Protein AF-A0A359LRJ3-F1 (afdb_monomer_lite)

Foldseek 3Di:
DDDFPFFLLVVLLCQQPNPPDPDARDAAFDAQFQQQLFKDKDWFDWDALVRVCVDPALAHLVLPDPVRSVLFRTWGFLAPDPDGYQKKKFWFAFWKKKKKFFLFDARAQVRDFWFKKKWKADNHRNHTDDIQGPPCNVNVGRIGIDIDGHTGMIIIIITIRGGHDDDTGMMMMTMDGGPFDMQRRDQQHAPRDGNLQRPSYQHAFEWEQADPVRDPPGDIDGDSSRGFHFDWHQADSNRHGDPDIDTHQPNQFYEYAFDFDDPDDDDDNVPPPTGGGGHSRRGRVRLVVLLQVLQVLLPHPPSDRSVLSSVLQLVQFDWDWPFLKKWKWWDFDQKIWIWMAGGFHQNDFQRIKIAIADPFKAFFKKKKAFDPPKKWQQADCPPPNWNHKHWDDWDPFKDWPDDTPNDIGRMDMTGMTPRYHGIMTGIGTGMPDTRTRQNRAFMKMKIAMDGPGDRIIIITIHIDTDAAQDGRGNRYYGDSVSSNVPND

Structure (mmCIF, N/CA/C/O backbone):
data_AF-A0A359LRJ3-F1
#
_entry.id   AF-A0A359LRJ3-F1
#
loop_
_atom_site.group_PDB
_atom_site.id
_atom_site.type_symbol
_atom_site.label_atom_id
_atom_site.label_alt_id
_atom_site.label_comp_id
_atom_site.label_asym_id
_atom_site.label_entity_id
_atom_site.label_seq_id
_atom_site.pdbx_PDB_ins_code
_atom_site.Cartn_x
_atom_site.Cartn_y
_atom_site.Cartn_z
_atom_site.occupancy
_atom_site.B_iso_or_equiv
_atom_site.auth_seq_id
_atom_site.auth_comp_id
_atom_site.auth_asym_id
_atom_site.auth_atom_id
_atom_site.pdbx_PDB_model_num
ATOM 1 N N . THR A 1 1 ? 11.923 -20.240 -33.707 1.00 26.94 1 THR A N 1
ATOM 2 C CA . THR A 1 1 ? 10.894 -20.197 -32.646 1.00 26.94 1 THR A CA 1
ATOM 3 C C . THR A 1 1 ? 11.065 -18.912 -31.855 1.00 26.94 1 THR A C 1
ATOM 5 O O . THR A 1 1 ? 11.673 -18.908 -30.796 1.00 26.94 1 THR A O 1
ATOM 8 N N . SER A 1 2 ? 10.615 -17.793 -32.419 1.00 24.12 2 SER A N 1
ATOM 9 C CA . SER A 1 2 ? 10.684 -16.471 -31.792 1.00 24.12 2 SER A CA 1
ATOM 10 C C . SER A 1 2 ? 9.424 -16.254 -30.956 1.00 24.12 2 SER A C 1
ATOM 12 O O . SER A 1 2 ? 8.407 -15.794 -31.470 1.00 24.12 2 SER A O 1
ATOM 14 N N . GLN A 1 3 ? 9.461 -16.663 -29.690 1.00 23.97 3 GLN A N 1
ATOM 15 C CA . GLN A 1 3 ? 8.516 -16.135 -28.708 1.00 23.97 3 GLN A CA 1
ATOM 16 C C . GLN A 1 3 ? 8.991 -14.716 -28.348 1.00 23.97 3 GLN A C 1
ATOM 18 O O . GLN A 1 3 ? 10.197 -14.546 -28.138 1.00 23.97 3 GLN A O 1
ATOM 23 N N . PRO A 1 4 ? 8.108 -13.701 -28.336 1.00 26.45 4 PRO A N 1
ATOM 24 C CA . PRO A 1 4 ? 8.461 -12.378 -27.827 1.00 26.45 4 PRO A CA 1
ATOM 25 C C . PRO A 1 4 ? 8.949 -12.502 -26.372 1.00 26.45 4 PRO A C 1
ATOM 27 O O . PRO A 1 4 ? 8.554 -13.455 -25.691 1.00 26.45 4 PRO A O 1
ATOM 30 N N . PRO A 1 5 ? 9.829 -11.603 -25.892 1.00 30.34 5 PRO A N 1
ATOM 31 C CA . PRO A 1 5 ? 10.229 -11.597 -24.493 1.00 30.34 5 PRO A CA 1
ATOM 32 C C . PRO A 1 5 ? 8.970 -11.454 -23.637 1.00 30.34 5 PRO A C 1
ATOM 34 O O . PRO A 1 5 ? 8.300 -10.429 -23.635 1.00 30.34 5 PRO A O 1
ATOM 37 N N . ALA A 1 6 ? 8.615 -12.539 -22.959 1.00 40.94 6 ALA A N 1
ATOM 38 C CA . ALA A 1 6 ? 7.559 -12.535 -21.973 1.00 40.94 6 ALA A CA 1
ATOM 39 C C . ALA A 1 6 ? 7.992 -11.593 -20.830 1.00 40.94 6 ALA A C 1
ATOM 41 O O . ALA A 1 6 ? 9.158 -11.672 -20.422 1.00 40.94 6 ALA A O 1
ATOM 42 N N . PRO A 1 7 ? 7.106 -10.733 -20.291 1.00 62.94 7 PRO A N 1
ATOM 43 C CA . PRO A 1 7 ? 7.385 -9.941 -19.099 1.00 62.94 7 PRO A CA 1
ATOM 44 C C . PRO A 1 7 ? 8.115 -10.776 -18.031 1.00 62.94 7 PRO A C 1
ATOM 46 O O . PRO A 1 7 ? 7.772 -11.951 -17.862 1.00 62.94 7 PRO A O 1
ATOM 49 N N . PRO A 1 8 ? 9.082 -10.225 -17.271 1.00 66.69 8 PRO A N 1
ATOM 50 C CA . PRO A 1 8 ? 9.895 -10.994 -16.318 1.00 66.69 8 PRO A CA 1
ATOM 51 C C . PRO A 1 8 ? 9.099 -11.907 -15.368 1.00 66.69 8 PRO A C 1
ATOM 53 O O . PRO A 1 8 ? 9.561 -12.987 -15.002 1.00 66.69 8 PRO A O 1
ATOM 56 N N . SER A 1 9 ? 7.874 -11.516 -15.005 1.00 72.00 9 SER A N 1
ATOM 57 C CA . SER A 1 9 ? 6.959 -12.328 -14.196 1.00 72.00 9 SER A CA 1
ATOM 58 C C . SER A 1 9 ? 6.471 -13.601 -14.902 1.00 72.00 9 SER A C 1
ATOM 60 O O . SER A 1 9 ? 6.395 -14.654 -14.274 1.00 72.00 9 SER A O 1
ATOM 62 N N . GLN A 1 10 ? 6.199 -13.544 -16.205 1.00 73.81 10 GLN A N 1
ATOM 63 C CA . GLN A 1 10 ? 5.784 -14.700 -17.002 1.00 73.81 10 GLN A CA 1
ATOM 64 C C . GLN A 1 10 ? 6.926 -15.706 -17.176 1.00 73.81 10 GLN A C 1
ATOM 66 O O . GLN A 1 10 ? 6.705 -16.912 -17.079 1.00 73.81 10 GLN A O 1
ATOM 71 N N . ALA A 1 11 ? 8.158 -15.226 -17.379 1.00 78.44 11 ALA A N 1
ATOM 72 C CA . ALA A 1 11 ? 9.335 -16.092 -17.440 1.00 78.44 11 ALA A CA 1
ATOM 73 C C . ALA A 1 11 ? 9.520 -16.888 -16.133 1.00 78.44 11 ALA A C 1
ATOM 75 O O . ALA A 1 11 ? 9.839 -18.078 -16.163 1.00 78.44 11 ALA A O 1
ATOM 76 N N . ILE A 1 12 ? 9.253 -16.260 -14.984 1.00 85.25 12 ILE A N 1
ATOM 77 C CA . ILE A 1 12 ? 9.291 -16.935 -13.681 1.00 85.25 12 ILE A CA 1
ATOM 78 C C . ILE A 1 12 ? 8.139 -17.915 -13.523 1.00 85.25 12 ILE A C 1
ATOM 80 O O . ILE A 1 12 ? 8.367 -19.039 -13.076 1.00 85.25 12 ILE A O 1
ATOM 84 N N . ASP A 1 13 ? 6.922 -17.534 -13.910 1.00 82.88 13 ASP A N 1
ATOM 85 C CA . ASP A 1 13 ? 5.775 -18.441 -13.862 1.00 82.88 13 ASP A CA 1
ATOM 86 C C . ASP A 1 13 ? 6.050 -19.701 -14.695 1.00 82.88 13 ASP A C 1
ATOM 88 O O . ASP A 1 13 ? 5.804 -20.818 -14.231 1.00 82.88 13 ASP A O 1
ATOM 92 N N . LEU A 1 14 ? 6.663 -19.551 -15.872 1.00 79.38 14 LEU A N 1
ATOM 93 C CA . LEU A 1 14 ? 7.119 -20.663 -16.702 1.00 79.38 14 LEU A CA 1
ATOM 94 C C . LEU A 1 14 ? 8.185 -21.517 -15.996 1.00 79.38 14 LEU A C 1
ATOM 96 O O . LEU A 1 14 ? 8.032 -22.737 -15.934 1.00 79.38 14 LEU A O 1
ATOM 100 N N . ALA A 1 15 ? 9.229 -20.913 -15.425 1.00 82.62 15 ALA A N 1
ATOM 101 C CA . ALA A 1 15 ? 10.292 -21.646 -14.727 1.00 82.62 15 ALA A CA 1
ATOM 102 C C . ALA A 1 15 ? 9.794 -22.389 -13.468 1.00 82.62 15 ALA A C 1
ATOM 104 O O . ALA A 1 15 ? 10.282 -23.474 -13.134 1.00 82.62 15 ALA A O 1
ATOM 105 N N . ALA A 1 16 ? 8.811 -21.824 -12.769 1.00 82.00 16 ALA A N 1
ATOM 106 C CA . ALA A 1 16 ? 8.261 -22.385 -11.541 1.00 82.00 16 ALA A CA 1
ATOM 107 C C . ALA A 1 16 ? 7.190 -23.460 -11.796 1.00 82.00 16 ALA A C 1
ATOM 109 O O . ALA A 1 16 ? 7.070 -24.407 -11.014 1.00 82.00 16 ALA A O 1
ATOM 110 N N . THR A 1 17 ? 6.400 -23.330 -12.870 1.00 78.62 17 THR A N 1
ATOM 111 C CA . THR A 1 17 ? 5.174 -24.131 -13.053 1.00 78.62 17 THR A CA 1
ATOM 112 C C . THR A 1 17 ? 5.129 -24.979 -14.322 1.00 78.62 17 THR A C 1
ATOM 114 O O . THR A 1 17 ? 4.358 -25.942 -14.353 1.00 78.62 17 THR A O 1
ATOM 117 N N . SER A 1 18 ? 5.947 -24.694 -15.343 1.00 77.88 18 SER A N 1
ATOM 118 C CA . SER A 1 18 ? 5.829 -25.368 -16.641 1.00 77.88 18 SER A CA 1
ATOM 119 C C . SER A 1 18 ? 6.007 -26.889 -16.541 1.00 77.88 18 SER A C 1
ATOM 121 O O . SER A 1 18 ? 6.841 -27.424 -15.800 1.00 77.88 18 SER A O 1
ATOM 123 N N . THR A 1 19 ? 5.177 -27.607 -17.295 1.00 75.50 19 THR A N 1
ATOM 124 C CA . THR A 1 19 ? 5.275 -29.053 -17.544 1.00 75.50 19 THR A CA 1
ATOM 125 C C . THR A 1 19 ? 5.962 -29.367 -18.872 1.00 75.50 19 THR A C 1
ATOM 127 O O . THR A 1 19 ? 6.275 -30.528 -19.115 1.00 75.50 19 THR A O 1
ATOM 130 N N . THR A 1 20 ? 6.169 -28.366 -19.732 1.00 77.12 20 THR A N 1
ATOM 131 C CA . THR A 1 20 ? 6.631 -28.544 -21.117 1.00 77.12 20 THR A CA 1
ATOM 132 C C . THR A 1 20 ? 8.062 -28.064 -21.344 1.00 77.12 20 THR A C 1
ATOM 134 O O . THR A 1 20 ? 8.700 -28.501 -22.299 1.00 77.12 20 THR A O 1
ATOM 137 N N . LEU A 1 21 ? 8.586 -27.186 -20.482 1.00 77.56 21 LEU A N 1
ATOM 138 C CA . LEU A 1 21 ? 9.978 -26.748 -20.548 1.00 77.56 21 LEU A CA 1
ATOM 139 C C . LEU A 1 21 ? 10.918 -27.836 -20.020 1.00 77.56 21 LEU A C 1
ATOM 141 O O . LEU A 1 21 ? 10.664 -28.448 -18.983 1.00 77.56 21 LEU A O 1
ATOM 145 N N . ALA A 1 22 ? 12.027 -28.050 -20.730 1.00 75.00 22 ALA A N 1
ATOM 146 C CA . ALA A 1 22 ? 13.098 -28.924 -20.272 1.00 75.00 22 ALA A CA 1
ATOM 147 C C . ALA A 1 22 ? 13.768 -28.339 -19.016 1.00 75.00 22 ALA A C 1
ATOM 149 O O . ALA A 1 22 ? 14.017 -27.137 -18.943 1.00 75.00 22 ALA A O 1
ATOM 150 N N . GLY A 1 23 ? 14.093 -29.195 -18.045 1.00 73.94 23 GLY A N 1
ATOM 151 C CA . GLY A 1 23 ? 14.745 -28.802 -16.793 1.00 73.94 23 GLY A CA 1
ATOM 152 C C . GLY A 1 23 ? 13.934 -29.162 -15.549 1.00 73.94 23 GLY A C 1
ATOM 153 O O . GLY A 1 23 ? 12.876 -29.787 -15.621 1.00 73.94 23 GLY A O 1
ATOM 154 N N . ARG A 1 24 ? 14.466 -28.800 -14.378 1.00 74.88 24 ARG A N 1
ATOM 155 C CA . ARG A 1 24 ? 13.770 -28.960 -13.095 1.00 74.88 24 ARG A CA 1
ATOM 156 C C . ARG A 1 24 ? 13.037 -27.668 -12.762 1.00 74.88 24 ARG A C 1
ATOM 158 O O . ARG A 1 24 ? 13.593 -26.588 -12.933 1.00 74.88 24 ARG A O 1
ATOM 165 N N . ARG A 1 25 ? 11.818 -27.791 -12.238 1.00 81.25 25 ARG A N 1
ATOM 166 C CA . ARG A 1 25 ? 11.091 -26.647 -11.677 1.00 81.25 25 ARG A CA 1
ATOM 167 C C . ARG A 1 25 ? 11.854 -26.082 -10.490 1.00 81.25 25 ARG A C 1
ATOM 169 O O . ARG A 1 25 ? 12.421 -26.842 -9.703 1.00 81.25 25 ARG A O 1
ATOM 176 N N . VAL A 1 26 ? 11.823 -24.764 -10.352 1.00 86.44 26 VAL A N 1
ATOM 177 C CA . VAL A 1 26 ? 12.542 -24.049 -9.295 1.00 86.44 26 VAL A CA 1
ATOM 178 C C . VAL A 1 26 ? 11.578 -23.419 -8.296 1.00 86.44 26 VAL A C 1
ATOM 180 O O . VAL A 1 26 ? 10.463 -23.030 -8.642 1.00 86.44 26 VAL A O 1
ATOM 183 N N . ALA A 1 27 ? 12.022 -23.306 -7.047 1.00 91.62 27 ALA A N 1
ATOM 184 C CA . ALA A 1 27 ? 11.452 -22.357 -6.102 1.00 91.62 27 ALA A CA 1
ATOM 185 C C . ALA A 1 27 ? 12.201 -21.030 -6.285 1.00 91.62 27 ALA A C 1
ATOM 187 O O . ALA A 1 27 ? 13.405 -20.966 -6.043 1.00 91.62 27 ALA A O 1
ATOM 188 N N . TYR A 1 28 ? 11.511 -20.005 -6.784 1.00 94.12 28 TYR A N 1
ATOM 189 C CA . TYR A 1 28 ? 12.112 -18.710 -7.098 1.00 94.12 28 TYR A CA 1
ATOM 190 C C . TYR A 1 28 ? 11.827 -17.719 -5.970 1.00 94.12 28 TYR A C 1
ATOM 192 O O . TYR A 1 28 ? 10.668 -17.400 -5.729 1.00 94.12 28 TYR A O 1
ATOM 200 N N . PHE A 1 29 ? 12.863 -17.228 -5.293 1.00 96.81 29 PHE A N 1
ATOM 201 C CA . PHE A 1 29 ? 12.749 -16.253 -4.205 1.00 96.81 29 PHE A CA 1
ATOM 202 C C . PHE A 1 29 ? 13.251 -14.895 -4.677 1.00 96.81 29 PHE A C 1
ATOM 204 O O . PHE A 1 29 ? 14.270 -14.807 -5.362 1.00 96.81 29 PHE A O 1
ATOM 211 N N . THR A 1 30 ? 12.539 -13.834 -4.320 1.00 95.75 30 THR A N 1
ATOM 212 C CA . THR A 1 30 ? 12.852 -12.479 -4.775 1.00 95.75 30 THR A CA 1
ATOM 213 C C . THR A 1 30 ? 12.411 -11.443 -3.754 1.00 95.75 30 THR A C 1
ATOM 215 O O . THR A 1 30 ? 11.477 -11.665 -2.984 1.00 95.75 30 THR A O 1
ATOM 218 N N . ALA A 1 31 ? 13.123 -10.322 -3.733 1.00 95.81 31 ALA A N 1
ATOM 219 C CA . ALA A 1 31 ? 12.848 -9.196 -2.863 1.00 95.81 31 ALA A CA 1
ATOM 220 C C . ALA A 1 31 ? 11.448 -8.631 -3.153 1.00 95.81 31 ALA A C 1
ATOM 222 O O . ALA A 1 31 ? 11.082 -8.441 -4.314 1.00 95.81 31 ALA A O 1
ATOM 223 N N . ALA A 1 32 ? 10.656 -8.353 -2.116 1.00 94.25 32 ALA A N 1
ATOM 224 C CA . ALA A 1 32 ? 9.360 -7.698 -2.299 1.00 94.25 32 ALA A CA 1
ATOM 225 C C . ALA A 1 32 ? 9.493 -6.258 -2.840 1.00 94.25 32 ALA A C 1
ATOM 227 O O . ALA A 1 32 ? 8.591 -5.792 -3.537 1.00 94.25 32 ALA A O 1
ATOM 228 N N . GLY A 1 33 ? 10.621 -5.599 -2.554 1.00 91.12 33 GLY A N 1
ATOM 229 C CA . GLY A 1 33 ? 10.885 -4.178 -2.799 1.00 91.12 33 GLY A CA 1
ATOM 230 C C . GLY A 1 33 ? 11.202 -3.446 -1.487 1.00 91.12 33 GLY A C 1
ATOM 231 O O . GLY A 1 33 ? 10.923 -3.972 -0.407 1.00 91.12 33 GLY A O 1
ATOM 232 N N . ASN A 1 34 ? 11.816 -2.263 -1.576 1.00 89.94 34 ASN A N 1
ATOM 233 C CA . ASN A 1 34 ? 12.222 -1.455 -0.412 1.00 89.94 34 ASN A CA 1
ATOM 234 C C . ASN A 1 34 ? 11.492 -0.097 -0.382 1.00 89.94 34 ASN A C 1
ATOM 236 O O . ASN A 1 34 ? 12.065 0.921 0.001 1.00 89.94 34 ASN A O 1
ATOM 240 N N . ASP A 1 35 ? 10.243 -0.085 -0.839 1.00 86.19 35 ASP A N 1
ATOM 241 C CA . ASP A 1 35 ? 9.450 1.121 -1.080 1.00 86.19 35 ASP A CA 1
ATOM 242 C C . ASP A 1 35 ? 8.350 1.329 -0.018 1.00 86.19 35 ASP A C 1
ATOM 244 O O . ASP A 1 35 ? 7.576 2.277 -0.111 1.00 86.19 35 ASP A O 1
ATOM 248 N N . GLY A 1 36 ? 8.258 0.462 0.998 1.00 86.19 36 GLY A N 1
ATOM 249 C CA . GLY A 1 36 ? 7.285 0.553 2.094 1.00 86.19 36 GLY A CA 1
ATOM 250 C C . GLY A 1 36 ? 5.844 0.541 1.587 1.00 86.19 36 GLY A C 1
ATOM 251 O O . GLY A 1 36 ? 5.395 -0.441 1.000 1.00 86.19 36 GLY A O 1
ATOM 252 N N . ALA A 1 37 ? 5.126 1.645 1.784 1.00 80.75 37 ALA A N 1
ATOM 253 C CA . ALA A 1 37 ? 3.834 1.916 1.148 1.00 80.75 37 ALA A CA 1
ATOM 254 C C . ALA A 1 37 ? 3.858 3.212 0.312 1.00 80.75 37 ALA A C 1
ATOM 256 O O . ALA A 1 37 ? 2.816 3.812 0.059 1.00 80.75 37 ALA A O 1
ATOM 257 N N . ASN A 1 38 ? 5.046 3.646 -0.126 1.00 82.44 38 ASN A N 1
ATOM 258 C CA . ASN A 1 38 ? 5.284 4.924 -0.804 1.00 82.44 38 ASN A CA 1
ATOM 259 C C . ASN A 1 38 ? 4.847 4.880 -2.273 1.00 82.44 38 ASN A C 1
ATOM 261 O O . ASN A 1 38 ? 5.664 4.913 -3.199 1.00 82.44 38 ASN A O 1
ATOM 265 N N . GLY A 1 39 ? 3.546 4.783 -2.508 1.00 85.94 39 GLY A N 1
ATOM 266 C CA . GLY A 1 39 ? 3.012 4.780 -3.857 1.00 85.94 39 GLY A CA 1
ATOM 267 C C . GLY A 1 39 ? 1.510 4.945 -3.925 1.00 85.94 39 GLY A C 1
ATOM 268 O O . GLY A 1 39 ? 0.834 5.235 -2.952 1.00 85.94 39 GLY A O 1
ATOM 269 N N . TYR A 1 40 ? 0.984 4.752 -5.118 1.00 88.44 40 TYR A N 1
ATOM 270 C CA . TYR A 1 40 ? -0.415 4.943 -5.446 1.00 88.44 40 TYR A CA 1
ATOM 271 C C . TYR A 1 40 ? -0.862 3.829 -6.365 1.00 88.44 40 TYR A C 1
ATOM 273 O O . TYR A 1 40 ? -0.102 3.362 -7.216 1.00 88.44 40 TYR A O 1
ATOM 281 N N . TYR A 1 41 ? -2.120 3.447 -6.234 1.00 87.88 41 TYR A N 1
ATOM 282 C CA . TYR A 1 41 ? -2.783 2.552 -7.160 1.00 87.88 41 TYR A CA 1
ATOM 283 C C . TYR A 1 41 ? -4.253 2.944 -7.241 1.00 87.88 41 TYR A C 1
ATOM 285 O O . TYR A 1 41 ? -4.914 3.083 -6.212 1.00 87.88 41 TYR A O 1
ATOM 293 N N . SER A 1 42 ? -4.775 3.098 -8.453 1.00 87.94 42 SER A N 1
ATOM 294 C CA . SER A 1 42 ? -6.185 3.419 -8.646 1.00 87.94 42 SER A CA 1
ATOM 295 C C . SER A 1 42 ? -6.717 2.944 -9.988 1.00 87.94 42 SER A C 1
ATOM 297 O O . SER A 1 42 ? -5.971 2.723 -10.947 1.00 87.94 42 SER A O 1
ATOM 299 N N . GLU A 1 43 ? -8.039 2.816 -10.058 1.00 90.94 43 GLU A N 1
ATOM 300 C CA . GLU A 1 43 ? -8.728 2.817 -11.343 1.00 90.94 43 GLU A CA 1
ATOM 301 C C . GLU A 1 43 ? -8.609 4.201 -11.984 1.00 90.94 43 GLU A C 1
ATOM 303 O O . GLU A 1 43 ? -8.672 5.227 -11.307 1.00 90.94 43 GLU A O 1
ATOM 308 N N . ILE A 1 44 ? -8.434 4.235 -13.301 1.00 92.88 44 ILE A N 1
ATOM 309 C CA . ILE A 1 44 ? -8.310 5.483 -14.043 1.00 92.88 44 ILE A CA 1
ATOM 310 C C . ILE A 1 44 ? -9.684 6.152 -14.119 1.00 92.88 44 ILE A C 1
ATOM 312 O O . ILE A 1 44 ? -10.611 5.656 -14.759 1.00 92.88 44 ILE A O 1
ATOM 316 N N . ARG A 1 45 ? -9.781 7.330 -13.506 1.00 94.00 45 ARG A N 1
ATOM 317 C CA . ARG A 1 45 ? -10.869 8.299 -13.673 1.00 94.00 45 ARG A CA 1
ATOM 318 C C . ARG A 1 45 ? -10.324 9.463 -14.485 1.00 94.00 45 ARG A C 1
ATOM 320 O O . ARG A 1 45 ? -9.327 10.043 -14.071 1.00 94.00 45 ARG A O 1
ATOM 327 N N . MET A 1 46 ? -10.918 9.761 -15.638 1.00 94.19 46 MET A N 1
ATOM 328 C CA . MET A 1 46 ? -10.451 10.838 -16.518 1.00 94.19 46 MET A CA 1
ATOM 329 C C . MET A 1 46 ? -11.395 12.030 -16.471 1.00 94.19 46 MET A C 1
ATOM 331 O O . MET A 1 46 ? -12.588 11.892 -16.742 1.00 94.19 46 MET A O 1
ATOM 335 N N . VAL A 1 47 ? -10.834 13.209 -16.228 1.00 95.06 47 VAL A N 1
ATOM 336 C CA . VAL A 1 47 ? -11.509 14.497 -16.384 1.00 95.06 47 VAL A CA 1
ATOM 337 C C . VAL A 1 47 ? -11.086 15.097 -17.725 1.00 95.06 47 VAL A C 1
ATOM 339 O O . VAL A 1 47 ? -9.889 15.315 -17.936 1.00 95.06 47 VAL A O 1
ATOM 342 N N . PRO A 1 48 ? -12.026 15.373 -18.651 1.00 94.94 48 PRO A N 1
ATOM 343 C CA . PRO A 1 48 ? -11.697 15.969 -19.941 1.00 94.94 48 PRO A CA 1
ATOM 344 C C . PRO A 1 48 ? -10.957 17.297 -19.777 1.00 94.94 48 PRO A C 1
ATOM 346 O O . PRO A 1 48 ? -11.317 18.101 -18.914 1.00 94.94 48 PRO A O 1
ATOM 349 N N . ARG A 1 49 ? -9.981 17.581 -20.646 1.00 93.50 49 ARG A N 1
ATOM 350 C CA . ARG A 1 49 ? -9.161 18.805 -20.562 1.00 93.50 49 ARG A CA 1
ATOM 351 C C . ARG A 1 49 ? -9.991 20.094 -20.477 1.00 93.50 49 ARG A C 1
ATOM 353 O O . ARG A 1 49 ? -9.642 20.998 -19.726 1.00 93.50 49 ARG A O 1
ATOM 360 N N . ALA A 1 50 ? -11.093 20.176 -21.225 1.00 91.25 50 ALA A N 1
ATOM 361 C CA . ALA A 1 50 ? -11.981 21.341 -21.206 1.00 91.25 50 ALA A CA 1
ATOM 362 C C . ALA A 1 50 ? -12.632 21.560 -19.829 1.00 91.25 50 ALA A C 1
ATOM 364 O O . ALA A 1 50 ? -12.727 22.692 -19.365 1.00 91.25 50 ALA A O 1
ATOM 365 N N . THR A 1 51 ? -13.033 20.476 -19.161 1.00 92.19 51 THR A N 1
ATOM 366 C CA . THR A 1 51 ? -13.548 20.522 -17.790 1.00 92.19 51 THR A CA 1
ATOM 367 C C . THR A 1 51 ? -12.425 20.869 -16.821 1.00 92.19 51 THR A C 1
ATOM 369 O O . THR A 1 51 ? -12.588 21.787 -16.023 1.00 92.19 51 THR A O 1
ATOM 372 N N . ALA A 1 52 ? -11.270 20.209 -16.943 1.00 91.62 52 ALA A N 1
ATOM 373 C CA . ALA A 1 52 ? -10.103 20.434 -16.094 1.00 91.62 52 ALA A CA 1
ATOM 374 C C . ALA A 1 52 ? -9.673 21.909 -16.052 1.00 91.62 52 ALA A C 1
ATOM 376 O O . ALA A 1 52 ? -9.449 22.448 -14.974 1.00 91.62 52 ALA A O 1
ATOM 377 N N . ALA A 1 53 ? -9.654 22.584 -17.205 1.00 87.31 53 ALA A N 1
ATOM 378 C CA . ALA A 1 53 ? -9.297 24.000 -17.318 1.00 87.31 53 ALA A CA 1
ATOM 379 C C . ALA A 1 53 ? -10.272 24.965 -16.612 1.00 87.31 53 ALA A C 1
ATOM 381 O O . ALA A 1 53 ? -9.927 26.120 -16.383 1.00 87.31 53 ALA A O 1
ATOM 382 N N . SER A 1 54 ? -11.489 24.515 -16.292 1.00 85.75 54 SER A N 1
ATOM 383 C CA . SER A 1 54 ? -12.521 25.329 -15.630 1.00 85.75 54 SER A CA 1
ATOM 384 C C . SER A 1 54 ? -12.632 25.087 -14.124 1.00 85.75 54 SER A C 1
ATOM 386 O O . SER A 1 54 ? -13.345 25.820 -13.437 1.00 85.75 54 SER A O 1
ATOM 388 N N . LEU A 1 55 ? -11.965 24.053 -13.605 1.00 84.06 55 LEU A N 1
ATOM 389 C CA . LEU A 1 55 ? -12.051 23.693 -12.197 1.00 84.06 55 LEU A CA 1
ATOM 390 C C . LEU A 1 55 ? -11.104 24.566 -11.360 1.00 84.06 55 LEU A C 1
ATOM 392 O O . LEU A 1 55 ? -9.968 24.800 -11.773 1.00 84.06 55 LEU A O 1
ATOM 396 N N . PRO A 1 56 ? -11.513 24.994 -10.152 1.00 78.62 56 PRO A N 1
ATOM 397 C CA . PRO A 1 56 ? -10.566 25.503 -9.171 1.00 78.62 56 PRO A CA 1
ATOM 398 C C . PRO A 1 56 ? -9.639 24.351 -8.773 1.00 78.62 56 PRO A C 1
ATOM 400 O O . PRO A 1 56 ? -10.092 23.335 -8.245 1.00 78.62 56 PRO A O 1
ATOM 403 N N . GLN A 1 57 ? -8.355 24.477 -9.095 1.00 81.19 57 GLN A N 1
ATOM 404 C CA . GLN A 1 57 ? -7.346 23.441 -8.888 1.00 81.19 57 GLN A CA 1
ATOM 405 C C . GLN A 1 57 ? -6.063 24.076 -8.349 1.00 81.19 57 GLN A C 1
ATOM 407 O O . GLN A 1 57 ? -5.780 25.236 -8.649 1.00 81.19 57 GLN A O 1
ATOM 412 N N . PRO A 1 58 ? -5.254 23.327 -7.586 1.00 84.88 58 PRO A N 1
ATOM 413 C CA . PRO A 1 58 ? -3.981 23.823 -7.076 1.00 84.88 58 PRO A CA 1
ATOM 414 C C . PRO A 1 58 ? -2.851 23.779 -8.128 1.00 84.88 58 PRO A C 1
ATOM 416 O O . PRO A 1 58 ? -1.691 23.998 -7.790 1.00 84.88 58 PRO A O 1
ATOM 419 N N . ILE A 1 59 ? -3.179 23.479 -9.390 1.00 92.69 59 ILE A N 1
ATOM 420 C CA . ILE A 1 59 ? -2.282 23.547 -10.549 1.00 92.69 59 ILE A CA 1
ATOM 421 C C . ILE A 1 59 ? -2.846 24.535 -11.575 1.00 92.69 59 ILE A C 1
ATOM 423 O O . ILE A 1 59 ? -4.045 24.532 -11.853 1.00 92.69 59 ILE A O 1
ATOM 427 N N . ASP A 1 60 ? -1.985 25.367 -12.157 1.00 93.56 60 ASP A N 1
ATOM 428 C CA . ASP A 1 60 ? -2.348 26.313 -13.211 1.00 93.56 60 ASP A CA 1
ATOM 429 C C . ASP A 1 60 ? -2.074 25.697 -14.584 1.00 93.56 60 ASP A C 1
ATOM 431 O O . ASP A 1 60 ? -0.954 25.731 -15.098 1.00 93.56 60 ASP A O 1
ATOM 435 N N . LEU A 1 61 ? -3.114 25.156 -15.217 1.00 94.12 61 LEU A N 1
ATOM 436 C CA . LEU A 1 61 ? -2.992 24.582 -16.556 1.00 94.12 61 LEU A CA 1
ATOM 437 C C . LEU A 1 61 ? -2.635 25.624 -17.629 1.00 94.12 61 LEU A C 1
ATOM 439 O O . LEU A 1 61 ? -2.091 25.239 -18.659 1.00 94.12 61 LEU A O 1
ATOM 443 N N . ASN A 1 62 ? -2.872 26.923 -17.406 1.00 93.38 62 ASN A N 1
ATOM 444 C CA . ASN A 1 62 ? -2.499 27.964 -18.374 1.00 93.38 62 ASN A CA 1
ATOM 445 C C . ASN A 1 62 ? -0.992 28.233 -18.401 1.00 93.38 62 ASN A C 1
ATOM 447 O O . ASN A 1 62 ? -0.486 28.797 -19.369 1.00 93.38 62 ASN A O 1
ATOM 451 N N . SER A 1 63 ? -0.275 27.827 -17.352 1.00 95.88 63 SER A N 1
ATOM 452 C CA . SER A 1 63 ? 1.185 27.896 -17.306 1.00 95.88 63 SER A CA 1
ATOM 453 C C . SER A 1 63 ? 1.868 26.760 -18.083 1.00 95.88 63 SER A C 1
ATOM 455 O O . SER A 1 63 ? 3.064 26.839 -18.361 1.00 95.88 63 SER A O 1
ATOM 457 N N . VAL A 1 64 ? 1.122 25.716 -18.470 1.00 96.56 64 VAL A N 1
ATOM 458 C CA . VAL A 1 64 ? 1.617 24.664 -19.366 1.00 96.56 64 VAL A CA 1
ATOM 459 C C . VAL A 1 64 ? 1.700 25.237 -20.787 1.00 96.56 64 VAL A C 1
ATOM 461 O O . VAL A 1 64 ? 0.708 25.802 -21.254 1.00 96.56 64 VAL A O 1
ATOM 464 N N . PRO A 1 65 ? 2.827 25.075 -21.512 1.00 96.56 65 PRO A N 1
ATOM 465 C CA . PRO A 1 65 ? 2.934 25.546 -22.890 1.00 96.56 65 PRO A CA 1
ATOM 466 C C . PRO A 1 65 ? 1.755 25.047 -23.746 1.00 96.56 65 PRO A C 1
ATOM 468 O O . PRO A 1 65 ? 1.458 23.846 -23.700 1.00 96.56 65 PRO A O 1
ATOM 471 N N . PRO A 1 66 ? 1.054 25.918 -24.501 1.00 94.69 66 PRO A N 1
ATOM 472 C CA . PRO A 1 66 ? -0.170 25.547 -25.213 1.00 94.69 66 PRO A CA 1
ATOM 473 C C . PRO A 1 66 ? -0.004 24.351 -26.155 1.00 94.69 66 PRO A C 1
ATOM 475 O O . PRO A 1 66 ? -0.903 23.519 -26.259 1.00 94.69 66 PRO A O 1
ATOM 478 N N . GLU A 1 67 ? 1.148 24.239 -26.811 1.00 92.94 67 GLU A N 1
ATOM 479 C CA . GLU A 1 67 ? 1.513 23.124 -27.680 1.00 92.94 67 GLU A CA 1
ATOM 480 C C . GLU A 1 67 ? 1.648 21.801 -26.923 1.00 92.94 67 GLU A C 1
ATOM 482 O O . GLU A 1 67 ? 1.267 20.765 -27.457 1.00 92.94 67 GLU A O 1
ATOM 487 N N . THR A 1 68 ? 2.122 21.838 -25.676 1.00 91.69 68 THR A N 1
ATOM 488 C CA . THR A 1 68 ? 2.215 20.670 -24.794 1.00 91.69 68 THR A CA 1
ATOM 489 C C . THR A 1 68 ? 0.836 20.308 -24.261 1.00 91.69 68 THR A C 1
ATOM 491 O O . THR A 1 68 ? 0.421 19.157 -24.342 1.00 91.69 68 THR A O 1
ATOM 494 N N . LEU A 1 69 ? 0.081 21.293 -23.767 1.00 93.50 69 LEU A N 1
ATOM 495 C CA . LEU A 1 69 ? -1.258 21.075 -23.221 1.00 93.50 69 LEU A CA 1
ATOM 496 C C . LEU A 1 69 ? -2.241 20.542 -24.277 1.00 93.50 69 LEU A C 1
ATOM 498 O O . LEU A 1 69 ? -3.137 19.761 -23.952 1.00 93.50 69 LEU A O 1
ATOM 502 N N . ALA A 1 70 ? -2.077 20.944 -25.540 1.00 92.56 70 ALA A N 1
ATOM 503 C CA . ALA A 1 70 ? -2.885 20.471 -26.661 1.00 92.56 70 ALA A CA 1
ATOM 504 C C . ALA A 1 70 ? -2.708 18.973 -26.960 1.00 92.56 70 ALA A C 1
ATOM 506 O O . ALA A 1 70 ? -3.569 18.396 -27.624 1.00 92.56 70 ALA A O 1
ATOM 507 N N . LEU A 1 71 ? -1.635 18.346 -26.464 1.00 92.62 71 LEU A N 1
ATOM 508 C CA . LEU A 1 71 ? -1.397 16.911 -26.617 1.00 92.62 71 LEU A CA 1
ATOM 509 C C . LEU A 1 71 ? -2.292 16.063 -25.711 1.00 92.62 71 LEU A C 1
ATOM 511 O O . LEU A 1 71 ? -2.409 14.870 -25.958 1.00 92.62 71 LEU A O 1
ATOM 515 N N . TYR A 1 72 ? -2.910 16.647 -24.680 1.00 94.81 72 TYR A N 1
ATOM 516 C CA . TYR A 1 72 ? -3.653 15.887 -23.677 1.00 94.81 72 TYR A CA 1
ATOM 517 C C . TYR A 1 72 ? -5.167 15.966 -23.878 1.00 94.81 72 TYR A C 1
ATOM 519 O O . TYR A 1 72 ? -5.744 17.050 -24.049 1.00 94.81 72 TYR A O 1
ATOM 527 N N . ASP A 1 73 ? -5.836 14.814 -23.801 1.00 93.31 73 ASP A N 1
ATOM 528 C CA . ASP A 1 73 ? -7.300 14.729 -23.879 1.00 93.31 73 ASP A CA 1
ATOM 529 C C . ASP A 1 73 ? -7.984 14.861 -22.503 1.00 93.31 73 ASP A C 1
ATOM 531 O O . ASP A 1 73 ? -9.151 15.260 -22.410 1.00 93.31 73 ASP A O 1
ATOM 535 N N . GLY A 1 74 ? -7.237 14.638 -21.423 1.00 94.69 74 GLY A N 1
ATOM 536 C CA . GLY A 1 74 ? -7.715 14.781 -20.058 1.00 94.69 74 GLY A CA 1
ATOM 537 C C . GLY A 1 74 ? -6.666 14.438 -19.007 1.00 94.69 74 GLY A C 1
ATOM 538 O O . GLY A 1 74 ? -5.540 14.049 -19.321 1.00 94.69 74 GLY A O 1
ATOM 539 N N . PHE A 1 75 ? -7.081 14.565 -17.751 1.00 96.62 75 PHE A N 1
ATOM 540 C CA . PHE A 1 75 ? -6.254 14.352 -16.567 1.00 96.62 75 PHE A CA 1
ATOM 541 C C . PHE A 1 75 ? -6.867 13.298 -15.656 1.00 96.62 75 PHE A C 1
ATOM 543 O O . PHE A 1 75 ? -8.092 13.178 -15.583 1.00 96.62 75 PHE A O 1
ATOM 550 N N . HIS A 1 76 ? -6.018 12.542 -14.967 1.00 96.00 76 HIS A N 1
ATOM 551 C CA . HIS A 1 76 ? -6.475 11.618 -13.945 1.00 96.00 76 HIS A CA 1
ATOM 552 C C . HIS A 1 76 ? -7.016 12.378 -12.730 1.00 96.00 76 HIS A C 1
ATOM 554 O O . HIS A 1 76 ? -6.364 13.290 -12.226 1.00 96.00 76 HIS A O 1
ATOM 560 N N . ASP A 1 77 ? -8.188 11.974 -12.256 1.00 93.31 77 ASP A N 1
ATOM 561 C CA . ASP A 1 77 ? -8.736 12.395 -10.973 1.00 93.31 77 ASP A CA 1
ATOM 562 C C . ASP A 1 77 ? -8.266 11.458 -9.856 1.00 93.31 77 ASP A C 1
ATOM 564 O O . ASP A 1 77 ? -8.628 10.279 -9.826 1.00 93.31 77 ASP A O 1
ATOM 568 N N . PHE A 1 78 ? -7.457 11.981 -8.939 1.00 89.81 78 PHE A N 1
ATOM 569 C CA . PHE A 1 78 ? -6.905 11.243 -7.809 1.00 89.81 78 PHE A CA 1
ATOM 570 C C . PHE A 1 78 ? -7.936 10.954 -6.714 1.00 89.81 78 PHE A C 1
ATOM 572 O O . PHE A 1 78 ? -7.753 9.969 -5.998 1.00 89.81 78 PHE A O 1
ATOM 579 N N . GLU A 1 79 ? -9.015 11.738 -6.624 1.00 84.25 79 GLU A N 1
ATOM 580 C CA . GLU A 1 79 ? -10.062 11.589 -5.610 1.00 84.25 79 GLU A CA 1
ATOM 581 C C . GLU A 1 79 ? -11.018 10.443 -6.006 1.00 84.25 79 GLU A C 1
ATOM 583 O O . GLU A 1 79 ? -11.614 10.475 -7.083 1.00 84.25 79 GLU A O 1
ATOM 588 N N . PRO A 1 80 ? -11.146 9.369 -5.205 1.00 77.31 80 PRO A N 1
ATOM 589 C CA . PRO A 1 80 ? -12.102 8.297 -5.489 1.00 77.31 80 PRO A CA 1
ATOM 590 C C . PRO A 1 80 ? -13.552 8.655 -5.114 1.00 77.31 80 PRO A C 1
ATOM 592 O O . PRO A 1 80 ? -14.476 7.985 -5.584 1.00 77.31 80 PRO A O 1
ATOM 595 N N . GLY A 1 81 ? -13.755 9.662 -4.258 1.00 71.81 81 GLY A N 1
ATOM 596 C CA . GLY A 1 81 ? -15.058 10.129 -3.796 1.00 71.81 81 GLY A CA 1
ATOM 597 C C . GLY A 1 81 ? -15.771 11.094 -4.762 1.00 71.81 81 GLY A C 1
ATOM 598 O O . GLY A 1 81 ? -15.451 11.169 -5.944 1.00 71.81 81 GLY A O 1
ATOM 599 N N . PRO A 1 82 ? -16.776 11.854 -4.281 1.00 68.31 82 PRO A N 1
ATOM 600 C CA . PRO A 1 82 ? -17.538 12.801 -5.106 1.00 68.31 82 PRO A CA 1
ATOM 601 C C . PRO A 1 82 ? -16.784 14.106 -5.423 1.00 68.31 82 PRO A C 1
ATOM 603 O O . PRO A 1 82 ? -17.321 14.958 -6.133 1.00 68.31 82 PRO A O 1
ATOM 606 N N . GLY A 1 83 ? -15.596 14.301 -4.841 1.00 75.00 83 GLY A N 1
ATOM 607 C CA . GLY A 1 83 ? -14.723 15.437 -5.127 1.00 75.00 83 GLY A CA 1
ATOM 608 C C . GLY A 1 83 ? -13.977 15.280 -6.454 1.00 75.00 83 GLY A C 1
ATOM 609 O O . GLY A 1 83 ? -14.211 14.340 -7.200 1.00 75.00 83 GLY A O 1
ATOM 610 N N . LEU A 1 84 ? -13.089 16.232 -6.749 1.00 84.69 84 LEU A N 1
ATOM 611 C CA . LEU A 1 84 ? -12.183 16.174 -7.897 1.00 84.69 84 LEU A CA 1
ATOM 612 C C . LEU A 1 84 ? -10.806 16.686 -7.482 1.00 84.69 84 LEU A C 1
ATOM 614 O O . LEU A 1 84 ? -10.694 17.810 -6.983 1.00 84.69 84 LEU A O 1
ATOM 618 N N . ALA A 1 85 ? -9.766 15.908 -7.760 1.00 88.00 85 ALA A N 1
ATOM 619 C CA . ALA A 1 85 ? -8.378 16.286 -7.528 1.00 88.00 85 ALA A CA 1
ATOM 620 C C . ALA A 1 85 ? -7.514 15.904 -8.734 1.00 88.00 85 ALA A C 1
ATOM 622 O O . ALA A 1 85 ? -7.115 14.756 -8.890 1.00 88.00 85 ALA A O 1
ATOM 623 N N . LEU A 1 86 ? -7.183 16.869 -9.598 1.00 92.19 86 LEU A N 1
ATOM 624 C CA . LEU A 1 86 ? -6.395 16.595 -10.814 1.00 92.19 86 LEU A CA 1
ATOM 625 C C . LEU A 1 86 ? -4.892 16.447 -10.562 1.00 92.19 86 LEU A C 1
ATOM 627 O O . LEU A 1 86 ? -4.127 16.110 -11.465 1.00 92.19 86 LEU A O 1
ATOM 631 N N . SER A 1 87 ? -4.455 16.751 -9.344 1.00 92.25 87 SER A N 1
ATOM 632 C CA . SER A 1 87 ? -3.066 16.638 -8.930 1.00 92.25 87 SER A CA 1
ATOM 633 C C . SER A 1 87 ? -2.983 16.197 -7.484 1.00 92.25 87 SER A C 1
ATOM 635 O O . SER A 1 87 ? -3.936 16.376 -6.725 1.00 92.25 87 SER A O 1
ATOM 637 N N . GLN A 1 88 ? -1.810 15.715 -7.102 1.00 88.25 88 GLN A N 1
ATOM 638 C CA . GLN A 1 88 ? -1.469 15.462 -5.714 1.00 88.25 88 GLN A CA 1
ATOM 639 C C . GLN A 1 88 ? -0.153 16.121 -5.338 1.00 88.25 88 GLN A C 1
ATOM 641 O O . GLN A 1 88 ? 0.769 16.180 -6.153 1.00 88.25 88 GLN A O 1
ATOM 646 N N . PHE A 1 89 ? -0.049 16.578 -4.100 1.00 85.56 89 PHE A N 1
ATOM 647 C CA . PHE A 1 89 ? 1.215 16.976 -3.503 1.00 85.56 89 PHE A CA 1
ATOM 648 C C . PHE A 1 89 ? 2.056 15.750 -3.131 1.00 85.56 89 PHE A C 1
ATOM 650 O O . PHE A 1 89 ? 1.531 14.778 -2.589 1.00 85.56 89 PHE A O 1
ATOM 657 N N . LEU A 1 90 ? 3.359 15.832 -3.391 1.00 84.94 90 LEU A N 1
ATOM 658 C CA . LEU A 1 90 ? 4.384 14.879 -2.986 1.00 84.94 90 LEU A CA 1
ATOM 659 C C . LEU A 1 90 ? 5.512 15.629 -2.274 1.00 84.94 90 LEU A C 1
ATOM 661 O O . LEU A 1 90 ? 6.045 16.595 -2.822 1.00 84.94 90 LEU A O 1
ATOM 665 N N . SER A 1 91 ? 5.922 15.148 -1.102 1.00 83.81 91 SER A N 1
ATOM 666 C CA . SER A 1 91 ? 7.150 15.584 -0.434 1.00 83.81 91 SER A CA 1
ATOM 667 C C . SER A 1 91 ? 8.261 14.571 -0.675 1.00 83.81 91 SER A C 1
ATOM 669 O O . SER A 1 91 ? 8.173 13.408 -0.272 1.00 83.81 91 SER A O 1
ATOM 671 N N . LEU A 1 92 ? 9.302 15.013 -1.370 1.00 85.88 92 LEU A N 1
ATOM 672 C CA . LEU A 1 92 ? 10.371 14.163 -1.867 1.00 85.88 92 LEU A CA 1
ATOM 673 C C . LEU A 1 92 ? 11.641 14.379 -1.048 1.00 85.88 92 LEU A C 1
ATOM 675 O O . LEU A 1 92 ? 12.062 15.512 -0.805 1.00 85.88 92 LEU A O 1
ATOM 679 N N . GLY A 1 93 ? 12.266 13.278 -0.645 1.00 84.81 93 GLY A N 1
ATOM 680 C CA . GLY A 1 93 ? 13.646 13.253 -0.181 1.00 84.81 93 GLY A CA 1
ATOM 681 C C . GLY A 1 93 ? 14.630 13.424 -1.345 1.00 84.81 93 GLY A C 1
ATOM 682 O O . GLY A 1 93 ? 14.218 13.614 -2.488 1.00 84.81 93 GLY A O 1
ATOM 683 N N . PRO A 1 94 ? 15.943 13.386 -1.076 1.00 85.00 94 PRO A N 1
ATOM 684 C CA . PRO A 1 94 ? 16.949 13.592 -2.107 1.00 85.00 94 PRO A CA 1
ATOM 685 C C . PRO A 1 94 ? 16.959 12.451 -3.132 1.00 85.00 94 PRO A C 1
ATOM 687 O O . PRO A 1 94 ? 16.985 11.276 -2.767 1.00 85.00 94 PRO A O 1
ATOM 690 N N . ASN A 1 95 ? 17.040 12.822 -4.410 1.00 86.62 95 ASN A N 1
ATOM 691 C CA . ASN A 1 95 ? 17.168 11.914 -5.554 1.00 86.62 95 ASN A CA 1
ATOM 692 C C . ASN A 1 95 ? 16.041 10.870 -5.650 1.00 86.62 95 ASN A C 1
ATOM 694 O O . ASN A 1 95 ? 16.323 9.667 -5.688 1.00 86.62 95 ASN A O 1
ATOM 698 N N . PRO A 1 96 ? 14.765 11.295 -5.662 1.00 87.69 96 PRO A N 1
ATOM 699 C CA . PRO A 1 96 ? 13.656 10.363 -5.704 1.00 87.69 96 PRO A CA 1
ATOM 700 C C . PRO A 1 96 ? 13.616 9.652 -7.058 1.00 87.69 96 PRO A C 1
ATOM 702 O O . PRO A 1 96 ? 13.768 10.280 -8.112 1.00 87.69 96 PRO A O 1
ATOM 705 N N . MET A 1 97 ? 13.389 8.339 -7.028 1.00 88.38 97 MET A N 1
ATOM 706 C CA . MET A 1 97 ? 13.156 7.545 -8.233 1.00 88.38 97 MET A CA 1
ATOM 707 C C . MET A 1 97 ? 11.688 7.178 -8.326 1.00 88.38 97 MET A C 1
ATOM 709 O O . MET A 1 97 ? 11.133 6.580 -7.408 1.00 88.38 97 MET A O 1
ATOM 713 N N . PHE A 1 98 ? 11.084 7.499 -9.455 1.00 88.31 98 PHE A N 1
ATOM 714 C CA . PHE A 1 98 ? 9.689 7.236 -9.738 1.00 88.31 98 PHE A CA 1
ATOM 715 C C . PHE A 1 98 ? 9.560 6.133 -10.769 1.00 88.31 98 PHE A C 1
ATOM 717 O O . PHE A 1 98 ? 10.289 6.108 -11.761 1.00 88.31 98 PHE A O 1
ATOM 724 N N . SER A 1 99 ? 8.556 5.289 -10.575 1.00 89.88 99 SER A N 1
ATOM 725 C CA . SER A 1 99 ? 8.020 4.437 -11.626 1.00 89.88 99 SER A CA 1
ATOM 726 C C . SER A 1 99 ? 6.513 4.606 -11.661 1.00 89.88 99 SER A C 1
ATOM 728 O O . SER A 1 99 ? 5.836 4.229 -10.707 1.00 89.88 99 SER A O 1
ATOM 730 N N . VAL A 1 100 ? 5.995 5.169 -12.748 1.00 92.56 100 VAL A N 1
ATOM 731 C CA . VAL A 1 100 ? 4.559 5.269 -13.033 1.00 92.56 100 VAL A CA 1
ATOM 732 C C . VAL A 1 100 ? 4.222 4.221 -14.079 1.00 92.56 100 VAL A C 1
ATOM 734 O O . VAL A 1 100 ? 4.941 4.102 -15.061 1.00 92.56 100 VAL A O 1
ATOM 737 N N . GLN A 1 101 ? 3.175 3.431 -13.867 1.00 92.50 101 GLN A N 1
ATOM 738 C CA . GLN A 1 101 ? 2.808 2.301 -14.722 1.00 92.50 101 GLN A CA 1
ATOM 739 C C . GLN A 1 101 ? 1.294 2.248 -14.917 1.00 92.50 101 GLN A C 1
ATOM 741 O O . GLN A 1 101 ? 0.540 2.555 -13.991 1.00 92.50 101 GLN A O 1
ATOM 746 N N . TRP A 1 102 ? 0.838 1.783 -16.075 1.00 93.31 102 TRP A N 1
ATOM 747 C CA . TRP A 1 102 ? -0.581 1.519 -16.341 1.00 93.31 102 TRP A CA 1
ATOM 748 C C . TRP A 1 102 ? -0.792 0.158 -17.000 1.00 93.31 102 TRP A C 1
ATOM 750 O O . TRP A 1 102 ? 0.147 -0.500 -17.441 1.00 93.31 102 TRP A O 1
ATOM 760 N N . ASP A 1 103 ? -2.038 -0.309 -17.011 1.00 91.38 103 ASP A N 1
ATOM 761 C CA . ASP A 1 103 ? -2.385 -1.693 -17.354 1.00 91.38 103 ASP A CA 1
ATOM 762 C C . ASP A 1 103 ? -2.506 -1.991 -18.863 1.00 91.38 103 ASP A C 1
ATOM 764 O O . ASP A 1 103 ? -3.392 -2.737 -19.292 1.00 91.38 103 ASP A O 1
ATOM 768 N N . ASP A 1 104 ? -1.580 -1.445 -19.650 1.00 91.31 104 ASP A N 1
ATOM 769 C CA . ASP A 1 104 ? -1.302 -1.887 -21.019 1.00 91.31 104 ASP A CA 1
ATOM 770 C C . ASP A 1 104 ? -0.237 -3.016 -21.032 1.00 91.31 104 ASP A C 1
ATOM 772 O O . ASP A 1 104 ? 0.413 -3.281 -20.015 1.00 91.31 104 ASP A O 1
ATOM 776 N N . PRO A 1 105 ? -0.064 -3.766 -22.136 1.00 88.44 105 PRO A N 1
ATOM 777 C CA . PRO A 1 105 ? 0.845 -4.914 -22.167 1.00 88.44 105 PRO A CA 1
ATOM 778 C C . PRO A 1 105 ? 2.306 -4.516 -22.427 1.00 88.44 105 PRO A C 1
ATOM 780 O O . PRO A 1 105 ? 2.617 -3.989 -23.486 1.00 88.44 105 PRO A O 1
ATOM 783 N N . PHE A 1 106 ? 3.227 -4.851 -21.520 1.00 86.69 106 PHE A N 1
ATOM 784 C CA . PHE A 1 106 ? 4.668 -4.664 -21.746 1.00 86.69 106 PHE A CA 1
ATOM 785 C C . PHE A 1 106 ? 5.191 -5.485 -22.930 1.00 86.69 106 PHE A C 1
ATOM 787 O O . PHE A 1 106 ? 4.886 -6.673 -23.042 1.00 86.69 106 PHE A O 1
ATOM 794 N N . ASP A 1 107 ? 6.026 -4.856 -23.759 1.00 86.62 107 ASP A N 1
ATOM 795 C CA . ASP A 1 107 ? 6.826 -5.476 -24.820 1.00 86.62 107 ASP A CA 1
ATOM 796 C C . ASP A 1 107 ? 6.016 -6.314 -25.837 1.00 86.62 107 ASP A C 1
ATOM 798 O O . ASP A 1 107 ? 6.571 -7.141 -26.563 1.00 86.62 107 ASP A O 1
ATOM 802 N N . LEU A 1 108 ? 4.705 -6.059 -25.962 1.00 86.56 108 LEU A N 1
ATOM 803 C CA . LEU A 1 108 ? 3.822 -6.700 -26.940 1.00 86.56 108 LEU A CA 1
ATOM 804 C C . LEU A 1 108 ? 3.608 -5.784 -28.155 1.00 86.56 108 LEU A C 1
ATOM 806 O O . LEU A 1 108 ? 2.911 -4.781 -28.024 1.00 86.56 108 LEU A O 1
ATOM 810 N N . PRO A 1 109 ? 4.165 -6.091 -29.341 1.00 85.88 109 PRO A N 1
ATOM 811 C CA . PRO A 1 109 ? 4.021 -5.228 -30.511 1.00 85.88 109 PRO A CA 1
ATOM 812 C C . PRO A 1 109 ? 2.554 -4.926 -30.843 1.00 85.88 109 PRO A C 1
ATOM 814 O O . PRO A 1 109 ? 1.752 -5.841 -31.028 1.00 85.88 109 PRO A O 1
ATOM 817 N N . GLY A 1 110 ? 2.207 -3.638 -30.920 1.00 85.25 110 GLY A N 1
ATOM 818 C CA . GLY A 1 110 ? 0.830 -3.183 -31.153 1.00 85.25 110 GLY A CA 1
ATOM 819 C C . GLY A 1 110 ? -0.106 -3.324 -29.944 1.00 85.25 110 GLY A C 1
ATOM 820 O O . GLY A 1 110 ? -1.309 -3.131 -30.093 1.00 85.25 110 GLY A O 1
ATOM 821 N N . GLY A 1 111 ? 0.425 -3.667 -28.765 1.00 86.75 111 GLY A N 1
ATOM 822 C CA . GLY A 1 111 ? -0.332 -3.801 -27.520 1.00 86.75 111 GLY A CA 1
ATOM 823 C C . GLY A 1 111 ? -0.626 -2.471 -26.824 1.00 86.75 111 GLY A C 1
ATOM 824 O O . GLY A 1 111 ? -1.574 -2.402 -26.047 1.00 86.75 111 GLY A O 1
ATOM 825 N N . MET A 1 112 ? 0.148 -1.420 -27.111 1.00 90.31 112 MET A N 1
ATOM 826 C CA . MET A 1 112 ? -0.056 -0.085 -26.542 1.00 90.31 112 MET A CA 1
ATOM 827 C C . MET A 1 112 ? -1.367 0.535 -27.019 1.00 90.31 112 MET A C 1
ATOM 829 O O . MET A 1 112 ? -1.666 0.587 -28.214 1.00 90.31 112 MET A O 1
ATOM 833 N N . THR A 1 113 ? -2.145 1.034 -26.069 1.00 90.62 113 THR A N 1
ATOM 834 C CA . THR A 1 113 ? -3.421 1.713 -26.297 1.00 90.62 113 THR A CA 1
ATOM 835 C C . THR A 1 113 ? -3.503 3.053 -25.588 1.00 90.62 113 THR A C 1
ATOM 837 O O . THR A 1 113 ? -4.400 3.838 -25.881 1.00 90.62 113 THR A O 1
ATOM 840 N N . THR A 1 114 ? -2.614 3.316 -24.640 1.00 92.94 114 THR A N 1
ATOM 841 C CA . THR A 1 114 ? -2.633 4.521 -23.826 1.00 92.94 114 THR A CA 1
ATOM 842 C C . THR A 1 114 ? -1.216 5.006 -23.598 1.00 92.94 114 THR A C 1
ATOM 844 O O . THR A 1 114 ? -0.315 4.209 -23.355 1.00 92.94 114 THR A O 1
ATOM 847 N N . ASP A 1 115 ? -1.050 6.320 -23.656 1.00 93.88 115 ASP A N 1
ATOM 848 C CA . ASP A 1 115 ? 0.188 7.017 -23.319 1.00 93.88 115 ASP A CA 1
ATOM 849 C C . ASP A 1 115 ? -0.143 8.044 -22.241 1.00 93.88 115 ASP A C 1
ATOM 851 O O . ASP A 1 115 ? -1.001 8.910 -22.462 1.00 93.88 115 ASP A O 1
ATOM 855 N N . PHE A 1 116 ? 0.462 7.891 -21.066 1.00 95.62 116 PHE A N 1
ATOM 856 C CA . PHE A 1 116 ? 0.320 8.830 -19.961 1.00 95.62 116 PHE A CA 1
ATOM 857 C C . PHE A 1 116 ? 1.626 9.574 -19.752 1.00 95.62 116 PHE A C 1
ATOM 859 O O . PHE A 1 116 ? 2.647 8.958 -19.472 1.00 95.62 116 PHE A O 1
ATOM 866 N N . ASP A 1 117 ? 1.525 10.896 -19.769 1.00 95.62 117 ASP A N 1
ATOM 867 C CA . ASP A 1 117 ? 2.595 11.792 -19.374 1.00 95.62 117 ASP A CA 1
ATOM 868 C C . ASP A 1 117 ? 2.384 12.199 -17.905 1.00 95.62 117 ASP A C 1
ATOM 870 O O . ASP A 1 117 ? 1.258 12.254 -17.386 1.00 95.62 117 ASP A O 1
ATOM 874 N N . VAL A 1 118 ? 3.479 12.521 -17.224 1.00 96.00 118 VAL A N 1
ATOM 875 C CA . VAL A 1 118 ? 3.480 12.968 -15.827 1.00 96.00 118 VAL A CA 1
ATOM 876 C C . VAL A 1 118 ? 3.903 14.426 -15.782 1.00 96.00 118 VAL A C 1
ATOM 878 O O . VAL A 1 118 ? 5.037 14.758 -16.123 1.00 96.00 118 VAL A O 1
ATOM 881 N N . LEU A 1 119 ? 3.003 15.310 -15.363 1.00 96.62 119 LEU A N 1
ATOM 882 C CA . LEU A 1 119 ? 3.268 16.744 -15.276 1.00 96.62 119 LEU A CA 1
ATOM 883 C C . LEU A 1 119 ? 3.557 17.139 -13.832 1.00 96.62 119 LEU A C 1
ATOM 885 O O . LEU A 1 119 ? 2.851 16.721 -12.912 1.00 96.62 119 LEU A O 1
ATOM 889 N N . PHE A 1 120 ? 4.561 17.995 -13.660 1.00 95.44 120 PHE A N 1
ATOM 890 C CA . PHE A 1 120 ? 4.988 18.518 -12.372 1.00 95.44 120 PHE A CA 1
ATOM 891 C C . PHE A 1 120 ? 4.808 20.026 -12.294 1.00 95.44 120 PHE A C 1
ATOM 893 O O . PHE A 1 120 ? 5.135 20.767 -13.225 1.00 95.44 120 PHE A O 1
ATOM 900 N N . PHE A 1 121 ? 4.317 20.470 -11.144 1.00 95.88 121 PHE A N 1
ATOM 901 C CA . PHE A 1 121 ? 3.972 21.853 -10.861 1.00 95.88 121 PHE A CA 1
ATOM 902 C C . PHE A 1 121 ? 4.573 22.293 -9.527 1.00 95.88 121 PHE A C 1
ATOM 904 O O . PHE A 1 121 ? 4.800 21.486 -8.618 1.00 95.88 121 PHE A O 1
ATOM 911 N N . ASN A 1 122 ? 4.809 23.596 -9.411 1.00 93.75 122 ASN A N 1
ATOM 912 C CA . ASN A 1 122 ? 5.223 24.233 -8.177 1.00 93.75 122 ASN A CA 1
ATOM 913 C C . ASN A 1 122 ? 4.096 24.092 -7.136 1.00 93.75 122 ASN A C 1
ATOM 915 O O . ASN A 1 122 ? 2.955 24.445 -7.437 1.00 93.75 122 ASN A O 1
ATOM 919 N N . PRO A 1 123 ? 4.383 23.588 -5.925 1.00 87.94 123 PRO A N 1
ATOM 920 C CA . PRO A 1 123 ? 3.347 23.326 -4.930 1.00 87.94 123 PRO A CA 1
ATOM 921 C C . PRO A 1 123 ? 2.711 24.591 -4.334 1.00 87.94 123 PRO A C 1
ATOM 923 O O . PRO A 1 123 ? 1.591 24.503 -3.836 1.00 87.94 123 PRO A O 1
ATOM 926 N N . GLU A 1 124 ? 3.394 25.739 -4.382 1.00 86.81 124 GLU A N 1
ATOM 927 C CA . GLU A 1 124 ? 2.925 27.015 -3.825 1.00 86.81 124 GLU A CA 1
ATOM 928 C C . GLU A 1 124 ? 2.166 27.848 -4.860 1.00 86.81 124 GLU A C 1
ATOM 930 O O . GLU A 1 124 ? 1.103 28.392 -4.571 1.00 86.81 124 GLU A O 1
ATOM 935 N N . THR A 1 125 ? 2.710 27.961 -6.073 1.00 90.94 125 THR A N 1
ATOM 936 C CA . THR A 1 125 ? 2.147 28.829 -7.119 1.00 90.94 125 THR A CA 1
ATOM 937 C C . THR A 1 125 ? 1.244 28.090 -8.100 1.00 90.94 125 THR A C 1
ATOM 939 O O . THR A 1 125 ? 0.526 28.733 -8.860 1.00 90.94 125 THR A O 1
ATOM 942 N N . GLY A 1 126 ? 1.309 26.757 -8.137 1.00 93.19 126 GLY A N 1
ATOM 943 C CA . GLY A 1 126 ? 0.629 25.933 -9.135 1.00 93.19 126 GLY A CA 1
ATOM 944 C C . GLY A 1 126 ? 1.244 26.008 -10.536 1.00 93.19 126 GLY A C 1
ATOM 945 O O . GLY A 1 126 ? 0.738 25.353 -11.442 1.00 93.19 126 GLY A O 1
ATOM 946 N N . ALA A 1 127 ? 2.322 26.773 -10.742 1.00 96.56 127 ALA A N 1
ATOM 947 C CA . ALA A 1 127 ? 2.940 26.945 -12.055 1.00 96.56 127 ALA A CA 1
ATOM 948 C C . ALA A 1 127 ? 3.604 25.653 -12.557 1.00 96.56 127 ALA A C 1
ATOM 950 O O . ALA A 1 127 ? 4.260 24.942 -11.796 1.00 96.56 127 ALA A O 1
ATOM 951 N N . PHE A 1 128 ? 3.472 25.371 -13.849 1.00 97.44 128 PHE A N 1
ATOM 952 C CA . PHE A 1 128 ? 4.101 24.250 -14.534 1.00 97.44 128 PHE A CA 1
ATOM 953 C C . PHE A 1 128 ? 5.622 24.352 -14.442 1.00 97.44 128 PHE A C 1
ATOM 955 O O . PHE A 1 128 ? 6.205 25.412 -14.668 1.00 97.44 128 PHE A O 1
ATOM 962 N N . LEU A 1 129 ? 6.259 23.231 -14.111 1.00 95.50 129 LEU A N 1
ATOM 963 C CA . LEU A 1 129 ? 7.710 23.124 -14.013 1.00 95.50 129 LEU A CA 1
ATOM 964 C C . LEU A 1 129 ? 8.267 22.312 -15.179 1.00 95.50 129 LEU A C 1
ATOM 966 O O . LEU A 1 129 ? 9.115 22.796 -15.924 1.00 95.50 129 LEU A O 1
ATOM 970 N N . PHE A 1 130 ? 7.802 21.073 -15.325 1.00 94.44 130 PHE A N 1
ATOM 971 C CA . PHE A 1 130 ? 8.255 20.148 -16.361 1.00 94.44 130 PHE A CA 1
ATOM 972 C C . PHE A 1 130 ? 7.274 18.981 -16.521 1.00 94.44 130 PHE A C 1
ATOM 974 O O . PHE A 1 130 ? 6.379 18.780 -15.700 1.00 94.44 130 PHE A O 1
ATOM 981 N N . ALA A 1 131 ? 7.456 18.199 -17.584 1.00 93.75 131 ALA A N 1
ATOM 982 C CA . ALA A 1 131 ? 6.711 16.973 -17.832 1.00 93.75 131 ALA A CA 1
ATOM 983 C C . ALA A 1 131 ? 7.656 15.827 -18.185 1.00 93.75 131 ALA A C 1
ATOM 985 O O . ALA A 1 131 ? 8.740 16.038 -18.733 1.00 93.75 131 ALA A O 1
ATOM 986 N N . LEU A 1 132 ? 7.201 14.616 -17.910 1.00 90.88 132 LEU A N 1
ATOM 987 C CA . LEU A 1 132 ? 7.798 13.367 -18.352 1.00 90.88 132 LEU A CA 1
ATOM 988 C C . LEU A 1 132 ? 6.834 12.743 -19.339 1.00 90.88 132 LEU A C 1
ATOM 990 O O . LEU A 1 132 ? 5.635 12.721 -19.079 1.00 90.88 132 LEU A O 1
ATOM 994 N N . SER A 1 133 ? 7.356 12.396 -20.504 1.00 91.62 133 SER A N 1
ATOM 995 C CA . SER A 1 133 ? 6.550 12.241 -21.715 1.00 91.62 133 SER A CA 1
ATOM 996 C C . SER A 1 133 ? 7.189 11.259 -22.693 1.00 91.62 133 SER A C 1
ATOM 998 O O . SER A 1 133 ? 7.282 11.515 -23.904 1.00 91.62 133 SER A O 1
ATOM 1000 N N . ALA A 1 134 ? 7.732 10.166 -22.155 1.00 89.88 134 ALA A N 1
ATOM 1001 C CA . ALA A 1 134 ? 8.246 9.076 -22.959 1.00 89.88 134 ALA A CA 1
ATOM 1002 C C . ALA A 1 134 ? 7.109 8.508 -23.812 1.00 89.88 134 ALA A C 1
ATOM 1004 O O . ALA A 1 134 ? 6.048 8.144 -23.328 1.00 89.88 134 ALA A O 1
ATOM 1005 N N . ASN A 1 135 ? 7.341 8.408 -25.120 1.00 89.81 135 ASN A N 1
ATOM 1006 C CA . ASN A 1 135 ? 6.321 7.893 -26.023 1.00 89.81 135 ASN A CA 1
ATOM 1007 C C . ASN A 1 135 ? 6.181 6.375 -25.851 1.00 89.81 135 ASN A C 1
ATOM 1009 O O . ASN A 1 135 ? 6.972 5.604 -26.411 1.00 89.81 135 ASN A O 1
ATOM 1013 N N . SER A 1 136 ? 5.136 5.956 -25.146 1.00 90.31 136 SER A N 1
ATOM 1014 C CA . SER A 1 136 ? 4.895 4.549 -24.817 1.00 90.31 136 SER A CA 1
ATOM 1015 C C . SER A 1 136 ? 4.628 3.688 -26.050 1.00 90.31 136 SER A C 1
ATOM 1017 O O . SER A 1 136 ? 4.999 2.517 -26.088 1.00 90.31 136 SER A O 1
ATOM 1019 N N . PHE A 1 137 ? 4.079 4.270 -27.122 1.00 89.50 137 PHE A N 1
ATOM 1020 C CA . PHE A 1 137 ? 3.906 3.584 -28.409 1.00 89.50 137 PHE A CA 1
ATOM 1021 C C . PHE A 1 137 ? 5.240 3.310 -29.116 1.00 89.50 137 PHE A C 1
ATOM 1023 O O . PHE A 1 137 ? 5.332 2.359 -29.892 1.00 89.50 137 PHE A O 1
ATOM 1030 N N . ALA A 1 138 ? 6.268 4.126 -28.862 1.00 90.19 138 ALA A N 1
ATOM 1031 C CA . ALA A 1 138 ? 7.604 3.934 -29.421 1.00 90.19 138 ALA A CA 1
ATOM 1032 C C . ALA A 1 138 ? 8.454 2.974 -28.576 1.00 90.19 138 ALA A C 1
ATOM 1034 O O . ALA A 1 138 ? 9.188 2.159 -29.134 1.00 90.19 138 ALA A O 1
ATOM 1035 N N . THR A 1 139 ? 8.357 3.057 -27.246 1.00 89.81 139 THR A N 1
ATOM 1036 C CA . THR A 1 139 ? 9.086 2.175 -26.315 1.00 89.81 139 THR A CA 1
ATOM 1037 C C . THR A 1 139 ? 8.436 0.801 -26.197 1.00 89.81 139 THR A C 1
ATOM 1039 O O . THR A 1 139 ? 9.120 -0.163 -25.866 1.00 89.81 139 THR A O 1
ATOM 1042 N N . ASN A 1 140 ? 7.137 0.707 -26.500 1.00 90.38 140 ASN A N 1
ATOM 1043 C CA . ASN A 1 140 ? 6.297 -0.469 -26.297 1.00 90.38 140 ASN A CA 1
ATOM 1044 C C . ASN A 1 140 ? 6.189 -0.883 -24.817 1.00 90.38 140 ASN A C 1
ATOM 1046 O O . ASN A 1 140 ? 6.080 -2.068 -24.491 1.00 90.38 140 ASN A O 1
ATOM 1050 N N . GLN A 1 141 ? 6.253 0.099 -23.916 1.00 90.19 141 GLN A N 1
ATOM 1051 C CA . GLN A 1 141 ? 6.252 -0.107 -22.472 1.00 90.19 141 GLN A CA 1
ATOM 1052 C C . GLN A 1 141 ? 5.346 0.930 -21.799 1.00 90.19 141 GLN A C 1
ATOM 1054 O O . GLN A 1 141 ? 5.566 2.124 -21.989 1.00 90.19 141 GLN A O 1
ATOM 1059 N N . PRO A 1 142 ? 4.357 0.505 -20.994 1.00 91.62 142 PRO A N 1
ATOM 1060 C CA . PRO A 1 142 ? 3.428 1.402 -20.314 1.00 91.62 142 PRO A CA 1
ATOM 1061 C C . PRO A 1 142 ? 4.015 1.878 -18.984 1.00 91.62 142 PRO A C 1
ATOM 1063 O O . PRO A 1 142 ? 3.508 1.555 -17.902 1.00 91.62 142 PRO A O 1
ATOM 1066 N N . VAL A 1 143 ? 5.157 2.560 -19.069 1.00 92.19 143 VAL A N 1
ATOM 1067 C CA . VAL A 1 143 ? 5.918 3.026 -17.913 1.00 92.19 143 VAL A CA 1
ATOM 1068 C C . VAL A 1 143 ? 6.591 4.363 -18.180 1.00 92.19 143 VAL A C 1
ATOM 1070 O O . VAL A 1 143 ? 7.247 4.548 -19.199 1.00 92.19 143 VAL A O 1
ATOM 1073 N N . GLU A 1 144 ? 6.525 5.237 -17.183 1.00 91.94 144 GLU A N 1
ATOM 1074 C CA . GLU A 1 144 ? 7.419 6.381 -17.038 1.00 91.94 144 GLU A CA 1
ATOM 1075 C C . GLU A 1 144 ? 8.379 6.090 -15.881 1.00 91.94 144 GLU A C 1
ATOM 1077 O O . GLU A 1 144 ? 7.951 5.873 -14.742 1.00 91.94 144 GLU A O 1
ATOM 1082 N N . LEU A 1 145 ? 9.682 6.035 -16.169 1.00 89.38 145 LEU A N 1
ATOM 1083 C CA . LEU A 1 145 ? 10.735 5.749 -15.191 1.00 89.38 145 LEU A CA 1
ATOM 1084 C C . LEU A 1 145 ? 11.754 6.884 -15.188 1.00 89.38 145 LEU A C 1
ATOM 1086 O O . LEU A 1 145 ? 12.361 7.183 -16.215 1.00 89.38 145 LEU A O 1
ATOM 1090 N N . PHE A 1 146 ? 11.975 7.489 -14.026 1.00 88.75 146 PHE A N 1
ATOM 1091 C CA . PHE A 1 146 ? 12.844 8.656 -13.927 1.00 88.75 146 PHE A CA 1
ATOM 1092 C C . PHE A 1 146 ? 13.385 8.856 -12.516 1.00 88.75 146 PHE A C 1
ATOM 1094 O O . PHE A 1 146 ? 12.787 8.437 -11.527 1.00 88.75 146 PHE A O 1
ATOM 1101 N N . ALA A 1 147 ? 14.517 9.547 -12.441 1.00 89.38 147 ALA A N 1
ATOM 1102 C CA . ALA A 1 147 ? 15.052 10.092 -11.206 1.00 89.38 147 ALA A CA 1
ATOM 1103 C C . ALA A 1 147 ? 14.989 11.617 -11.288 1.00 89.38 147 ALA A C 1
ATOM 1105 O O . ALA A 1 147 ? 15.379 12.195 -12.306 1.00 89.38 147 ALA A O 1
ATOM 1106 N N . LEU A 1 148 ? 14.514 12.269 -10.231 1.00 86.12 148 LEU A N 1
ATOM 1107 C CA . LEU A 1 148 ? 14.636 13.721 -10.109 1.00 86.12 148 LEU A CA 1
ATOM 1108 C C . LEU A 1 148 ? 15.902 14.058 -9.325 1.00 86.12 148 LEU A C 1
ATOM 1110 O O . LEU A 1 148 ? 16.308 13.315 -8.438 1.00 86.12 148 LEU A O 1
ATOM 1114 N N . GLY A 1 149 ? 16.532 15.184 -9.649 1.00 83.38 149 GLY A N 1
ATOM 1115 C CA . GLY A 1 149 ? 17.600 15.740 -8.825 1.00 83.38 149 GLY A CA 1
ATOM 1116 C C . GLY A 1 149 ? 17.021 16.570 -7.681 1.00 83.38 149 GLY A C 1
ATOM 1117 O O . GLY A 1 149 ? 16.108 17.364 -7.900 1.00 83.38 149 GLY A O 1
ATOM 1118 N N . GLY A 1 150 ? 17.587 16.433 -6.481 1.00 80.12 150 GLY A N 1
ATOM 1119 C CA . GLY A 1 150 ? 17.213 17.252 -5.323 1.00 80.12 150 GLY A CA 1
ATOM 1120 C C . GLY A 1 150 ? 16.076 16.673 -4.477 1.00 80.12 150 GLY A C 1
ATOM 1121 O O . GLY A 1 150 ? 15.699 15.517 -4.638 1.00 80.12 150 GLY A O 1
ATOM 1122 N N . ALA A 1 151 ? 15.604 17.480 -3.528 1.00 81.69 151 ALA A N 1
ATOM 1123 C CA . ALA A 1 151 ? 14.536 17.182 -2.573 1.00 81.69 151 ALA A CA 1
ATOM 1124 C C . ALA A 1 151 ? 13.546 18.359 -2.544 1.00 81.69 151 ALA A C 1
ATOM 1126 O O . ALA A 1 151 ? 13.911 19.470 -2.937 1.00 81.69 151 ALA A O 1
ATOM 1127 N N . GLY A 1 152 ? 12.326 18.143 -2.052 1.00 84.38 152 GLY A N 1
ATOM 1128 C CA . GLY A 1 152 ? 11.323 19.200 -1.895 1.00 84.38 152 GLY A CA 1
ATOM 1129 C C . GLY A 1 152 ? 9.906 18.775 -2.270 1.00 84.38 152 GLY A C 1
ATOM 1130 O O . GLY A 1 152 ? 9.635 17.606 -2.535 1.00 84.38 152 GLY A O 1
ATOM 1131 N N . GLY A 1 153 ? 8.995 19.748 -2.267 1.00 86.19 153 GLY A N 1
ATOM 1132 C CA . GLY A 1 153 ? 7.592 19.544 -2.614 1.00 86.19 153 GLY A CA 1
ATOM 1133 C C . GLY A 1 153 ? 7.326 19.693 -4.111 1.00 86.19 153 GLY A C 1
ATOM 1134 O O . GLY A 1 153 ? 7.825 20.629 -4.735 1.00 86.19 153 GLY A O 1
ATOM 1135 N N . LEU A 1 154 ? 6.493 18.819 -4.675 1.00 90.44 154 LEU A N 1
ATOM 1136 C CA . LEU A 1 154 ? 5.968 18.934 -6.039 1.00 90.44 154 LEU A CA 1
ATOM 1137 C C . LEU A 1 154 ? 4.476 18.621 -6.067 1.00 90.44 154 LEU A C 1
ATOM 1139 O O . LEU A 1 154 ? 4.001 17.785 -5.301 1.00 90.44 154 LEU A O 1
ATOM 1143 N N . ARG A 1 155 ? 3.742 19.240 -6.994 1.00 91.94 155 ARG A N 1
ATOM 1144 C CA . ARG A 1 155 ? 2.421 18.746 -7.399 1.00 91.94 155 ARG A CA 1
ATOM 1145 C C . ARG A 1 155 ? 2.546 17.922 -8.666 1.00 91.94 155 ARG A C 1
ATOM 1147 O O . ARG A 1 155 ? 3.150 18.378 -9.630 1.00 91.94 155 ARG A O 1
ATOM 1154 N N . MET A 1 156 ? 1.983 16.722 -8.656 1.00 93.94 156 MET A N 1
ATOM 1155 C CA . MET A 1 156 ? 2.041 15.766 -9.758 1.00 93.94 156 MET A CA 1
ATOM 1156 C C . MET A 1 156 ? 0.644 15.527 -10.329 1.00 93.94 156 MET A C 1
ATOM 1158 O O . MET A 1 156 ? -0.290 15.273 -9.568 1.00 93.94 156 MET A O 1
ATOM 1162 N N . ALA A 1 157 ? 0.516 15.562 -11.654 1.00 95.94 157 ALA A N 1
ATOM 1163 C CA . ALA A 1 157 ? -0.697 15.210 -12.388 1.00 95.94 157 ALA A CA 1
ATOM 1164 C C . ALA A 1 157 ? -0.392 14.155 -13.460 1.00 95.94 157 ALA A C 1
ATOM 1166 O O . ALA A 1 157 ? 0.665 14.199 -14.088 1.00 95.94 157 ALA A O 1
ATOM 1167 N N . PHE A 1 158 ? -1.331 13.239 -13.706 1.00 96.62 158 PHE A N 1
ATOM 1168 C CA . PHE A 1 158 ? -1.256 12.326 -14.849 1.00 96.62 158 PHE A CA 1
ATOM 1169 C C . PHE A 1 158 ? -2.127 12.849 -15.980 1.00 96.62 158 PHE A C 1
ATOM 1171 O O . PHE A 1 158 ? -3.323 13.077 -15.784 1.00 96.62 158 PHE A O 1
ATOM 1178 N N . ALA A 1 159 ? -1.535 13.033 -17.154 1.00 96.69 159 ALA A N 1
ATOM 1179 C CA . ALA A 1 159 ? -2.213 13.532 -18.340 1.00 96.69 159 ALA A CA 1
ATOM 1180 C C . ALA A 1 159 ? -2.177 12.470 -19.433 1.00 96.69 159 ALA A C 1
ATOM 1182 O O . ALA A 1 159 ? -1.127 11.903 -19.726 1.00 96.69 159 ALA A O 1
ATOM 1183 N N . ARG A 1 160 ? -3.323 12.180 -20.047 1.00 95.50 160 ARG A N 1
ATOM 1184 C CA . ARG A 1 160 ? -3.378 11.186 -21.119 1.00 95.50 160 ARG A CA 1
ATOM 1185 C C . ARG A 1 160 ? -3.129 11.859 -22.457 1.00 95.50 160 ARG A C 1
ATOM 1187 O O . ARG A 1 160 ? -3.876 12.755 -22.848 1.00 95.50 160 ARG A O 1
ATOM 1194 N N . ARG A 1 161 ? -2.088 11.407 -23.147 1.00 90.75 161 ARG A N 1
ATOM 1195 C CA . ARG A 1 161 ? -1.604 11.974 -24.404 1.00 90.75 161 ARG A CA 1
ATOM 1196 C C . ARG A 1 161 ? -2.211 11.301 -25.626 1.00 90.75 161 ARG A C 1
ATOM 1198 O O . ARG A 1 161 ? -2.817 11.948 -26.470 1.00 90.75 161 ARG A O 1
ATOM 1205 N N . ASN A 1 162 ? -2.061 9.985 -25.722 1.00 80.19 162 ASN A N 1
ATOM 1206 C CA . ASN A 1 162 ? -2.492 9.216 -26.886 1.00 80.19 162 ASN A CA 1
ATOM 1207 C C . ASN A 1 162 ? -3.491 8.134 -26.478 1.00 80.19 162 ASN A C 1
ATOM 1209 O O . ASN A 1 162 ? -3.398 7.553 -25.394 1.00 80.19 162 ASN A O 1
ATOM 1213 N N . THR A 1 163 ? -4.441 7.854 -27.372 1.00 78.31 163 THR A N 1
ATOM 1214 C CA . THR A 1 163 ? -5.489 6.851 -27.175 1.00 78.31 163 THR A CA 1
ATOM 1215 C C . THR A 1 163 ? -5.598 5.913 -28.376 1.00 78.31 163 THR A C 1
ATOM 1217 O O . THR A 1 163 ? -5.579 6.324 -29.533 1.00 78.31 163 THR A O 1
ATOM 1220 N N . GLY A 1 164 ? -5.705 4.621 -28.087 1.00 73.00 164 GLY A N 1
ATOM 1221 C CA . GLY A 1 164 ? -5.987 3.536 -29.016 1.00 73.00 164 GLY A CA 1
ATOM 1222 C C . GLY A 1 164 ? -7.340 2.891 -28.710 1.00 73.00 164 GLY A C 1
ATOM 1223 O O . GLY A 1 164 ? -8.144 3.407 -27.937 1.00 73.00 164 GLY A O 1
ATOM 1224 N N . ALA A 1 165 ? -7.609 1.728 -29.305 1.00 71.69 165 ALA A N 1
ATOM 1225 C CA . ALA A 1 165 ? -8.943 1.120 -29.265 1.00 71.69 165 ALA A CA 1
ATOM 1226 C C . ALA A 1 165 ? -9.398 0.632 -27.870 1.00 71.69 165 ALA A C 1
ATOM 1228 O O . ALA A 1 165 ? -10.601 0.507 -27.640 1.00 71.69 165 ALA A O 1
ATOM 1229 N N . ARG A 1 166 ? -8.474 0.329 -26.942 1.00 79.94 166 ARG A N 1
ATOM 1230 C CA . ARG A 1 166 ? -8.799 -0.265 -25.630 1.00 79.94 166 ARG A CA 1
ATOM 1231 C C . ARG A 1 166 ? -8.015 0.351 -24.467 1.00 79.94 166 ARG A C 1
ATOM 1233 O O . ARG A 1 166 ? -7.152 -0.310 -23.901 1.00 79.94 166 ARG A O 1
ATOM 1240 N N . LEU A 1 167 ? -8.409 1.563 -24.089 1.00 88.06 167 LEU A N 1
ATOM 1241 C CA . LEU A 1 167 ? -7.785 2.388 -23.046 1.00 88.06 167 LEU A CA 1
ATOM 1242 C C . LEU A 1 167 ? -7.448 1.628 -21.756 1.00 88.06 167 LEU A C 1
ATOM 1244 O O . LEU A 1 167 ? -8.199 0.747 -21.321 1.00 88.06 167 LEU A O 1
ATOM 1248 N N . ALA A 1 168 ? -6.345 2.034 -21.133 1.00 91.44 168 ALA A N 1
ATOM 1249 C CA . ALA A 1 168 ? -5.939 1.621 -19.804 1.00 91.44 168 ALA A CA 1
ATOM 1250 C C . ALA A 1 168 ? -7.031 1.941 -18.779 1.00 91.44 168 ALA A C 1
ATOM 1252 O O . ALA A 1 168 ? -7.708 2.969 -18.849 1.00 91.44 168 ALA A O 1
ATOM 1253 N N . THR A 1 169 ? -7.195 1.042 -17.816 1.00 91.88 169 THR A N 1
ATOM 1254 C CA . THR A 1 169 ? -8.205 1.134 -16.758 1.00 91.88 169 THR A CA 1
ATOM 1255 C C . THR A 1 169 ? -7.600 1.337 -15.381 1.00 91.88 169 THR A C 1
ATOM 1257 O O . THR A 1 169 ? -8.333 1.640 -14.443 1.00 91.88 169 THR A O 1
ATOM 1260 N N . ARG A 1 170 ? -6.282 1.168 -15.233 1.00 92.12 170 ARG A N 1
ATOM 1261 C CA . ARG A 1 170 ? -5.577 1.279 -13.952 1.00 92.12 170 ARG A CA 1
ATOM 1262 C C . ARG A 1 170 ? -4.237 1.956 -14.115 1.00 92.12 170 ARG A C 1
ATOM 1264 O O . ARG A 1 170 ? -3.551 1.728 -15.108 1.00 92.12 170 ARG A O 1
ATOM 1271 N N . ILE A 1 171 ? -3.870 2.723 -13.099 1.00 92.06 171 ILE A N 1
ATOM 1272 C CA . ILE A 1 171 ? -2.587 3.404 -12.995 1.00 92.06 171 ILE A CA 1
ATOM 1273 C C . ILE A 1 171 ? -2.009 3.181 -11.600 1.00 92.06 171 ILE A C 1
ATOM 1275 O O . ILE A 1 171 ? -2.738 3.112 -10.606 1.00 92.06 171 ILE A O 1
ATOM 1279 N N . LYS A 1 172 ? -0.691 3.046 -11.528 1.00 91.12 172 LYS A N 1
ATOM 1280 C CA . LYS A 1 172 ? 0.059 2.994 -10.280 1.00 91.12 172 LYS A CA 1
ATOM 1281 C C . LYS A 1 172 ? 1.319 3.820 -10.380 1.00 91.12 172 LYS A C 1
ATOM 1283 O O . LYS A 1 172 ? 1.876 3.965 -11.463 1.00 91.12 172 LYS A O 1
ATOM 1288 N N . TYR A 1 173 ? 1.813 4.278 -9.244 1.00 90.19 173 TYR A N 1
ATOM 1289 C CA . TYR A 1 173 ? 3.205 4.674 -9.142 1.00 90.19 173 TYR A CA 1
ATOM 1290 C C . TYR A 1 173 ? 3.792 4.274 -7.798 1.00 90.19 173 TYR A C 1
ATOM 1292 O O . TYR A 1 173 ? 3.061 3.994 -6.852 1.00 90.19 173 TYR A O 1
ATOM 1300 N N . PHE A 1 174 ? 5.111 4.246 -7.716 1.00 87.38 174 PHE A N 1
ATOM 1301 C CA . PHE A 1 174 ? 5.835 4.219 -6.451 1.00 87.38 174 PHE A CA 1
ATOM 1302 C C . PHE A 1 174 ? 7.056 5.124 -6.548 1.00 87.38 174 PHE A C 1
ATOM 1304 O O . PHE A 1 174 ? 7.558 5.387 -7.649 1.00 87.38 174 PHE A O 1
ATOM 1311 N N . VAL A 1 175 ? 7.488 5.626 -5.393 1.00 86.44 175 VAL A N 1
ATOM 1312 C CA . VAL A 1 175 ? 8.578 6.595 -5.277 1.00 86.44 175 VAL A CA 1
ATOM 1313 C C . VAL A 1 175 ? 9.570 6.125 -4.225 1.00 86.44 175 VAL A C 1
ATOM 1315 O O . VAL A 1 175 ? 9.239 6.013 -3.044 1.00 86.44 175 VAL A O 1
ATOM 1318 N N . GLN A 1 176 ? 10.810 5.894 -4.645 1.00 84.12 176 GLN A N 1
ATOM 1319 C CA . GLN A 1 176 ? 11.932 5.725 -3.723 1.00 84.12 176 GLN A CA 1
ATOM 1320 C C . GLN A 1 176 ? 12.324 7.087 -3.155 1.00 84.12 176 GLN A C 1
ATOM 1322 O O . GLN A 1 176 ? 12.299 8.086 -3.873 1.00 84.12 176 GLN A O 1
ATOM 1327 N N . SER A 1 177 ? 12.716 7.124 -1.880 1.00 77.69 177 SER A N 1
ATOM 1328 C CA . SER A 1 177 ? 13.059 8.360 -1.159 1.00 77.69 177 SER A CA 1
ATOM 1329 C C . SER A 1 177 ? 11.889 9.346 -1.004 1.00 77.69 177 SER A C 1
ATOM 1331 O O . SER A 1 177 ? 12.083 10.556 -1.092 1.00 77.69 177 SER A O 1
ATOM 1333 N N . LEU A 1 178 ? 10.672 8.859 -0.749 1.00 77.94 178 LEU A N 1
ATOM 1334 C CA . LEU A 1 178 ? 9.565 9.705 -0.289 1.00 77.94 178 LEU A CA 1
ATOM 1335 C C . LEU A 1 178 ? 9.792 10.112 1.179 1.00 77.94 178 LEU A C 1
ATOM 1337 O O . LEU A 1 178 ? 10.152 9.261 1.991 1.00 77.94 178 LEU A O 1
ATOM 1341 N N . SER A 1 179 ? 9.627 11.393 1.527 1.00 65.12 179 SER A N 1
ATOM 1342 C CA . SER A 1 179 ? 10.071 11.895 2.838 1.00 65.12 179 SER A CA 1
ATOM 1343 C C . SER A 1 179 ? 9.033 11.783 3.958 1.00 65.12 179 SER A C 1
ATOM 1345 O O . SER A 1 179 ? 9.457 11.500 5.073 1.00 65.12 179 SER A O 1
ATOM 1347 N N . SER A 1 180 ? 7.724 11.959 3.698 1.00 60.12 180 SER A N 1
ATOM 1348 C CA . SER A 1 180 ? 6.645 11.694 4.693 1.00 60.12 180 SER A CA 1
ATOM 1349 C C . SER A 1 180 ? 5.214 12.116 4.297 1.00 60.12 180 SER A C 1
ATOM 1351 O O . SER A 1 180 ? 4.287 11.869 5.068 1.00 60.12 180 SER A O 1
ATOM 1353 N N . ALA A 1 181 ? 4.984 12.754 3.140 1.00 57.50 181 ALA A N 1
ATOM 1354 C CA . ALA A 1 181 ? 3.711 13.432 2.866 1.00 57.50 181 ALA A CA 1
ATOM 1355 C C . ALA A 1 181 ? 3.236 13.280 1.418 1.00 57.50 181 ALA A C 1
ATOM 1357 O O . ALA A 1 181 ? 3.899 13.775 0.501 1.00 57.50 181 ALA A O 1
ATOM 1358 N N . SER A 1 182 ? 2.087 12.639 1.185 1.00 67.38 182 SER A N 1
ATOM 1359 C CA . SER A 1 182 ? 1.411 12.677 -0.119 1.00 67.38 182 SER A CA 1
ATOM 1360 C C . SER A 1 182 ? -0.101 12.525 0.018 1.00 67.38 182 SER A C 1
ATOM 1362 O O . SER A 1 182 ? -0.563 11.640 0.728 1.00 67.38 182 SER A O 1
ATOM 1364 N N . GLU A 1 183 ? -0.853 13.389 -0.671 1.00 70.69 183 GLU A N 1
ATOM 1365 C CA . GLU A 1 183 ? -2.304 13.586 -0.472 1.00 70.69 183 GLU A CA 1
ATOM 1366 C C . GLU A 1 183 ? -3.157 12.339 -0.781 1.00 70.69 183 GLU A C 1
ATOM 1368 O O . GLU A 1 183 ? -4.223 12.181 -0.197 1.00 70.69 183 GLU A O 1
ATOM 1373 N N . PHE A 1 184 ? -2.704 11.452 -1.676 1.00 77.31 184 PHE A N 1
ATOM 1374 C CA . PHE A 1 184 ? -3.475 10.270 -2.096 1.00 77.31 184 PHE A CA 1
ATOM 1375 C C . PHE A 1 184 ? -2.693 8.957 -2.010 1.00 77.31 184 PHE A C 1
ATOM 1377 O O . PHE A 1 184 ? -3.125 7.945 -2.564 1.00 77.31 184 PHE A O 1
ATOM 1384 N N . ILE A 1 185 ? -1.547 8.939 -1.326 1.00 76.38 185 ILE A N 1
ATOM 1385 C CA . ILE A 1 185 ? -0.833 7.686 -1.069 1.00 76.38 185 ILE A CA 1
ATOM 1386 C C . ILE A 1 185 ? -1.583 6.936 0.025 1.00 76.38 185 ILE A C 1
ATOM 1388 O O . ILE A 1 185 ? -1.585 7.324 1.190 1.00 76.38 185 ILE A O 1
ATOM 1392 N N . GLY A 1 186 ? -2.249 5.852 -0.371 1.00 67.00 186 GLY A N 1
ATOM 1393 C CA . GLY A 1 186 ? -2.921 4.971 0.569 1.00 67.00 186 GLY A CA 1
ATOM 1394 C C . GLY A 1 186 ? -1.901 4.244 1.436 1.00 67.00 186 GLY A C 1
ATOM 1395 O O . GLY A 1 186 ? -0.877 3.766 0.947 1.00 67.00 186 GLY A O 1
ATOM 1396 N N . ASN A 1 187 ? -2.220 4.086 2.711 1.00 64.75 187 ASN A N 1
ATOM 1397 C CA . ASN A 1 187 ? -1.420 3.336 3.672 1.00 64.75 187 ASN A CA 1
ATOM 1398 C C . ASN A 1 187 ? -1.074 1.896 3.250 1.00 64.75 187 ASN A C 1
ATOM 1400 O O . ASN A 1 187 ? -0.029 1.379 3.628 1.00 64.75 187 ASN A O 1
ATOM 1404 N N . GLN A 1 188 ? -1.934 1.248 2.468 1.00 73.25 188 GLN A N 1
ATOM 1405 C CA . GLN A 1 188 ? -1.773 -0.111 1.948 1.00 73.25 188 GLN A CA 1
ATOM 1406 C C . GLN A 1 188 ? -1.568 -0.104 0.429 1.00 73.25 188 GLN A C 1
ATOM 1408 O O . GLN A 1 188 ? -2.022 -1.008 -0.279 1.00 73.25 188 GLN A O 1
ATOM 1413 N N . SER A 1 189 ? -0.943 0.953 -0.096 1.00 79.75 189 SER A N 1
ATOM 1414 C CA . SER A 1 189 ? -0.701 1.066 -1.528 1.00 79.75 189 SER A CA 1
ATOM 1415 C C . SER A 1 189 ? 0.142 -0.100 -2.024 1.00 79.75 189 SER A C 1
ATOM 1417 O O . SER A 1 189 ? 1.197 -0.422 -1.482 1.00 79.75 189 SER A O 1
ATOM 1419 N N . ALA A 1 190 ? -0.349 -0.731 -3.088 1.00 84.25 190 ALA A N 1
ATOM 1420 C CA . ALA A 1 190 ? 0.293 -1.865 -3.728 1.00 84.25 190 ALA A CA 1
ATOM 1421 C C . ALA A 1 190 ? 1.572 -1.431 -4.458 1.00 84.25 190 ALA A C 1
ATOM 1423 O O . ALA A 1 190 ? 1.577 -1.166 -5.670 1.00 84.25 190 ALA A O 1
ATOM 1424 N N . VAL A 1 191 ? 2.673 -1.391 -3.715 1.00 86.81 191 VAL A N 1
ATOM 1425 C CA . VAL A 1 191 ? 3.987 -0.999 -4.226 1.00 86.81 191 VAL A CA 1
ATOM 1426 C C . VAL A 1 191 ? 4.862 -2.188 -4.594 1.00 86.81 191 VAL A C 1
ATOM 1428 O O . VAL A 1 191 ? 5.864 -1.988 -5.261 1.00 86.81 191 VAL A O 1
ATOM 1431 N N . THR A 1 192 ? 4.462 -3.433 -4.308 1.00 87.38 192 THR A N 1
ATOM 1432 C CA . THR A 1 192 ? 5.064 -4.604 -4.976 1.00 87.38 192 THR A CA 1
ATOM 1433 C C . THR A 1 192 ? 4.873 -4.519 -6.499 1.00 87.38 192 THR A C 1
ATOM 1435 O O . THR A 1 192 ? 3.817 -4.117 -7.008 1.00 87.38 192 THR A O 1
ATOM 1438 N N . PHE A 1 193 ? 5.909 -4.864 -7.263 1.00 86.44 193 PHE A N 1
ATOM 1439 C CA . PHE A 1 193 ? 5.896 -4.764 -8.723 1.00 86.44 193 PHE A CA 1
ATOM 1440 C C . PHE A 1 193 ? 6.849 -5.762 -9.384 1.00 86.44 193 PHE A C 1
ATOM 1442 O O . PHE A 1 193 ? 7.691 -6.391 -8.744 1.00 86.44 193 PHE A O 1
ATOM 1449 N N . GLY A 1 194 ? 6.701 -5.912 -10.699 1.00 84.94 194 GLY A N 1
ATOM 1450 C CA . GLY A 1 194 ? 7.596 -6.728 -11.504 1.00 84.94 194 GLY A CA 1
ATOM 1451 C C . GLY A 1 194 ? 7.617 -8.189 -11.060 1.00 84.94 194 GLY A C 1
ATOM 1452 O O . GLY A 1 194 ? 6.589 -8.816 -10.808 1.00 84.94 194 GLY A O 1
ATOM 1453 N N . HIS A 1 195 ? 8.810 -8.755 -10.998 1.00 87.06 195 HIS A N 1
ATOM 1454 C CA . HIS A 1 195 ? 9.010 -10.191 -10.902 1.00 87.06 195 HIS A CA 1
ATOM 1455 C C . HIS A 1 195 ? 8.645 -10.803 -9.531 1.00 87.06 195 HIS A C 1
ATOM 1457 O O . HIS A 1 195 ? 8.252 -11.970 -9.473 1.00 87.06 195 HIS A O 1
ATOM 1463 N N . SER A 1 196 ? 8.635 -10.010 -8.451 1.00 91.75 196 SER A N 1
ATOM 1464 C CA . SER A 1 196 ? 8.146 -10.434 -7.125 1.00 91.75 196 SER A CA 1
ATOM 1465 C C . SER A 1 196 ? 6.643 -10.702 -7.083 1.00 91.75 196 SER A C 1
ATOM 1467 O O . SER A 1 196 ? 6.156 -11.462 -6.242 1.00 91.75 196 SER A O 1
ATOM 1469 N N . THR A 1 197 ? 5.912 -10.166 -8.060 1.00 91.06 197 THR A N 1
ATOM 1470 C CA . THR A 1 197 ? 4.467 -10.352 -8.206 1.00 91.06 197 THR A CA 1
ATOM 1471 C C . THR A 1 197 ? 4.075 -11.581 -9.032 1.00 91.06 197 THR A C 1
ATOM 1473 O O . THR A 1 197 ? 2.885 -11.882 -9.165 1.00 91.06 197 THR A O 1
ATOM 1476 N N . ALA A 1 198 ? 5.046 -12.324 -9.578 1.00 90.38 198 ALA A N 1
ATOM 1477 C CA . ALA A 1 198 ? 4.790 -13.559 -10.320 1.00 90.38 198 ALA A CA 1
ATOM 1478 C C . ALA A 1 198 ? 4.066 -14.597 -9.443 1.00 90.38 198 ALA A C 1
ATOM 1480 O O . ALA A 1 198 ? 4.330 -14.701 -8.239 1.00 90.38 198 ALA A O 1
ATOM 1481 N N . ARG A 1 199 ? 3.152 -15.379 -10.031 1.00 89.69 199 ARG A N 1
ATOM 1482 C CA . ARG A 1 199 ? 2.402 -16.418 -9.303 1.00 89.69 199 ARG A CA 1
ATOM 1483 C C . ARG A 1 199 ? 3.349 -17.481 -8.739 1.00 89.69 199 ARG A C 1
ATOM 1485 O O . ARG A 1 199 ? 3.127 -17.960 -7.633 1.00 89.69 199 ARG A O 1
ATOM 1492 N N . GLY A 1 200 ? 4.368 -17.857 -9.507 1.00 89.50 200 GLY A N 1
ATOM 1493 C CA . GLY A 1 200 ? 5.344 -18.893 -9.171 1.00 89.50 200 GLY A CA 1
ATOM 1494 C C . GLY A 1 200 ? 6.555 -18.413 -8.367 1.00 89.50 200 GLY A C 1
ATOM 1495 O O . GLY A 1 200 ? 7.371 -19.243 -7.967 1.00 89.50 200 GLY A O 1
ATOM 1496 N N . ALA A 1 201 ? 6.685 -17.104 -8.135 1.00 93.56 201 ALA A N 1
ATOM 1497 C CA . ALA A 1 201 ? 7.702 -16.546 -7.247 1.00 93.56 201 ALA A CA 1
ATOM 1498 C C . ALA A 1 201 ? 7.251 -16.591 -5.784 1.00 93.56 201 ALA A C 1
ATOM 1500 O O . ALA A 1 201 ? 6.057 -16.552 -5.506 1.00 93.56 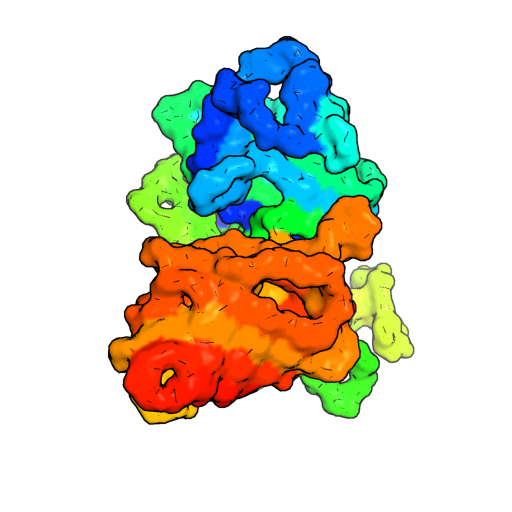201 ALA A O 1
ATOM 1501 N N . PHE A 1 202 ? 8.207 -16.545 -4.864 1.00 96.94 202 PHE A N 1
ATOM 1502 C CA . PHE A 1 202 ? 8.025 -16.127 -3.480 1.00 96.94 202 PHE A CA 1
ATOM 1503 C C . PHE A 1 202 ? 8.594 -14.716 -3.330 1.00 96.94 202 PHE A C 1
ATOM 1505 O O . PHE A 1 202 ? 9.812 -14.531 -3.365 1.00 96.94 202 PHE A O 1
ATOM 1512 N N . GLY A 1 203 ? 7.714 -13.720 -3.220 1.00 96.94 203 GLY A N 1
ATOM 1513 C CA . GLY A 1 203 ? 8.093 -12.354 -2.870 1.00 96.94 203 GLY A CA 1
ATOM 1514 C C . GLY A 1 203 ? 8.333 -12.275 -1.367 1.00 96.94 203 GLY A C 1
ATOM 1515 O O . GLY A 1 203 ? 7.456 -12.668 -0.599 1.00 96.94 203 GLY A O 1
ATOM 1516 N N . VAL A 1 204 ? 9.509 -11.805 -0.957 1.00 98.19 204 VAL A N 1
ATOM 1517 C CA . VAL A 1 204 ? 9.973 -11.880 0.433 1.00 98.19 204 VAL A CA 1
ATOM 1518 C C . VAL A 1 204 ? 10.131 -10.482 1.022 1.00 98.19 204 VAL A C 1
ATOM 1520 O O . VAL A 1 204 ? 10.948 -9.692 0.540 1.00 98.19 204 VAL A O 1
ATOM 1523 N N . GLY A 1 205 ? 9.336 -10.185 2.050 1.00 97.06 205 GLY A N 1
ATOM 1524 C CA . GLY A 1 205 ? 9.485 -8.990 2.882 1.00 97.06 205 GLY A CA 1
ATOM 1525 C C . GLY A 1 205 ? 10.628 -9.128 3.893 1.00 97.06 205 GLY A C 1
ATOM 1526 O O . GLY A 1 205 ? 11.188 -10.213 4.071 1.00 97.06 205 GLY A O 1
ATOM 1527 N N . ALA A 1 206 ? 10.991 -8.037 4.563 1.00 96.12 206 ALA A N 1
ATOM 1528 C CA . ALA A 1 206 ? 12.149 -7.999 5.457 1.00 96.12 206 ALA A CA 1
ATOM 1529 C C . ALA A 1 206 ? 11.739 -7.806 6.916 1.00 96.12 206 ALA A C 1
ATOM 1531 O O . ALA A 1 206 ? 10.986 -6.893 7.240 1.00 96.12 206 ALA A O 1
ATOM 1532 N N . TYR A 1 207 ? 12.258 -8.659 7.794 1.00 94.00 207 TYR A N 1
ATOM 1533 C CA . TYR A 1 207 ? 12.236 -8.449 9.238 1.00 94.00 207 TYR A CA 1
ATOM 1534 C C . TYR A 1 207 ? 13.644 -8.191 9.730 1.00 94.00 207 TYR A C 1
ATOM 1536 O O . TYR A 1 207 ? 14.595 -8.858 9.306 1.00 94.00 207 TYR A O 1
ATOM 1544 N N . ARG A 1 208 ? 13.774 -7.247 10.649 1.00 88.38 208 ARG A N 1
ATOM 1545 C CA . ARG A 1 208 ? 14.996 -7.036 11.402 1.00 88.38 208 ARG A CA 1
ATOM 1546 C C . ARG A 1 208 ? 14.944 -7.841 12.682 1.00 88.38 208 ARG A C 1
ATOM 1548 O O . ARG A 1 208 ? 13.931 -7.804 13.372 1.00 88.38 208 ARG A O 1
ATOM 1555 N N . TYR A 1 209 ? 16.009 -8.573 12.984 1.00 78.06 209 TYR A N 1
ATOM 1556 C CA . TYR A 1 209 ? 16.083 -9.366 14.209 1.00 78.06 209 TYR A CA 1
ATOM 1557 C C . TYR A 1 209 ? 16.375 -8.484 15.436 1.00 78.06 209 TYR A C 1
ATOM 1559 O O . TYR A 1 209 ? 15.874 -8.763 16.519 1.00 78.06 209 TYR A O 1
ATOM 1567 N N . ASP A 1 210 ? 17.115 -7.393 15.247 1.00 72.50 210 ASP A N 1
ATOM 1568 C CA . ASP A 1 210 ? 17.607 -6.457 16.253 1.00 72.50 210 ASP A CA 1
ATOM 1569 C C . ASP A 1 210 ? 17.037 -5.039 16.027 1.00 72.50 210 ASP A C 1
ATOM 1571 O O . ASP A 1 210 ? 17.611 -4.193 15.348 1.00 72.50 210 ASP A O 1
ATOM 1575 N N . VAL A 1 211 ? 15.872 -4.724 16.590 1.00 66.81 211 VAL A N 1
ATOM 1576 C CA . VAL A 1 211 ? 15.414 -3.323 16.588 1.00 66.81 211 VAL A CA 1
ATOM 1577 C C . VAL A 1 211 ? 16.214 -2.493 17.593 1.00 66.81 211 VAL A C 1
ATOM 1579 O O . VAL A 1 211 ? 16.520 -2.963 18.684 1.00 66.81 211 VAL A O 1
ATOM 1582 N N . SER A 1 212 ? 16.576 -1.262 17.219 1.00 58.59 212 SER A N 1
ATOM 1583 C CA . SER A 1 212 ? 17.346 -0.353 18.076 1.00 58.59 212 SER A CA 1
ATOM 1584 C C . SER A 1 212 ? 16.537 0.082 19.315 1.00 58.59 212 SER A C 1
ATOM 1586 O O . SER A 1 212 ? 15.362 0.428 19.163 1.00 58.59 212 SER A O 1
ATOM 1588 N N . PRO A 1 213 ? 17.142 0.138 20.520 1.00 59.97 213 PRO A N 1
ATOM 1589 C CA . PRO A 1 213 ? 18.528 -0.230 20.814 1.00 59.97 213 PRO A CA 1
ATOM 1590 C C . PRO A 1 213 ? 18.730 -1.749 20.729 1.00 59.97 213 PRO A C 1
ATOM 1592 O O . PRO A 1 213 ? 17.900 -2.496 21.233 1.00 59.97 213 PRO A O 1
ATOM 1595 N N . TYR A 1 214 ? 19.848 -2.186 20.133 1.00 66.12 214 TYR A N 1
ATOM 1596 C CA . TYR A 1 214 ? 20.207 -3.595 19.894 1.00 66.12 214 TYR A CA 1
ATOM 1597 C C . TYR A 1 214 ? 20.493 -4.348 21.202 1.00 66.12 214 TYR A C 1
ATOM 1599 O O . TYR A 1 214 ? 21.626 -4.710 21.516 1.00 66.12 214 TYR A O 1
ATOM 1607 N N . GLN A 1 215 ? 19.466 -4.522 22.022 1.00 60.38 215 GLN A N 1
ATOM 1608 C CA . GLN A 1 215 ? 19.556 -5.081 23.358 1.00 60.38 215 GLN A CA 1
ATOM 1609 C C . GLN A 1 215 ? 18.664 -6.308 23.452 1.00 60.38 215 GLN A C 1
ATOM 1611 O O . GLN A 1 215 ? 17.512 -6.311 23.024 1.00 60.38 215 GLN A O 1
ATOM 1616 N N . ALA A 1 216 ? 19.215 -7.365 24.039 1.00 62.41 216 ALA A N 1
ATOM 1617 C CA . ALA A 1 216 ? 18.457 -8.569 24.307 1.00 62.41 216 ALA A CA 1
ATOM 1618 C C . ALA A 1 216 ? 17.340 -8.290 25.340 1.00 62.41 216 ALA A C 1
ATOM 1620 O O . ALA A 1 216 ? 17.582 -7.572 26.314 1.00 62.41 216 ALA A O 1
ATOM 1621 N N . PRO A 1 217 ? 16.149 -8.900 25.189 1.00 67.06 217 PRO A N 1
ATOM 1622 C CA . PRO A 1 217 ? 15.798 -9.887 24.168 1.00 67.06 217 PRO A CA 1
ATOM 1623 C C . PRO A 1 217 ? 15.460 -9.255 22.807 1.00 67.06 217 PRO A C 1
ATOM 1625 O O . PRO A 1 217 ? 14.604 -8.381 22.701 1.00 67.06 217 PRO A O 1
ATOM 1628 N N . PHE A 1 218 ? 16.100 -9.766 21.753 1.00 70.62 218 PHE A N 1
ATOM 1629 C CA . PHE A 1 218 ? 15.823 -9.381 20.374 1.00 70.62 218 PHE A CA 1
ATOM 1630 C C . PHE A 1 218 ? 14.399 -9.785 19.987 1.00 70.62 218 PHE A C 1
ATOM 1632 O O . PHE A 1 218 ? 14.055 -10.969 20.004 1.00 70.62 218 PHE A O 1
ATOM 1639 N N . THR A 1 219 ? 13.569 -8.797 19.658 1.00 77.38 219 THR A N 1
ATOM 1640 C CA . THR A 1 219 ? 12.211 -9.017 19.153 1.00 77.38 219 THR A CA 1
ATOM 1641 C C . THR A 1 219 ? 12.196 -8.650 17.675 1.00 77.38 219 THR A C 1
ATOM 1643 O O . THR A 1 219 ? 12.350 -7.467 17.364 1.00 77.38 219 THR A O 1
ATOM 1646 N N . PRO A 1 220 ? 12.027 -9.626 16.763 1.00 85.50 220 PRO A N 1
ATOM 1647 C CA . PRO A 1 220 ? 11.983 -9.331 15.345 1.00 85.50 220 PRO A CA 1
ATOM 1648 C C . PRO A 1 220 ? 10.847 -8.368 15.008 1.00 85.50 220 PRO A C 1
ATOM 1650 O O . PRO A 1 220 ? 9.722 -8.550 15.479 1.00 85.50 220 PRO A O 1
ATOM 1653 N N . ALA A 1 221 ? 11.119 -7.386 14.157 1.00 87.75 221 ALA A N 1
ATOM 1654 C CA . ALA A 1 221 ? 10.111 -6.453 13.673 1.00 87.75 221 ALA A CA 1
ATOM 1655 C C . ALA A 1 221 ? 10.177 -6.310 12.156 1.00 87.75 221 ALA A C 1
ATOM 1657 O O . ALA A 1 221 ? 11.246 -6.414 11.554 1.00 87.75 221 ALA A O 1
ATOM 1658 N N . LEU A 1 222 ? 9.023 -6.055 11.548 1.00 90.81 222 LEU A N 1
ATOM 1659 C CA . LEU A 1 222 ? 8.928 -5.693 10.144 1.00 90.81 222 LEU A CA 1
ATOM 1660 C C . LEU A 1 222 ? 9.735 -4.418 9.859 1.00 90.81 222 LEU A C 1
ATOM 1662 O O . LEU A 1 222 ? 9.625 -3.423 10.572 1.00 90.81 222 LEU A O 1
ATOM 1666 N N . GLU A 1 223 ? 10.508 -4.443 8.780 1.00 89.69 223 GLU A N 1
ATOM 1667 C CA . GLU A 1 223 ? 11.171 -3.251 8.261 1.00 89.69 223 GLU A CA 1
ATOM 1668 C C . GLU A 1 223 ? 10.157 -2.334 7.575 1.00 89.69 223 GLU A C 1
ATOM 1670 O O . GLU A 1 223 ? 9.439 -2.764 6.668 1.00 89.69 223 GLU A O 1
ATOM 1675 N N . PHE A 1 224 ? 10.139 -1.052 7.949 1.00 84.75 224 PHE A N 1
ATOM 1676 C CA . PHE A 1 224 ? 9.201 -0.055 7.409 1.00 84.75 224 PHE A CA 1
ATOM 1677 C C . PHE A 1 224 ? 9.300 0.108 5.883 1.00 84.75 224 PHE A C 1
ATOM 1679 O O . PHE A 1 224 ? 8.339 0.510 5.231 1.00 84.75 224 PHE A O 1
ATOM 1686 N N . PHE A 1 225 ? 10.461 -0.208 5.302 1.00 86.75 225 PHE A N 1
ATOM 1687 C CA . PHE A 1 225 ? 10.684 -0.150 3.861 1.00 86.75 225 PHE A CA 1
ATOM 1688 C C . PHE A 1 225 ? 10.162 -1.388 3.121 1.00 86.75 225 PHE A C 1
ATOM 1690 O O . PHE A 1 225 ? 10.176 -1.398 1.896 1.00 86.75 225 PHE A O 1
ATOM 1697 N N . SER A 1 226 ? 9.743 -2.459 3.800 1.00 91.81 226 SER A N 1
ATOM 1698 C CA . SER A 1 226 ? 9.287 -3.680 3.127 1.00 91.81 226 SER A CA 1
ATOM 1699 C C . SER A 1 226 ? 8.051 -3.387 2.268 1.00 91.81 226 SER A C 1
ATOM 1701 O O . SER A 1 226 ? 6.993 -3.060 2.800 1.00 91.81 226 SER A O 1
ATOM 1703 N N . SER A 1 227 ? 8.185 -3.504 0.941 1.00 91.12 227 SER A N 1
ATOM 1704 C CA . SER A 1 227 ? 7.127 -3.125 -0.004 1.00 91.12 227 SER A CA 1
ATOM 1705 C C . SER A 1 227 ? 5.829 -3.906 0.213 1.00 91.12 227 SER A C 1
ATOM 1707 O O . SER A 1 227 ? 5.805 -5.139 0.129 1.00 91.12 227 SER A O 1
ATOM 1709 N N . ALA A 1 228 ? 4.735 -3.175 0.420 1.00 90.12 228 ALA A N 1
ATOM 1710 C CA . ALA A 1 228 ? 3.400 -3.724 0.605 1.00 90.12 228 ALA A CA 1
ATOM 1711 C C . ALA A 1 228 ? 2.782 -4.221 -0.713 1.00 90.12 228 ALA A C 1
ATOM 1713 O O . ALA A 1 228 ? 2.988 -3.659 -1.796 1.00 90.12 228 ALA A O 1
ATOM 1714 N N . GLY A 1 229 ? 1.986 -5.284 -0.632 1.00 89.75 229 GLY A N 1
ATOM 1715 C CA . GLY A 1 229 ? 1.049 -5.654 -1.693 1.00 89.75 229 GLY A CA 1
ATOM 1716 C C . GLY A 1 229 ? -0.401 -5.295 -1.348 1.00 89.75 229 GLY A C 1
ATOM 1717 O O . GLY A 1 229 ? -0.627 -4.337 -0.618 1.00 89.75 229 GLY A O 1
ATOM 1718 N N . PRO A 1 230 ? -1.402 -6.041 -1.860 1.00 91.88 230 PRO A N 1
ATOM 1719 C CA . PRO A 1 230 ? -1.270 -7.179 -2.773 1.00 91.88 230 PRO A CA 1
ATOM 1720 C C . PRO A 1 230 ? -0.734 -6.749 -4.144 1.00 91.88 230 PRO A C 1
ATOM 1722 O O . PRO A 1 230 ? -0.586 -5.565 -4.422 1.00 91.88 230 PRO A O 1
ATOM 1725 N N . ALA A 1 231 ? -0.485 -7.708 -5.032 1.00 90.62 231 ALA A N 1
ATOM 1726 C CA . ALA A 1 231 ? -0.244 -7.400 -6.436 1.00 90.62 231 ALA A CA 1
ATOM 1727 C C . ALA A 1 231 ? -1.531 -7.559 -7.253 1.00 90.62 231 ALA A C 1
ATOM 1729 O O . ALA A 1 231 ? -2.217 -8.579 -7.149 1.00 90.62 231 ALA A O 1
ATOM 1730 N N . TYR A 1 232 ? -1.829 -6.567 -8.087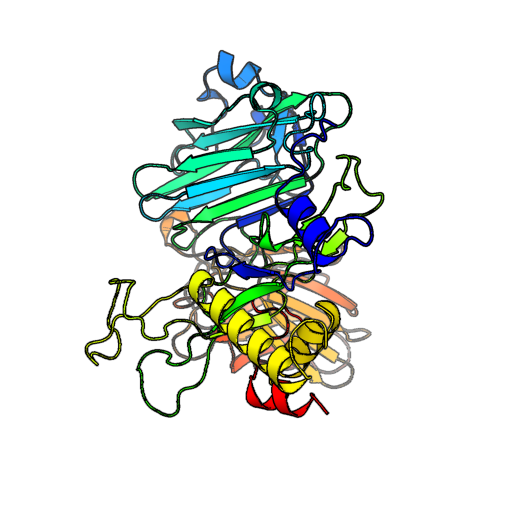 1.00 89.69 232 TYR A N 1
ATOM 1731 C CA . TYR A 1 232 ? -2.982 -6.558 -8.983 1.00 89.69 232 TYR A CA 1
ATOM 1732 C C . TYR A 1 232 ? -2.535 -6.848 -10.411 1.00 89.69 232 TYR A C 1
ATOM 1734 O O . TYR A 1 232 ? -1.713 -6.121 -10.966 1.00 89.69 232 TYR A O 1
ATOM 1742 N N . ILE A 1 233 ? -3.079 -7.903 -11.012 1.00 89.19 233 ILE A N 1
ATOM 1743 C CA . ILE A 1 233 ? -2.739 -8.328 -12.370 1.00 89.19 233 ILE A CA 1
ATOM 1744 C C . ILE A 1 233 ? -3.987 -8.211 -13.238 1.00 89.19 233 ILE A C 1
ATOM 1746 O O . ILE A 1 233 ? -4.983 -8.897 -13.012 1.00 89.19 233 ILE A O 1
ATOM 1750 N N . ALA A 1 234 ? -3.938 -7.312 -14.218 1.00 89.75 234 ALA A N 1
ATOM 1751 C CA . ALA A 1 234 ? -5.064 -7.023 -15.105 1.00 89.75 234 ALA A CA 1
ATOM 1752 C C . ALA A 1 234 ? -4.992 -7.770 -16.445 1.00 89.75 234 ALA A C 1
ATOM 1754 O O . ALA A 1 234 ? -6.010 -7.883 -17.126 1.00 89.75 234 ALA A O 1
ATOM 1755 N N . LEU A 1 235 ? -3.813 -8.273 -16.823 1.00 88.00 235 LEU A N 1
ATOM 1756 C CA . LEU A 1 235 ? -3.543 -8.890 -18.122 1.00 88.00 235 LEU A CA 1
ATOM 1757 C C . LEU A 1 235 ? -3.092 -10.344 -17.965 1.00 88.00 235 LEU A C 1
ATOM 1759 O O . LEU A 1 235 ? -2.409 -10.696 -17.002 1.00 88.00 235 LEU A O 1
ATOM 1763 N N . ASP A 1 236 ? -3.464 -11.180 -18.928 1.00 85.75 236 ASP A N 1
ATOM 1764 C CA . ASP A 1 236 ? -2.952 -12.537 -19.065 1.00 85.75 236 ASP A CA 1
ATOM 1765 C C . ASP A 1 236 ? -1.570 -12.573 -19.744 1.00 85.75 236 ASP A C 1
ATOM 1767 O O . ASP A 1 236 ? -0.967 -11.545 -20.064 1.00 85.75 236 ASP A O 1
ATOM 1771 N N . ALA A 1 237 ? -1.060 -13.786 -19.973 1.00 79.50 237 ALA A N 1
ATOM 1772 C CA . ALA A 1 237 ? 0.250 -13.982 -20.582 1.00 79.50 237 ALA A CA 1
ATOM 1773 C C . ALA A 1 237 ? 0.363 -13.418 -22.016 1.00 79.50 237 ALA A C 1
ATOM 1775 O O . ALA A 1 237 ? 1.451 -13.062 -22.458 1.00 79.50 237 ALA A O 1
ATOM 1776 N N . ASN A 1 238 ? -0.758 -13.299 -22.730 1.00 82.81 238 ASN A N 1
ATOM 1777 C CA . ASN A 1 238 ? -0.817 -12.802 -24.104 1.00 82.81 238 ASN A CA 1
ATOM 1778 C C . ASN A 1 238 ? -1.111 -11.293 -24.171 1.00 82.81 238 ASN A C 1
ATOM 1780 O O . ASN A 1 238 ? -1.379 -10.775 -25.253 1.00 82.81 238 ASN A O 1
ATOM 1784 N N . GLY A 1 239 ? -1.130 -10.593 -23.031 1.00 83.56 239 GLY A N 1
ATOM 1785 C CA . GLY A 1 239 ? -1.492 -9.176 -22.955 1.00 83.56 239 GLY A CA 1
ATOM 1786 C C . GLY A 1 239 ? -2.993 -8.908 -23.098 1.00 83.56 239 GLY A C 1
ATOM 1787 O O . GLY A 1 239 ? -3.404 -7.761 -23.264 1.00 83.56 239 GLY A O 1
ATOM 1788 N N . SER A 1 240 ? -3.839 -9.938 -23.029 1.00 86.88 240 SER A N 1
ATOM 1789 C CA . SER A 1 240 ? -5.292 -9.766 -23.049 1.00 86.88 240 SER A CA 1
ATOM 1790 C C . SER A 1 240 ? -5.806 -9.460 -21.646 1.00 86.88 240 SER A C 1
ATOM 1792 O O . SER A 1 240 ? -5.395 -10.101 -20.680 1.00 86.88 240 SER A O 1
ATOM 1794 N N . ARG A 1 241 ? -6.728 -8.494 -21.500 1.00 88.06 241 ARG A N 1
ATOM 1795 C CA . ARG A 1 241 ? -7.298 -8.204 -20.173 1.00 88.06 241 ARG A CA 1
ATOM 1796 C C . ARG A 1 241 ? -8.064 -9.404 -19.627 1.00 88.06 241 ARG A C 1
ATOM 1798 O O . ARG A 1 241 ? -8.872 -10.007 -20.338 1.00 88.06 241 ARG A O 1
ATOM 1805 N N . LEU A 1 242 ? -7.863 -9.671 -18.345 1.00 89.19 242 LEU A N 1
ATOM 1806 C CA . LEU A 1 242 ? -8.619 -10.657 -17.592 1.00 89.19 242 LEU A CA 1
ATOM 1807 C C . LEU A 1 242 ? -10.067 -10.174 -17.376 1.00 89.19 242 LEU A C 1
ATOM 1809 O O . LEU A 1 242 ? -10.290 -8.972 -17.217 1.00 89.19 242 LEU A O 1
ATOM 1813 N N . PRO A 1 243 ? -11.061 -11.084 -17.318 1.00 90.94 243 PRO A N 1
ATOM 1814 C CA . PRO A 1 243 ? -12.447 -10.726 -16.995 1.00 90.94 243 PRO A CA 1
ATOM 1815 C C . PRO A 1 243 ? -12.603 -10.058 -15.622 1.00 90.94 243 PRO A C 1
ATOM 1817 O O . PRO A 1 243 ? -13.493 -9.238 -15.425 1.00 90.94 243 PRO A O 1
ATOM 1820 N N . ALA A 1 244 ? -11.727 -10.411 -14.682 1.00 91.94 244 ALA A N 1
ATOM 1821 C CA . ALA A 1 244 ? -11.584 -9.777 -13.383 1.00 91.94 244 ALA A CA 1
ATOM 1822 C C . ALA A 1 244 ? -10.092 -9.651 -13.065 1.00 91.94 244 ALA A C 1
ATOM 1824 O O . ALA A 1 244 ? -9.313 -10.540 -13.417 1.00 91.94 244 ALA A O 1
ATOM 1825 N N . VAL A 1 245 ? -9.703 -8.570 -12.386 1.00 90.00 245 VAL A N 1
ATOM 1826 C CA . VAL A 1 245 ? -8.324 -8.413 -11.912 1.00 90.00 245 VAL A CA 1
ATOM 1827 C C . VAL A 1 245 ? -7.982 -9.547 -10.968 1.00 90.00 245 VAL A C 1
ATOM 1829 O O . VAL A 1 245 ? -8.690 -9.810 -9.994 1.00 90.00 245 VAL A O 1
ATOM 1832 N N . GLU A 1 246 ? -6.864 -10.201 -11.243 1.00 91.56 246 GLU A N 1
ATOM 1833 C CA . GLU A 1 246 ? -6.312 -11.175 -10.329 1.00 91.56 246 GLU A CA 1
ATOM 1834 C C . GLU A 1 246 ? -5.596 -10.448 -9.187 1.00 91.56 246 GLU A C 1
ATOM 1836 O O . GLU A 1 246 ? -4.663 -9.675 -9.408 1.00 91.56 246 GLU A O 1
ATOM 1841 N N . VAL A 1 247 ? -6.006 -10.743 -7.955 1.00 92.88 247 VAL A N 1
ATOM 1842 C CA . VAL A 1 247 ? -5.333 -10.269 -6.743 1.00 92.88 247 VAL A CA 1
ATOM 1843 C C . VAL A 1 247 ? -4.406 -11.365 -6.231 1.00 92.88 247 VAL A C 1
ATOM 1845 O O . VAL A 1 247 ? -4.858 -12.428 -5.796 1.00 92.88 247 VAL A O 1
ATOM 1848 N N . ARG A 1 248 ? -3.098 -11.110 -6.256 1.00 93.19 248 ARG A N 1
ATOM 1849 C CA . ARG A 1 248 ? -2.076 -12.013 -5.717 1.00 93.19 248 ARG A CA 1
ATOM 1850 C C . ARG A 1 248 ? -1.646 -11.551 -4.334 1.00 93.19 248 ARG A C 1
ATOM 1852 O O . ARG A 1 248 ? -1.277 -10.397 -4.131 1.00 93.19 248 ARG A O 1
ATOM 1859 N N . ARG A 1 249 ? -1.655 -12.488 -3.389 1.00 95.25 249 ARG A N 1
ATOM 1860 C CA . ARG A 1 249 ? -1.202 -12.283 -2.010 1.00 95.25 249 ARG A CA 1
ATOM 1861 C C . ARG A 1 249 ? 0.323 -12.185 -1.965 1.00 95.25 249 ARG A C 1
ATOM 1863 O O . ARG A 1 249 ? 1.001 -13.196 -1.823 1.00 95.25 249 ARG A O 1
ATOM 1870 N N . LYS A 1 250 ? 0.830 -10.966 -2.150 1.00 94.31 250 LYS A N 1
ATOM 1871 C CA . LYS A 1 250 ? 2.253 -10.603 -2.154 1.00 94.31 250 LYS A CA 1
ATOM 1872 C C . LYS A 1 250 ? 2.526 -9.508 -1.109 1.00 94.31 250 LYS A C 1
ATOM 1874 O O . LYS A 1 250 ? 1.635 -8.689 -0.928 1.00 94.31 250 LYS A O 1
ATOM 1879 N N . PRO A 1 251 ? 3.698 -9.471 -0.452 1.00 96.38 251 PRO A N 1
ATOM 1880 C CA . PRO A 1 251 ? 4.679 -10.557 -0.404 1.00 96.38 251 PRO A CA 1
ATOM 1881 C C . PRO A 1 251 ? 4.058 -11.852 0.142 1.00 96.38 251 PRO A C 1
ATOM 1883 O O . PRO A 1 251 ? 2.985 -11.843 0.749 1.00 96.38 251 PRO A O 1
ATOM 1886 N N . ASP A 1 252 ? 4.679 -12.989 -0.157 1.00 97.62 252 ASP A N 1
ATOM 1887 C CA . ASP A 1 252 ? 4.203 -14.292 0.308 1.00 97.62 252 ASP A CA 1
ATOM 1888 C C . ASP A 1 252 ? 4.463 -14.446 1.808 1.00 97.62 252 ASP A C 1
ATOM 1890 O O . ASP A 1 252 ? 3.637 -14.985 2.533 1.00 97.62 252 ASP A O 1
ATOM 1894 N N . PHE A 1 253 ? 5.600 -13.962 2.289 1.00 97.75 253 PHE A N 1
ATOM 1895 C CA . PHE A 1 253 ? 6.019 -13.968 3.690 1.00 97.75 253 PHE A CA 1
ATOM 1896 C C . PHE A 1 253 ? 7.240 -13.057 3.840 1.00 97.75 253 PHE A C 1
ATOM 1898 O O . PHE A 1 253 ? 7.753 -12.535 2.847 1.00 97.75 253 PHE A O 1
ATOM 1905 N N . SER A 1 254 ? 7.734 -12.905 5.063 1.00 97.44 254 SER A N 1
ATOM 1906 C CA . SER A 1 254 ? 8.954 -12.155 5.348 1.00 97.44 254 SER A CA 1
ATOM 1907 C C . SER A 1 254 ? 10.039 -13.041 5.946 1.00 97.44 254 SER A C 1
ATOM 1909 O O . SER A 1 254 ? 9.758 -14.074 6.554 1.00 97.44 254 SER A O 1
ATOM 1911 N N . ALA A 1 255 ? 11.292 -12.632 5.779 1.00 97.06 255 ALA A N 1
ATOM 1912 C CA . ALA A 1 255 ? 12.460 -13.324 6.313 1.00 97.06 255 ALA A CA 1
ATOM 1913 C C . ALA A 1 255 ? 13.467 -12.335 6.911 1.00 97.06 255 ALA A C 1
ATOM 1915 O O . ALA A 1 255 ? 13.309 -11.119 6.797 1.00 97.06 255 ALA A O 1
ATOM 1916 N N . ALA A 1 256 ? 14.494 -12.873 7.564 1.00 94.38 256 ALA A N 1
ATOM 1917 C CA . ALA A 1 256 ? 15.478 -12.081 8.281 1.00 94.38 256 ALA A CA 1
ATOM 1918 C C . ALA A 1 256 ? 16.335 -11.273 7.304 1.00 94.38 256 ALA A C 1
ATOM 1920 O O . ALA A 1 256 ? 16.735 -11.766 6.251 1.00 94.38 256 ALA A O 1
ATOM 1921 N N . ASN A 1 257 ? 16.636 -10.041 7.679 1.00 92.56 257 ASN A N 1
ATOM 1922 C CA . ASN A 1 257 ? 17.564 -9.157 6.992 1.00 92.56 257 ASN A CA 1
ATOM 1923 C C . ASN A 1 257 ? 18.583 -8.602 8.003 1.00 92.56 257 ASN A C 1
ATOM 1925 O O . ASN A 1 257 ? 18.429 -8.819 9.204 1.00 92.56 257 ASN A O 1
ATOM 1929 N N . GLY A 1 258 ? 19.630 -7.926 7.526 1.00 88.25 258 GLY A N 1
ATOM 1930 C CA . GLY A 1 258 ? 20.650 -7.334 8.399 1.00 88.25 258 GLY A CA 1
ATOM 1931 C C . GLY A 1 258 ? 21.713 -8.314 8.896 1.00 88.25 258 GLY A C 1
ATOM 1932 O O . GLY A 1 258 ? 22.476 -7.982 9.790 1.00 88.25 258 GLY A O 1
ATOM 1933 N N . GLY A 1 259 ? 21.793 -9.520 8.328 1.00 86.75 259 GLY A N 1
ATOM 1934 C CA . GLY A 1 259 ? 22.829 -10.488 8.694 1.00 86.75 259 GLY A CA 1
ATOM 1935 C C . GLY A 1 259 ? 24.225 -10.087 8.203 1.00 86.75 259 GLY A C 1
ATOM 1936 O O . GLY A 1 259 ? 24.363 -9.430 7.165 1.00 86.75 259 GLY A O 1
ATOM 1937 N N . ASN A 1 260 ? 25.253 -10.538 8.925 1.00 88.44 260 ASN A N 1
ATOM 1938 C CA . ASN A 1 260 ? 26.660 -10.327 8.583 1.00 88.44 260 ASN A CA 1
ATOM 1939 C C . ASN A 1 260 ? 27.045 -10.985 7.253 1.00 88.44 260 ASN A C 1
ATOM 1941 O O . ASN A 1 260 ? 26.602 -12.082 6.902 1.00 88.44 260 ASN A O 1
ATOM 1945 N N . THR A 1 261 ? 27.937 -10.330 6.524 1.00 85.62 261 THR A N 1
ATOM 1946 C CA . THR A 1 261 ? 28.462 -10.759 5.233 1.00 85.62 261 THR A CA 1
ATOM 1947 C C . THR A 1 261 ? 29.946 -10.426 5.114 1.00 85.62 261 THR A C 1
ATOM 1949 O O . THR A 1 261 ? 30.455 -9.493 5.719 1.00 85.62 261 THR A O 1
ATOM 1952 N N . THR A 1 262 ? 30.677 -11.199 4.314 1.00 82.62 262 THR A N 1
ATOM 1953 C CA . THR A 1 262 ? 32.108 -10.975 4.047 1.00 82.62 262 THR A CA 1
ATOM 1954 C C . THR A 1 262 ? 32.370 -10.233 2.736 1.00 82.62 262 THR A C 1
ATOM 1956 O O . THR A 1 262 ? 33.524 -9.937 2.422 1.00 82.62 262 THR A O 1
ATOM 1959 N N . PHE A 1 263 ? 31.326 -9.940 1.952 1.00 80.31 263 PHE A N 1
ATOM 1960 C CA . PHE A 1 263 ? 31.475 -9.443 0.580 1.00 80.31 263 PHE A CA 1
ATOM 1961 C C . PHE A 1 263 ? 30.806 -8.090 0.314 1.00 80.31 263 PHE A C 1
ATOM 1963 O O . PHE A 1 263 ? 31.361 -7.302 -0.451 1.00 80.31 263 PHE A O 1
ATOM 1970 N N . PHE A 1 264 ? 29.675 -7.770 0.953 1.00 76.75 264 PHE A N 1
ATOM 1971 C CA . PHE A 1 264 ? 29.094 -6.424 0.869 1.00 76.75 264 PHE A CA 1
ATOM 1972 C C . PHE A 1 264 ? 29.630 -5.556 2.010 1.00 76.75 264 PHE A C 1
ATOM 1974 O O . PHE A 1 264 ? 29.485 -5.909 3.170 1.00 76.75 264 PHE A O 1
ATOM 1981 N N . ARG A 1 265 ? 30.265 -4.423 1.693 1.00 66.38 265 ARG A N 1
ATOM 1982 C CA . ARG A 1 265 ? 30.852 -3.499 2.683 1.00 66.38 265 ARG A CA 1
ATOM 1983 C C . ARG A 1 265 ? 29.969 -2.261 2.830 1.00 66.38 265 ARG A C 1
ATOM 1985 O O . ARG A 1 265 ? 30.261 -1.241 2.214 1.00 66.38 265 ARG A O 1
ATOM 1992 N N . LEU A 1 266 ? 28.872 -2.376 3.576 1.00 74.38 266 LEU A N 1
ATOM 1993 C CA . LEU A 1 266 ? 27.897 -1.288 3.734 1.00 74.38 266 LEU A CA 1
ATOM 1994 C C . LEU A 1 266 ? 27.967 -0.657 5.131 1.00 74.38 266 LEU A C 1
ATOM 1996 O O . LEU A 1 266 ? 28.360 0.498 5.260 1.00 74.38 266 LEU A O 1
ATOM 2000 N N . SER A 1 267 ? 27.629 -1.424 6.166 1.00 81.25 267 SER A N 1
ATOM 2001 C CA . SER A 1 267 ? 27.524 -0.975 7.563 1.00 81.25 267 SER A CA 1
ATOM 2002 C C . SER A 1 267 ? 27.852 -2.126 8.510 1.00 81.25 267 SER A C 1
ATOM 2004 O O . SER A 1 267 ? 27.588 -3.253 8.131 1.00 81.25 267 SER A O 1
ATOM 2006 N N . ASP A 1 268 ? 28.373 -1.854 9.703 1.00 84.56 268 ASP A N 1
ATOM 2007 C CA . ASP A 1 268 ? 28.594 -2.820 10.797 1.00 84.56 268 ASP A CA 1
ATOM 2008 C C . ASP A 1 268 ? 27.886 -2.245 12.032 1.00 84.56 268 ASP A C 1
ATOM 2010 O O . ASP A 1 268 ? 28.431 -1.377 12.722 1.00 84.56 268 ASP A O 1
ATOM 2014 N N . VAL A 1 269 ? 26.597 -2.566 12.187 1.00 81.56 269 VAL A N 1
ATOM 2015 C CA . VAL A 1 269 ? 25.719 -1.884 13.157 1.00 81.56 269 VAL A CA 1
ATOM 2016 C C . VAL A 1 269 ? 25.895 -2.418 14.576 1.00 81.56 269 VAL A C 1
ATOM 2018 O O . VAL A 1 269 ? 25.616 -1.693 15.533 1.00 81.56 269 VAL A O 1
ATOM 2021 N N . GLU A 1 270 ? 26.383 -3.649 14.708 1.00 81.69 270 GLU A N 1
ATOM 2022 C CA . GLU A 1 270 ? 26.713 -4.308 15.970 1.00 81.69 270 GLU A CA 1
ATOM 2023 C C . GLU A 1 270 ? 28.175 -4.074 16.395 1.00 81.69 270 GLU A C 1
ATOM 2025 O O . GLU A 1 270 ? 28.531 -4.366 17.538 1.00 81.69 270 GLU A O 1
ATOM 2030 N N . ALA A 1 271 ? 28.999 -3.490 15.516 1.00 83.94 271 ALA A N 1
ATOM 2031 C CA . ALA A 1 271 ? 30.422 -3.211 15.713 1.00 83.94 271 ALA A CA 1
ATOM 2032 C C . ALA A 1 271 ? 31.263 -4.471 16.001 1.00 83.94 271 ALA A C 1
ATOM 2034 O O . ALA A 1 271 ? 32.210 -4.429 16.797 1.00 83.94 271 ALA A O 1
ATOM 2035 N N . ASP A 1 272 ? 30.925 -5.594 15.363 1.00 84.31 272 ASP A N 1
ATOM 2036 C CA . ASP A 1 272 ? 31.616 -6.880 15.536 1.00 84.31 272 ASP A CA 1
ATOM 2037 C C . ASP A 1 272 ? 32.735 -7.124 14.503 1.00 84.31 272 ASP A C 1
ATOM 2039 O O . ASP A 1 272 ? 33.463 -8.121 14.575 1.00 84.31 272 ASP A O 1
ATOM 2043 N N . GLY A 1 273 ? 32.929 -6.181 13.577 1.00 86.50 273 GLY A N 1
ATOM 2044 C CA . GLY A 1 273 ? 33.934 -6.221 12.522 1.00 86.50 273 GLY A CA 1
ATOM 2045 C C . GLY A 1 273 ? 33.461 -6.884 11.227 1.00 86.50 273 GLY A C 1
ATOM 2046 O O . GLY A 1 273 ? 34.259 -6.982 10.284 1.00 86.50 273 GLY A O 1
ATOM 2047 N N . LEU A 1 274 ? 32.204 -7.332 11.145 1.00 87.38 274 LEU A N 1
ATOM 2048 C CA . LEU A 1 274 ? 31.600 -7.900 9.944 1.00 87.38 274 LEU A CA 1
ATOM 2049 C C . LEU A 1 274 ? 30.499 -6.969 9.418 1.00 87.38 274 LEU A C 1
ATOM 2051 O O . LEU A 1 274 ? 29.564 -6.644 10.135 1.00 87.38 274 LEU A O 1
ATOM 2055 N N . PRO A 1 275 ? 30.555 -6.542 8.146 1.00 88.88 275 PRO A N 1
ATOM 2056 C CA . PRO A 1 275 ? 29.499 -5.703 7.609 1.00 88.88 275 PRO A CA 1
ATOM 2057 C C . PRO A 1 275 ? 28.191 -6.490 7.439 1.00 88.88 275 PRO A C 1
ATOM 2059 O O . PRO A 1 275 ? 28.198 -7.638 7.005 1.00 88.88 275 PRO A O 1
ATOM 2062 N N . ASN A 1 276 ? 27.057 -5.854 7.703 1.00 88.44 276 ASN A N 1
ATOM 2063 C CA . ASN A 1 276 ? 25.712 -6.362 7.476 1.00 88.44 276 ASN A CA 1
ATOM 2064 C C . ASN A 1 276 ? 25.230 -6.117 6.036 1.00 88.44 276 ASN A C 1
ATOM 2066 O O . ASN A 1 276 ? 25.619 -5.150 5.367 1.00 88.44 276 ASN A O 1
ATOM 2070 N N . PHE A 1 277 ? 24.284 -6.946 5.588 1.00 90.31 277 PHE A N 1
ATOM 2071 C CA . PHE A 1 277 ? 23.494 -6.718 4.378 1.00 90.31 277 PHE A CA 1
ATOM 2072 C C . PHE A 1 277 ? 22.007 -6.549 4.714 1.00 90.31 277 PHE A C 1
ATOM 2074 O O . PHE A 1 277 ? 21.370 -7.461 5.243 1.00 90.31 277 PHE A O 1
ATOM 2081 N N . PHE A 1 278 ? 21.453 -5.384 4.375 1.00 90.19 278 PHE A N 1
ATOM 2082 C CA . PHE A 1 278 ? 20.078 -4.994 4.693 1.00 90.19 278 PHE A CA 1
ATOM 2083 C C . PHE A 1 278 ? 19.153 -5.012 3.475 1.00 90.19 278 PHE A C 1
ATOM 2085 O O . PHE A 1 278 ? 19.589 -5.002 2.320 1.00 90.19 278 PHE A O 1
ATOM 2092 N N . GLY A 1 279 ? 17.853 -5.001 3.751 1.00 92.31 279 GLY A N 1
ATOM 2093 C CA . GLY A 1 279 ? 16.803 -4.878 2.749 1.00 92.31 279 GLY A CA 1
ATOM 2094 C C . GLY A 1 279 ? 16.083 -6.188 2.453 1.00 92.31 279 GLY A C 1
ATOM 2095 O O . GLY A 1 279 ? 16.527 -7.284 2.806 1.00 92.31 279 GLY A O 1
ATOM 2096 N N . THR A 1 280 ? 14.988 -6.096 1.702 1.00 95.62 280 THR A N 1
ATOM 2097 C CA . THR A 1 280 ? 14.308 -7.283 1.151 1.00 95.62 280 THR A CA 1
ATOM 2098 C C . THR A 1 280 ? 15.224 -8.097 0.227 1.00 95.62 280 THR A C 1
ATOM 2100 O O . THR A 1 280 ? 15.083 -9.316 0.123 1.00 95.62 280 THR A O 1
ATOM 2103 N N . SER A 1 281 ? 16.241 -7.452 -0.354 1.00 94.00 281 SER A N 1
ATOM 2104 C CA . SER A 1 281 ? 17.349 -8.085 -1.080 1.00 94.00 281 SER A CA 1
ATOM 2105 C C . SER A 1 281 ? 18.174 -9.052 -0.224 1.00 94.00 281 SER A C 1
ATOM 2107 O O . SER A 1 281 ? 18.706 -10.017 -0.766 1.00 94.00 281 SER A O 1
ATOM 2109 N N . ALA A 1 282 ? 18.273 -8.822 1.089 1.00 94.00 282 ALA A N 1
ATOM 2110 C CA . ALA A 1 282 ? 18.911 -9.730 2.042 1.00 94.00 282 ALA A CA 1
ATOM 2111 C C . ALA A 1 282 ? 17.930 -10.780 2.585 1.00 94.00 282 ALA A C 1
ATOM 2113 O O . ALA A 1 282 ? 18.317 -11.923 2.825 1.00 94.00 282 ALA A O 1
ATOM 2114 N N . ALA A 1 283 ? 16.651 -10.427 2.726 1.00 96.88 283 ALA A N 1
ATOM 2115 C CA . ALA A 1 283 ? 15.614 -11.349 3.189 1.00 96.88 283 ALA A CA 1
ATOM 2116 C C . ALA A 1 283 ? 15.317 -12.478 2.188 1.00 96.88 283 ALA A C 1
ATOM 2118 O O . ALA A 1 283 ? 15.198 -13.644 2.570 1.00 96.88 283 ALA A O 1
ATOM 2119 N N . ALA A 1 284 ? 15.255 -12.164 0.892 1.00 97.50 284 ALA A N 1
ATOM 2120 C CA . ALA A 1 284 ? 15.004 -13.151 -0.157 1.00 97.50 284 ALA A CA 1
ATOM 2121 C C . ALA A 1 284 ? 15.995 -14.340 -0.159 1.00 97.50 284 ALA A C 1
ATOM 2123 O O . ALA A 1 284 ? 15.532 -15.485 -0.137 1.00 97.50 284 ALA A O 1
ATOM 2124 N N . PRO A 1 285 ? 17.331 -14.139 -0.140 1.00 95.44 285 PRO A N 1
ATOM 2125 C CA . PRO A 1 285 ? 18.277 -15.249 -0.056 1.00 95.44 285 PRO A CA 1
ATOM 2126 C C . PRO A 1 285 ? 18.244 -15.974 1.298 1.00 95.44 285 PRO A C 1
ATOM 2128 O O . PRO A 1 285 ? 18.463 -17.184 1.312 1.00 95.44 285 PRO A O 1
ATOM 2131 N N . HIS A 1 286 ? 17.901 -15.311 2.411 1.00 96.06 286 HIS A N 1
ATOM 2132 C CA . HIS A 1 286 ? 17.668 -16.009 3.685 1.00 96.06 286 HIS A CA 1
ATOM 2133 C C . HIS A 1 286 ? 16.502 -17.002 3.581 1.00 96.06 286 HIS A C 1
ATOM 2135 O O . HIS A 1 286 ? 16.643 -18.166 3.960 1.00 96.06 286 HIS A O 1
ATOM 2141 N N . ALA A 1 287 ? 15.370 -16.590 3.003 1.00 98.12 287 ALA A N 1
ATOM 2142 C CA . ALA A 1 287 ? 14.251 -17.499 2.756 1.00 98.12 287 ALA A CA 1
ATOM 2143 C C . ALA A 1 287 ? 14.629 -18.651 1.811 1.00 98.12 287 ALA A C 1
ATOM 2145 O O . ALA A 1 287 ? 14.258 -19.802 2.056 1.00 98.12 287 ALA A O 1
ATOM 2146 N N . ALA A 1 288 ? 15.402 -18.361 0.760 1.00 97.81 288 ALA A N 1
ATOM 2147 C CA . ALA A 1 288 ? 15.899 -19.377 -0.164 1.00 97.81 288 ALA A CA 1
ATOM 2148 C C . ALA A 1 288 ? 16.814 -20.400 0.534 1.00 97.81 288 ALA A C 1
ATOM 2150 O O . ALA A 1 288 ? 16.727 -21.594 0.245 1.00 97.81 288 ALA A O 1
ATOM 2151 N N . ALA A 1 289 ? 17.650 -19.962 1.479 1.00 97.31 289 ALA A N 1
ATOM 2152 C CA . ALA A 1 289 ? 18.495 -20.849 2.274 1.00 97.31 289 ALA A CA 1
ATOM 2153 C C . ALA A 1 289 ? 17.660 -21.782 3.166 1.00 97.31 289 ALA A C 1
ATOM 2155 O O . ALA A 1 289 ? 17.902 -22.988 3.181 1.00 97.31 289 ALA A O 1
ATOM 2156 N N . ILE A 1 290 ? 16.618 -21.269 3.831 1.00 98.00 290 ILE A N 1
ATOM 2157 C CA . ILE A 1 290 ? 15.691 -22.110 4.610 1.00 98.00 290 ILE A CA 1
ATOM 2158 C C . ILE A 1 290 ? 15.004 -23.128 3.691 1.00 98.00 290 ILE A C 1
ATOM 2160 O O . ILE A 1 290 ? 14.929 -24.310 4.020 1.00 98.00 290 ILE A O 1
ATOM 2164 N N . ALA A 1 291 ? 14.559 -22.711 2.505 1.00 97.50 291 ALA A N 1
ATOM 2165 C CA . ALA A 1 291 ? 13.975 -23.617 1.520 1.00 97.50 291 ALA A CA 1
ATOM 2166 C C . ALA A 1 291 ? 14.944 -24.714 1.047 1.00 97.50 291 ALA A C 1
ATOM 2168 O O . ALA A 1 291 ? 14.519 -25.851 0.830 1.00 97.50 291 ALA A O 1
ATOM 2169 N N . ALA A 1 292 ? 16.235 -24.402 0.914 1.00 96.81 292 ALA A N 1
ATOM 2170 C CA . ALA A 1 292 ? 17.260 -25.392 0.604 1.00 96.81 292 ALA A CA 1
ATOM 2171 C C . ALA A 1 292 ? 17.408 -26.430 1.730 1.00 96.81 292 ALA A C 1
ATOM 2173 O O . ALA A 1 292 ? 17.475 -27.621 1.432 1.00 96.81 292 ALA A O 1
ATOM 2174 N N . LEU A 1 293 ? 17.353 -26.013 3.001 1.00 97.94 293 LEU A N 1
ATOM 2175 C CA . LEU A 1 293 ? 17.353 -26.933 4.149 1.00 97.94 293 LEU A CA 1
ATOM 2176 C C . LEU A 1 293 ? 16.104 -27.827 4.173 1.00 97.94 293 LEU A C 1
ATOM 2178 O O . LEU A 1 293 ? 16.201 -29.016 4.474 1.00 97.94 293 LEU A O 1
ATOM 2182 N N . LEU A 1 294 ? 14.930 -27.291 3.814 1.00 97.81 294 LEU A N 1
ATOM 2183 C CA . LEU A 1 294 ? 13.712 -28.101 3.667 1.00 97.81 294 LEU A CA 1
ATOM 2184 C C . LEU A 1 294 ? 13.884 -29.177 2.587 1.00 97.81 294 LEU A C 1
ATOM 2186 O O . LEU A 1 294 ? 13.499 -30.326 2.799 1.00 97.81 294 LEU A O 1
ATOM 2190 N N . LEU A 1 295 ? 14.467 -28.813 1.440 1.00 95.25 295 LEU A N 1
ATOM 2191 C CA . LEU A 1 295 ? 14.762 -29.747 0.352 1.00 95.25 295 LEU A CA 1
ATOM 2192 C C . LEU A 1 295 ? 15.780 -30.808 0.767 1.00 95.25 295 LEU A C 1
ATOM 2194 O O . LEU A 1 295 ? 15.574 -31.981 0.468 1.00 95.25 295 LEU A O 1
ATOM 2198 N N . GLU A 1 296 ? 16.858 -30.416 1.444 1.00 96.62 296 GLU A N 1
ATOM 2199 C CA . GLU A 1 296 ? 17.868 -31.339 1.966 1.00 96.62 296 GLU A CA 1
ATOM 2200 C C . GLU A 1 296 ? 17.229 -32.353 2.915 1.00 96.62 296 GLU A C 1
ATOM 2202 O O . GLU A 1 296 ? 17.323 -33.559 2.674 1.00 96.62 296 GLU A O 1
ATOM 2207 N N . LYS A 1 297 ? 16.492 -31.872 3.924 1.00 97.38 297 LYS A N 1
ATOM 2208 C CA . LYS A 1 297 ? 15.814 -32.730 4.900 1.00 97.38 297 LYS A CA 1
ATOM 2209 C C . LYS A 1 297 ? 14.819 -33.691 4.241 1.00 97.38 297 LYS A C 1
ATOM 2211 O O . LYS A 1 297 ? 14.712 -34.836 4.662 1.00 97.38 297 LYS A O 1
ATOM 2216 N N . ALA A 1 298 ? 14.123 -33.255 3.193 1.00 96.50 298 ALA A N 1
ATOM 2217 C CA . ALA A 1 298 ? 13.154 -34.081 2.476 1.00 96.50 298 ALA A CA 1
ATOM 2218 C C . ALA A 1 298 ? 13.783 -35.118 1.517 1.00 96.50 298 ALA A C 1
ATOM 2220 O O . ALA A 1 298 ? 13.050 -35.875 0.880 1.00 96.50 298 ALA A O 1
ATOM 2221 N N . GLY A 1 299 ? 15.115 -35.182 1.399 1.00 95.75 299 GLY A N 1
ATOM 2222 C CA . GLY A 1 299 ? 15.816 -36.154 0.549 1.00 95.75 299 GLY A CA 1
ATOM 2223 C C . GLY A 1 299 ? 16.469 -35.558 -0.702 1.00 95.75 299 GLY A C 1
ATOM 2224 O O . GLY A 1 299 ? 16.791 -36.286 -1.640 1.00 95.75 299 GLY A O 1
ATOM 2225 N N . GLY A 1 300 ? 16.674 -34.242 -0.737 1.00 91.12 300 GLY A N 1
ATOM 2226 C CA . GLY A 1 300 ? 17.433 -33.550 -1.775 1.00 91.12 300 GLY A CA 1
ATOM 2227 C C . GLY A 1 300 ? 16.599 -33.076 -2.975 1.00 91.12 300 GLY A C 1
ATOM 2228 O O . GLY A 1 300 ? 15.380 -32.919 -2.885 1.00 91.12 300 GLY A O 1
ATOM 2229 N N . PRO A 1 301 ? 17.236 -32.780 -4.123 1.00 85.62 301 PRO A N 1
ATOM 2230 C CA . PRO A 1 301 ? 16.571 -32.151 -5.262 1.00 85.62 301 PRO A CA 1
ATOM 2231 C C . PRO A 1 301 ? 15.365 -32.940 -5.797 1.00 85.62 301 PRO A C 1
ATOM 2233 O O . PRO A 1 301 ? 15.489 -34.101 -6.173 1.00 85.62 301 PRO A O 1
ATOM 2236 N N . GLY A 1 302 ? 14.211 -32.278 -5.915 1.00 84.00 302 GLY A N 1
ATOM 2237 C CA . GLY A 1 302 ? 12.973 -32.878 -6.430 1.00 84.00 302 GLY A CA 1
ATOM 2238 C C . GLY A 1 302 ? 12.111 -33.584 -5.378 1.00 84.00 302 GLY A C 1
ATOM 2239 O O . GLY A 1 302 ? 10.997 -33.986 -5.705 1.00 84.00 302 GLY A O 1
ATOM 2240 N N . SER A 1 303 ? 12.578 -33.682 -4.129 1.00 91.38 303 SER A N 1
ATOM 2241 C CA . SER A 1 303 ? 11.804 -34.239 -3.009 1.00 91.38 303 SER A CA 1
ATOM 2242 C C . SER A 1 303 ? 10.575 -33.398 -2.642 1.00 91.38 303 SER A C 1
ATOM 2244 O O . SER A 1 303 ? 9.542 -33.938 -2.251 1.00 91.38 303 SER A O 1
ATOM 2246 N N . LEU A 1 304 ? 10.657 -32.074 -2.816 1.00 92.25 304 LEU A N 1
ATOM 2247 C CA . LEU A 1 304 ? 9.563 -31.134 -2.584 1.00 92.25 304 LEU A CA 1
ATOM 2248 C C . LEU A 1 304 ? 9.277 -30.300 -3.832 1.00 92.25 304 LEU A C 1
ATOM 2250 O O . LEU A 1 304 ? 10.175 -29.784 -4.496 1.00 92.25 304 LEU A O 1
ATOM 2254 N N . THR A 1 305 ? 7.990 -30.103 -4.115 1.00 90.88 305 THR A N 1
ATOM 2255 C CA . THR A 1 305 ? 7.537 -29.099 -5.092 1.00 90.88 305 THR A CA 1
ATOM 2256 C C . THR A 1 305 ? 7.673 -27.683 -4.519 1.00 90.88 305 THR A C 1
ATOM 2258 O O . THR A 1 305 ? 7.503 -27.503 -3.312 1.00 90.88 305 THR A O 1
ATOM 2261 N N . SER A 1 306 ? 7.852 -26.670 -5.377 1.00 91.25 306 SER A N 1
ATOM 2262 C CA . SER A 1 306 ? 7.846 -25.249 -4.974 1.00 91.25 306 SER A CA 1
ATOM 2263 C C . SER A 1 306 ? 6.623 -24.895 -4.107 1.00 91.25 306 SER A C 1
ATOM 2265 O O . SER A 1 306 ? 6.767 -24.356 -3.015 1.00 91.25 306 SER A O 1
ATOM 2267 N N . ALA A 1 307 ? 5.419 -25.330 -4.498 1.00 91.69 307 ALA A N 1
ATOM 2268 C CA . ALA A 1 307 ? 4.194 -25.088 -3.727 1.00 91.69 307 ALA A CA 1
ATOM 2269 C C . ALA A 1 307 ? 4.227 -25.680 -2.301 1.00 91.69 307 ALA A C 1
ATOM 2271 O O . ALA A 1 307 ? 3.727 -25.065 -1.356 1.00 91.69 307 ALA A O 1
ATOM 2272 N N . ARG A 1 308 ? 4.831 -26.865 -2.122 1.00 94.44 308 ARG A N 1
ATOM 2273 C CA . ARG A 1 308 ? 5.007 -27.479 -0.794 1.00 94.44 308 ARG A CA 1
ATOM 2274 C C . ARG A 1 308 ? 6.004 -26.699 0.057 1.00 94.44 308 ARG A C 1
ATOM 2276 O O . ARG A 1 308 ? 5.697 -26.451 1.216 1.00 94.44 308 ARG A O 1
ATOM 2283 N N . ILE A 1 309 ? 7.124 -26.262 -0.524 1.00 95.94 309 ILE A N 1
ATOM 2284 C CA . ILE A 1 309 ? 8.096 -25.384 0.149 1.00 95.94 309 ILE A CA 1
ATOM 2285 C C . ILE A 1 309 ? 7.393 -24.120 0.654 1.00 95.94 309 ILE A C 1
ATOM 2287 O O . ILE A 1 309 ? 7.440 -23.837 1.848 1.00 95.94 309 ILE A O 1
ATOM 2291 N N . GLY A 1 310 ? 6.660 -23.423 -0.220 1.00 96.06 310 GLY A N 1
ATOM 2292 C CA . GLY A 1 310 ? 5.895 -22.232 0.157 1.00 96.06 310 GLY A CA 1
ATOM 2293 C C . GLY A 1 310 ? 4.900 -22.496 1.287 1.00 96.06 310 GLY A C 1
ATOM 2294 O O . GLY A 1 310 ? 4.838 -21.729 2.240 1.00 96.06 310 GLY A O 1
ATOM 2295 N N . THR A 1 311 ? 4.183 -23.623 1.238 1.00 96.75 311 THR A N 1
ATOM 2296 C CA . THR A 1 311 ? 3.237 -24.010 2.299 1.00 96.75 311 THR A CA 1
ATOM 2297 C C . THR A 1 311 ? 3.934 -24.202 3.649 1.00 96.75 311 THR A C 1
ATOM 2299 O O . THR A 1 311 ? 3.405 -23.763 4.667 1.00 96.75 311 THR A O 1
ATOM 2302 N N . TYR A 1 312 ? 5.097 -24.862 3.684 1.00 98.06 312 TYR A N 1
ATOM 2303 C CA . TYR A 1 312 ? 5.838 -25.069 4.931 1.00 98.06 312 TYR A CA 1
ATOM 2304 C C . TYR A 1 312 ? 6.362 -23.754 5.511 1.00 98.06 312 TYR A C 1
ATOM 2306 O O . TYR A 1 312 ? 6.205 -23.526 6.706 1.00 98.06 312 TYR A O 1
ATOM 2314 N N . LEU A 1 313 ? 6.899 -22.868 4.666 1.00 98.25 313 LEU A N 1
ATOM 2315 C CA . LEU A 1 313 ? 7.378 -21.548 5.086 1.00 98.25 313 LEU A CA 1
ATOM 2316 C C . LEU A 1 313 ? 6.238 -20.652 5.594 1.00 98.25 313 LEU A C 1
ATOM 2318 O O . LEU A 1 313 ? 6.342 -20.048 6.653 1.00 98.25 313 LEU A O 1
ATOM 2322 N N . GLN A 1 314 ? 5.106 -20.607 4.889 1.00 97.81 314 GLN A N 1
ATOM 2323 C CA . GLN A 1 314 ? 3.944 -19.810 5.303 1.00 97.81 314 GLN A CA 1
ATOM 2324 C C . GLN A 1 314 ? 3.336 -20.303 6.619 1.00 97.81 314 GLN A C 1
ATOM 2326 O O . GLN A 1 314 ? 2.889 -19.501 7.434 1.00 97.81 314 GLN A O 1
ATOM 2331 N N . ARG A 1 315 ? 3.293 -21.624 6.831 1.00 97.44 315 ARG A N 1
ATOM 2332 C CA . ARG A 1 315 ? 2.739 -22.220 8.055 1.00 97.44 315 ARG A CA 1
ATOM 2333 C C . ARG A 1 315 ? 3.681 -22.135 9.248 1.00 97.44 315 ARG A C 1
ATOM 2335 O O . ARG A 1 315 ? 3.209 -22.331 10.364 1.00 97.44 315 ARG A O 1
ATOM 2342 N N . SER A 1 316 ? 4.977 -21.920 9.028 1.00 97.44 316 SER A N 1
ATOM 2343 C CA . SER A 1 316 ? 5.940 -21.820 10.122 1.00 97.44 316 SER A CA 1
ATOM 2344 C C . SER A 1 316 ? 5.929 -20.456 10.803 1.00 97.44 316 SER A C 1
ATOM 2346 O O . SER A 1 316 ? 6.383 -20.359 11.940 1.00 97.44 316 SER A O 1
ATOM 2348 N N . ALA A 1 317 ? 5.387 -19.430 10.140 1.00 95.62 317 ALA A N 1
ATOM 2349 C CA . ALA A 1 317 ? 5.299 -18.086 10.688 1.00 95.62 317 ALA A CA 1
ATOM 2350 C C . ALA A 1 317 ? 4.473 -18.039 11.984 1.00 95.62 317 ALA A C 1
ATOM 2352 O O . ALA A 1 317 ? 3.358 -18.567 12.063 1.00 95.62 317 ALA A O 1
ATOM 2353 N N . ALA A 1 318 ? 5.033 -17.385 13.001 1.00 91.44 318 ALA A N 1
ATOM 2354 C CA . ALA A 1 318 ? 4.396 -17.221 14.300 1.00 91.44 318 ALA A CA 1
ATOM 2355 C C . ALA A 1 318 ? 3.254 -16.181 14.257 1.00 91.44 318 ALA A C 1
ATOM 2357 O O . ALA A 1 318 ? 3.237 -15.305 13.383 1.00 91.44 318 ALA A O 1
ATOM 2358 N N . PRO A 1 319 ? 2.299 -16.233 15.208 1.00 92.94 319 PRO A N 1
ATOM 2359 C CA . PRO A 1 319 ? 1.360 -15.138 15.422 1.00 92.94 319 PRO A CA 1
ATOM 2360 C C . PRO A 1 319 ? 2.095 -13.821 15.699 1.00 92.94 319 PRO A C 1
ATOM 2362 O O . PRO A 1 319 ? 3.117 -13.811 16.382 1.00 92.94 319 PRO A O 1
ATOM 2365 N N . ARG A 1 320 ? 1.564 -12.711 15.187 1.00 90.50 320 ARG A N 1
ATOM 2366 C CA . ARG A 1 320 ? 2.225 -11.394 15.219 1.00 90.50 320 ARG A CA 1
ATOM 2367 C C . ARG A 1 320 ? 1.227 -10.250 15.347 1.00 90.50 320 ARG A C 1
ATOM 2369 O O . ARG A 1 320 ? 0.028 -10.473 15.199 1.00 90.50 320 ARG A O 1
ATOM 2376 N N . THR A 1 321 ? 1.720 -9.043 15.591 1.00 88.31 321 THR A N 1
ATOM 2377 C CA . THR A 1 321 ? 0.923 -7.809 15.529 1.00 88.31 321 THR A CA 1
ATOM 2378 C C . THR A 1 321 ? 0.410 -7.561 14.109 1.00 88.31 321 THR A C 1
ATOM 2380 O O . THR A 1 321 ? 1.143 -7.772 13.144 1.00 88.31 321 THR A O 1
ATOM 2383 N N . ASP A 1 322 ? -0.844 -7.125 13.970 1.00 89.31 322 ASP A N 1
ATOM 2384 C CA . ASP A 1 322 ? -1.351 -6.587 12.699 1.00 89.31 322 ASP A CA 1
ATOM 2385 C C . ASP A 1 322 ? -0.755 -5.190 12.496 1.00 89.31 322 ASP A C 1
ATOM 2387 O O . ASP A 1 322 ? -1.247 -4.225 13.071 1.00 89.31 322 ASP A O 1
ATOM 2391 N N . TYR A 1 323 ? 0.364 -5.115 11.772 1.00 87.12 323 TYR A N 1
ATOM 2392 C CA . TYR A 1 323 ? 1.101 -3.866 11.594 1.00 87.12 323 TYR A CA 1
ATOM 2393 C C . TYR A 1 323 ? 0.241 -2.773 10.984 1.00 87.12 323 TYR A C 1
ATOM 2395 O O . TYR A 1 323 ? -0.520 -3.016 10.038 1.00 87.12 323 TYR A O 1
ATOM 2403 N N . PHE A 1 324 ? 0.441 -1.563 11.497 1.00 87.12 324 PHE A N 1
ATOM 2404 C CA . PHE A 1 324 ? -0.286 -0.372 11.101 1.00 87.12 324 PHE A CA 1
ATOM 2405 C C . PHE A 1 324 ? -1.799 -0.559 11.258 1.00 87.12 324 PHE A C 1
ATOM 2407 O O . PHE A 1 324 ? -2.572 -0.020 10.471 1.00 87.12 324 PHE A O 1
ATOM 2414 N N . PHE A 1 325 ? -2.259 -1.328 12.246 1.00 91.56 325 PHE A N 1
ATOM 2415 C CA . PHE A 1 325 ? -3.686 -1.533 12.461 1.00 91.56 325 PHE A CA 1
ATOM 2416 C C . PHE A 1 325 ? -4.041 -1.668 13.940 1.00 91.56 325 PHE A C 1
ATOM 2418 O O . PHE A 1 325 ? -3.724 -2.651 14.611 1.00 91.56 325 PHE A O 1
ATOM 2425 N N . VAL A 1 326 ? -4.854 -0.724 14.412 1.00 95.69 326 VAL A N 1
ATOM 2426 C CA . VAL A 1 326 ? -5.489 -0.790 15.729 1.00 95.69 326 VAL A CA 1
ATOM 2427 C C . VAL A 1 326 ? -6.995 -0.893 15.610 1.00 95.69 326 VAL A C 1
ATOM 2429 O O . VAL A 1 326 ? -7.637 -0.302 14.736 1.00 95.69 326 VAL A O 1
ATOM 2432 N N . ARG A 1 327 ? -7.597 -1.602 16.561 1.00 97.19 327 ARG A N 1
ATOM 2433 C CA . ARG A 1 327 ? -9.049 -1.699 16.680 1.00 97.19 327 ARG A CA 1
ATOM 2434 C C . ARG A 1 327 ? -9.487 -1.595 18.128 1.00 97.19 327 ARG A C 1
ATOM 2436 O O . ARG A 1 327 ? -8.870 -2.158 19.022 1.00 97.19 327 ARG A O 1
ATOM 2443 N N . GLY A 1 328 ? -10.620 -0.939 18.326 1.00 97.50 328 GLY A N 1
ATOM 2444 C CA . GLY A 1 328 ? -11.371 -0.937 19.568 1.00 97.50 328 GLY A CA 1
ATOM 2445 C C . GLY A 1 328 ? -12.841 -1.196 19.284 1.00 97.50 328 GLY A C 1
ATOM 2446 O O . GLY A 1 328 ? -13.425 -0.632 18.361 1.00 97.50 328 GLY A O 1
ATOM 2447 N N . THR A 1 329 ? -13.452 -2.098 20.042 1.00 97.69 329 THR A N 1
ATOM 2448 C CA . THR A 1 329 ? -14.899 -2.336 20.000 1.00 97.69 329 THR A CA 1
ATOM 2449 C C . THR A 1 329 ? -15.440 -2.160 21.404 1.00 97.69 329 THR A C 1
ATOM 2451 O O . THR A 1 329 ? -15.016 -2.850 22.325 1.00 97.69 329 THR A O 1
ATOM 2454 N N . ALA A 1 330 ? -16.353 -1.212 21.558 1.00 97.31 330 ALA A N 1
ATOM 2455 C CA . ALA A 1 330 ? -16.998 -0.890 22.815 1.00 97.31 330 ALA A CA 1
ATOM 2456 C C . ALA A 1 330 ? -18.488 -1.192 22.711 1.00 97.31 330 ALA A C 1
ATOM 2458 O O . ALA A 1 330 ? -19.101 -0.936 21.672 1.00 97.31 330 ALA A O 1
ATOM 2459 N N . ALA A 1 331 ? -19.067 -1.722 23.784 1.00 96.69 331 ALA A N 1
ATOM 2460 C CA . ALA A 1 331 ? -20.485 -2.030 23.835 1.00 96.69 331 ALA A CA 1
ATOM 2461 C C . ALA A 1 331 ? -21.108 -1.576 25.157 1.00 96.69 331 ALA A C 1
ATOM 2463 O O . ALA A 1 331 ? -20.492 -1.687 26.215 1.00 96.69 331 ALA A O 1
ATOM 2464 N N . SER A 1 332 ? -22.341 -1.081 25.089 1.00 95.56 332 SER A N 1
ATOM 2465 C CA . SER A 1 332 ? -23.190 -0.793 26.247 1.00 95.56 332 SER A CA 1
ATOM 2466 C C . SER A 1 332 ? -24.633 -1.097 25.864 1.00 95.56 332 SER A C 1
ATOM 2468 O O . SER A 1 332 ? -25.158 -0.530 24.905 1.00 95.56 332 SER A O 1
ATOM 2470 N N . GLY A 1 333 ? -25.281 -2.026 26.570 1.00 91.31 333 GLY A N 1
ATOM 2471 C CA . GLY A 1 333 ? -26.605 -2.520 26.179 1.00 91.31 333 GLY A CA 1
ATOM 2472 C C . GLY A 1 333 ? -26.626 -3.014 24.718 1.00 91.31 333 GLY A C 1
ATOM 2473 O O . GLY A 1 333 ? -25.763 -3.810 24.350 1.00 91.31 333 GLY A O 1
ATOM 2474 N N . PRO A 1 334 ? -27.580 -2.565 23.875 1.00 91.50 334 PRO A N 1
ATOM 2475 C CA . PRO A 1 334 ? -27.634 -2.943 22.460 1.00 91.50 334 PRO A CA 1
ATOM 2476 C C . PRO A 1 334 ? -26.639 -2.170 21.582 1.00 91.50 334 PRO A C 1
ATOM 2478 O O . PRO A 1 334 ? -26.484 -2.501 20.406 1.00 91.50 334 PRO A O 1
ATOM 2481 N N . ALA A 1 335 ? -25.992 -1.134 22.122 1.00 96.50 335 ALA A N 1
ATOM 2482 C CA . ALA A 1 335 ? -25.109 -0.274 21.361 1.00 96.50 335 ALA A CA 1
ATOM 2483 C C . ALA A 1 335 ? -23.713 -0.873 21.254 1.00 96.50 335 ALA A C 1
ATOM 2485 O O . ALA A 1 335 ? -23.104 -1.225 22.260 1.00 96.50 335 ALA A O 1
ATOM 2486 N N . THR A 1 336 ? -23.192 -0.929 20.033 1.00 97.81 336 THR A N 1
ATOM 2487 C CA . THR A 1 336 ? -21.815 -1.292 19.714 1.00 97.81 336 THR A CA 1
ATOM 2488 C C . THR A 1 336 ? -21.194 -0.203 18.850 1.00 97.81 336 THR A C 1
ATOM 2490 O O . THR A 1 336 ? -21.751 0.191 17.823 1.00 97.81 336 THR A O 1
ATOM 2493 N N . VAL A 1 337 ? -20.016 0.261 19.253 1.00 98.31 337 VAL A N 1
ATOM 2494 C CA . VAL A 1 337 ? -19.183 1.208 18.510 1.00 98.31 337 VAL A CA 1
ATOM 2495 C C . VAL A 1 337 ? -17.867 0.515 18.203 1.00 98.31 337 VAL A C 1
ATOM 2497 O O . VAL A 1 337 ? -17.174 0.060 19.113 1.00 98.31 337 VAL A O 1
ATOM 2500 N N . THR A 1 338 ? -17.524 0.417 16.924 1.00 98.56 338 THR A N 1
ATOM 2501 C CA . THR A 1 338 ? -16.210 -0.054 16.483 1.00 98.56 338 THR A CA 1
ATOM 2502 C C . THR A 1 338 ? -15.448 1.118 15.895 1.00 98.56 338 THR A C 1
ATOM 2504 O O . THR A 1 338 ? -15.921 1.736 14.945 1.00 98.56 338 THR A O 1
ATOM 2507 N N . LEU A 1 339 ? -14.272 1.397 16.446 1.00 98.50 339 LEU A N 1
ATOM 2508 C CA . LEU A 1 339 ? -13.307 2.325 15.878 1.00 98.50 339 LEU A CA 1
ATOM 2509 C C . LEU A 1 339 ? -12.083 1.518 15.448 1.00 98.50 339 LEU A C 1
ATOM 2511 O O . LEU A 1 339 ? -11.533 0.748 16.238 1.00 98.50 339 LEU A O 1
ATOM 2515 N N . THR A 1 340 ? -11.669 1.670 14.199 1.00 97.25 340 THR A N 1
ATOM 2516 C CA . THR A 1 340 ? -10.383 1.158 13.720 1.00 97.25 340 THR A CA 1
ATOM 2517 C C . THR A 1 340 ? -9.541 2.307 13.214 1.00 97.25 340 THR A C 1
ATOM 2519 O O . THR A 1 340 ? -10.094 3.266 12.678 1.00 97.25 340 THR A O 1
ATOM 2522 N N . ALA A 1 341 ? -8.228 2.169 13.322 1.00 94.12 341 ALA A N 1
ATOM 2523 C CA . ALA A 1 341 ? -7.288 3.002 12.600 1.00 94.12 341 ALA A CA 1
ATOM 2524 C C . ALA A 1 341 ? -6.351 2.109 11.795 1.00 94.12 341 ALA A C 1
ATOM 2526 O O . ALA A 1 341 ? -5.958 1.044 12.276 1.00 94.12 341 ALA A O 1
ATOM 2527 N N . ASN A 1 342 ? -6.052 2.508 10.567 1.00 88.81 342 ASN A N 1
ATOM 2528 C CA . ASN A 1 342 ? -5.235 1.725 9.653 1.00 88.81 342 ASN A CA 1
ATOM 2529 C C . ASN A 1 342 ? -4.220 2.642 8.979 1.00 88.81 342 ASN A C 1
ATOM 2531 O O . ASN A 1 342 ? -4.593 3.701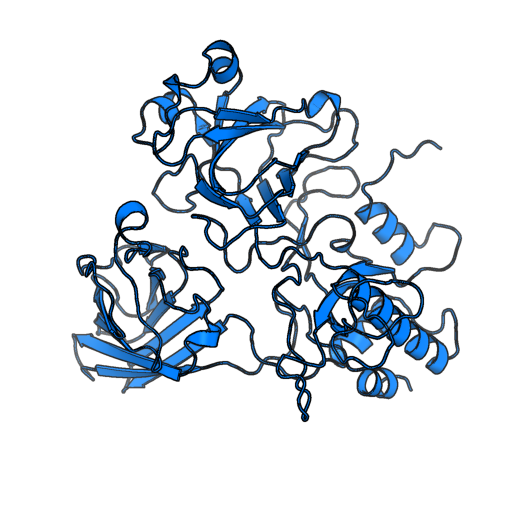 8.483 1.00 88.81 342 ASN A O 1
ATOM 2535 N N . GLY A 1 343 ? -2.968 2.209 8.932 1.00 81.38 343 GLY A N 1
ATOM 2536 C CA . GLY A 1 343 ? -1.922 2.794 8.125 1.00 81.38 343 GLY A CA 1
ATOM 2537 C C . GLY A 1 343 ? -0.853 3.607 8.824 1.00 81.38 343 GLY A C 1
ATOM 2538 O O . GLY A 1 343 ? -0.829 3.767 10.043 1.00 81.38 343 GLY A O 1
ATOM 2539 N N . SER A 1 344 ? 0.022 4.152 7.987 1.00 77.12 344 SER A N 1
ATOM 2540 C CA . SER A 1 344 ? 1.034 5.139 8.332 1.00 77.12 344 SER A CA 1
ATOM 2541 C C . SER A 1 344 ? 0.941 6.305 7.340 1.00 77.12 344 SER A C 1
ATOM 2543 O O . SER A 1 344 ? 0.687 6.104 6.154 1.00 77.12 344 SER A O 1
ATOM 2545 N N . GLY A 1 345 ? 1.060 7.534 7.837 1.00 74.56 345 GLY A N 1
ATOM 2546 C CA . GLY A 1 345 ? 0.859 8.770 7.084 1.00 74.56 345 GLY A CA 1
ATOM 2547 C C . GLY A 1 345 ? -0.049 9.772 7.805 1.00 74.56 345 GLY A C 1
ATOM 2548 O O . GLY A 1 345 ? -1.008 9.401 8.491 1.00 74.56 345 GLY A O 1
ATOM 2549 N N . ALA A 1 346 ? 0.285 11.055 7.656 1.00 69.94 346 ALA A N 1
ATOM 2550 C CA . ALA A 1 346 ? -0.464 12.172 8.237 1.00 69.94 346 ALA A CA 1
ATOM 2551 C C . ALA A 1 346 ? -1.699 12.558 7.411 1.00 69.94 346 ALA A C 1
ATOM 2553 O O . ALA A 1 346 ? -2.677 13.061 7.952 1.00 69.94 346 ALA A O 1
ATOM 2554 N N . TYR A 1 347 ? -1.669 12.279 6.104 1.00 74.62 347 TYR A N 1
ATOM 2555 C CA . TYR A 1 347 ? -2.599 12.819 5.108 1.00 74.62 347 TYR A CA 1
ATOM 2556 C C . TYR A 1 347 ? -3.543 11.748 4.551 1.00 74.62 347 TYR A C 1
ATOM 2558 O O . TYR A 1 347 ? -3.632 11.558 3.344 1.00 74.62 347 TYR A O 1
ATOM 2566 N N . ASP A 1 348 ? -4.224 11.018 5.433 1.00 76.12 348 ASP A N 1
ATOM 2567 C CA . ASP A 1 348 ? -5.164 9.959 5.049 1.00 76.12 348 ASP A CA 1
ATOM 2568 C C . ASP A 1 348 ? -6.568 10.280 5.573 1.00 76.12 348 ASP A C 1
ATOM 2570 O O . ASP A 1 348 ? -6.850 10.120 6.762 1.00 76.12 348 ASP A O 1
ATOM 2574 N N . SER A 1 349 ? -7.463 10.707 4.675 1.00 79.44 349 SER A N 1
ATOM 2575 C CA . SER A 1 349 ? -8.876 10.993 4.975 1.00 79.44 349 SER A CA 1
ATOM 2576 C C . SER A 1 349 ? -9.680 9.755 5.384 1.00 79.44 349 SER A C 1
ATOM 2578 O O . SER A 1 349 ? -10.792 9.873 5.898 1.00 79.44 349 SER A O 1
ATOM 2580 N N . GLY A 1 350 ? -9.129 8.561 5.177 1.00 83.25 350 GLY A N 1
ATOM 2581 C CA . GLY A 1 350 ? -9.697 7.275 5.541 1.00 83.25 350 GLY A CA 1
ATOM 2582 C C . GLY A 1 350 ? -9.053 6.613 6.760 1.00 83.25 350 GLY A C 1
ATOM 2583 O O . GLY A 1 350 ? -9.408 5.462 7.040 1.00 83.25 350 GLY A O 1
ATOM 2584 N N . PHE A 1 351 ? -8.138 7.298 7.460 1.00 89.00 351 PHE A N 1
ATOM 2585 C CA . PHE A 1 351 ? -7.296 6.705 8.504 1.00 89.00 351 PHE A CA 1
ATOM 2586 C C . PHE A 1 351 ? -8.113 6.039 9.616 1.00 89.00 351 PHE A C 1
ATOM 2588 O O . PHE A 1 351 ? -7.885 4.875 9.955 1.00 89.00 351 PHE A O 1
ATOM 2595 N N . PHE A 1 352 ? -9.099 6.757 10.161 1.00 94.75 352 PHE A N 1
ATOM 2596 C CA . PHE A 1 352 ? -10.065 6.208 11.104 1.00 94.75 352 PHE A CA 1
ATOM 2597 C C . PHE A 1 352 ? -11.306 5.707 10.372 1.00 94.75 352 PHE A C 1
ATOM 2599 O O . PHE A 1 352 ? -11.857 6.387 9.511 1.00 94.75 352 PHE A O 1
ATOM 2606 N N . HIS A 1 353 ? -11.821 4.553 10.789 1.00 96.06 353 HIS A N 1
ATOM 2607 C CA . HIS A 1 353 ? -13.129 4.048 10.383 1.00 96.06 353 HIS A CA 1
ATOM 2608 C C . HIS A 1 353 ? -13.984 3.808 11.628 1.00 96.06 353 HIS A C 1
ATOM 2610 O O . HIS A 1 353 ? -13.675 2.961 12.470 1.00 96.06 353 HIS A O 1
ATOM 2616 N N . LEU A 1 354 ? -15.065 4.580 11.733 1.00 98.38 354 LEU A N 1
ATOM 2617 C CA . LEU A 1 354 ? -16.054 4.498 12.797 1.00 98.38 354 LEU A CA 1
ATOM 2618 C C . LEU A 1 354 ? -17.311 3.804 12.274 1.00 98.38 354 LEU A C 1
ATOM 2620 O O . LEU A 1 354 ? -17.978 4.319 11.378 1.00 98.38 354 LEU A O 1
ATOM 2624 N N . ALA A 1 355 ? -17.661 2.669 12.872 1.00 98.25 355 ALA A N 1
ATOM 2625 C CA . ALA A 1 355 ? -18.892 1.936 12.598 1.00 98.25 355 ALA A CA 1
ATOM 2626 C C . ALA A 1 355 ? -19.765 1.866 13.855 1.00 98.25 355 ALA A C 1
ATOM 2628 O O . ALA A 1 355 ? -19.280 1.570 14.953 1.00 98.25 355 ALA A O 1
ATOM 2629 N N . PHE A 1 356 ? -21.065 2.107 13.690 1.00 98.19 356 PHE A N 1
ATOM 2630 C CA . PHE A 1 356 ? -22.021 2.147 14.794 1.00 98.19 356 PHE A CA 1
ATOM 2631 C C . PHE A 1 356 ? -23.204 1.210 14.556 1.00 98.19 356 PHE A C 1
ATOM 2633 O O . PHE A 1 356 ? -23.791 1.176 13.475 1.00 98.19 356 PHE A O 1
ATOM 2640 N N . ASN A 1 357 ? -23.588 0.460 15.586 1.00 97.44 357 ASN A N 1
ATOM 2641 C CA . ASN A 1 357 ? -24.759 -0.406 15.573 1.00 97.44 357 ASN A CA 1
ATOM 2642 C C . ASN A 1 357 ? -25.516 -0.259 16.895 1.00 97.44 357 ASN A C 1
ATOM 2644 O O . ASN A 1 357 ? -24.979 -0.580 17.948 1.00 97.44 357 ASN A O 1
ATOM 2648 N N . SER A 1 358 ? -26.743 0.250 16.839 1.00 96.50 358 SER A N 1
ATOM 2649 C CA . SER A 1 358 ? -27.676 0.284 17.965 1.00 96.50 358 SER A CA 1
ATOM 2650 C C . SER A 1 358 ? -29.081 0.628 17.458 1.00 96.50 358 SER A C 1
ATOM 2652 O O . SER A 1 358 ? -29.331 1.776 17.067 1.00 96.50 358 SER A O 1
ATOM 2654 N N . PRO A 1 359 ? -30.020 -0.331 17.405 1.00 93.62 359 PRO A N 1
ATOM 2655 C CA . PRO A 1 359 ? -31.383 -0.060 16.960 1.00 93.62 359 PRO A CA 1
ATOM 2656 C C . PRO A 1 359 ? -32.042 1.078 17.757 1.00 93.62 359 PRO A C 1
ATOM 2658 O O . PRO A 1 359 ? -32.079 1.052 18.983 1.00 93.62 359 PRO A O 1
ATOM 2661 N N . GLY A 1 360 ? -32.582 2.077 17.054 1.00 93.38 360 GLY A N 1
ATOM 2662 C CA . GLY A 1 360 ? -33.292 3.211 17.660 1.00 93.38 360 GLY A CA 1
ATOM 2663 C C . GLY A 1 360 ? -32.405 4.329 18.220 1.00 93.38 360 GLY A C 1
ATOM 2664 O O . GLY A 1 360 ? -32.946 5.361 18.611 1.00 93.38 360 GLY A O 1
ATOM 2665 N N . GLN A 1 361 ? -31.077 4.176 18.223 1.00 96.56 361 GLN A N 1
ATOM 2666 C CA . GLN A 1 361 ? -30.149 5.220 18.661 1.00 96.56 361 GLN A CA 1
ATOM 2667 C C . GLN A 1 361 ? -29.365 5.835 17.492 1.00 96.56 361 GLN A C 1
ATOM 2669 O O . GLN A 1 361 ? -29.228 5.249 16.414 1.00 96.56 361 GLN A O 1
ATOM 2674 N N . THR A 1 362 ? -28.828 7.030 17.730 1.00 97.25 362 THR A N 1
ATOM 2675 C CA . THR A 1 362 ? -27.912 7.744 16.828 1.00 97.25 362 THR A CA 1
ATOM 2676 C C . THR A 1 362 ? -26.636 8.090 17.580 1.00 97.25 362 THR A C 1
ATOM 2678 O O . THR A 1 362 ? -26.717 8.588 18.703 1.00 97.25 362 THR A O 1
ATOM 2681 N N . LEU A 1 363 ? -25.472 7.871 16.967 1.00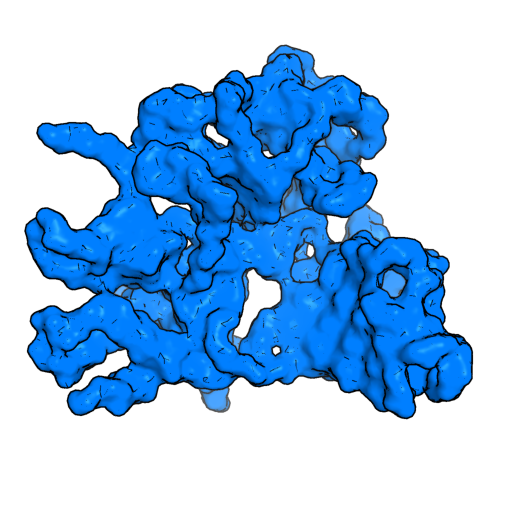 98.12 363 LEU A N 1
ATOM 2682 C CA . LEU A 1 363 ? -24.196 8.341 17.504 1.00 98.12 363 LEU A CA 1
ATOM 2683 C C . LEU A 1 363 ? -24.032 9.816 17.130 1.00 98.12 363 LEU A C 1
ATOM 2685 O O . LEU A 1 363 ? -23.937 10.157 15.952 1.00 98.12 363 LEU A O 1
ATOM 2689 N N . THR A 1 364 ? -24.042 10.696 18.130 1.00 97.88 364 THR A N 1
ATOM 2690 C CA . THR A 1 364 ? -24.028 12.154 17.928 1.00 97.88 364 THR A CA 1
ATOM 2691 C C . THR A 1 364 ? -22.630 12.744 17.998 1.00 97.88 364 THR A C 1
ATOM 2693 O O . THR A 1 364 ? -22.347 13.719 17.306 1.00 97.88 364 THR A O 1
ATOM 2696 N N . SER A 1 365 ? -21.751 12.170 18.820 1.00 98.00 365 SER A N 1
ATOM 2697 C CA . SER A 1 365 ? -20.356 12.598 18.911 1.00 98.00 365 SER A CA 1
ATOM 2698 C C . SER A 1 365 ? -19.416 11.467 19.295 1.00 98.00 365 SER A C 1
ATOM 2700 O O . SER A 1 365 ? -19.819 10.506 19.950 1.00 98.00 365 SER A O 1
ATOM 2702 N N . LEU A 1 366 ? -18.153 11.611 18.907 1.00 98.38 366 LEU A N 1
ATOM 2703 C CA . LEU A 1 366 ? -17.040 10.761 19.307 1.00 98.38 366 LEU A CA 1
ATOM 2704 C C . LEU A 1 366 ? -15.922 11.651 19.842 1.00 98.38 366 LEU A C 1
ATOM 2706 O O . LEU A 1 366 ? -15.474 12.561 19.148 1.00 98.38 366 LEU A O 1
ATOM 2710 N N . THR A 1 367 ? -15.450 11.353 21.043 1.00 98.44 367 THR A N 1
ATOM 2711 C CA . THR A 1 367 ? -14.223 11.921 21.597 1.00 98.44 367 THR A CA 1
ATOM 2712 C C . THR A 1 367 ? -13.145 10.848 21.586 1.00 98.44 367 THR A C 1
ATOM 2714 O O . THR A 1 367 ? -13.370 9.773 22.136 1.00 98.44 367 THR A O 1
ATOM 2717 N N . ILE A 1 368 ? -11.998 11.127 20.969 1.00 98.50 368 ILE A N 1
ATOM 2718 C CA . ILE A 1 368 ? -10.809 10.267 20.960 1.00 98.50 368 ILE A CA 1
ATOM 2719 C C . ILE A 1 368 ? -9.712 10.969 21.752 1.00 98.50 368 ILE A C 1
ATOM 2721 O O . ILE A 1 368 ? -9.421 12.134 21.488 1.00 98.50 368 ILE A O 1
ATOM 2725 N N . THR A 1 369 ? -9.079 10.257 22.676 1.00 98.56 369 THR A N 1
ATOM 2726 C CA . THR A 1 369 ? -7.924 10.729 23.443 1.00 98.56 369 THR A CA 1
ATOM 2727 C C . THR A 1 369 ? -6.725 9.846 23.121 1.00 98.56 369 THR A C 1
ATOM 2729 O O . THR A 1 369 ? -6.776 8.632 23.341 1.00 98.56 369 THR A O 1
ATOM 2732 N N . LEU A 1 370 ? -5.666 10.453 22.582 1.00 98.12 370 LEU A N 1
ATOM 2733 C CA . LEU A 1 370 ? -4.431 9.763 22.208 1.00 98.12 370 LEU A CA 1
ATOM 2734 C C . LEU A 1 370 ? -3.585 9.396 23.441 1.00 98.12 370 LEU A C 1
ATOM 2736 O O . LEU A 1 370 ? -3.768 9.990 24.511 1.00 98.12 370 LEU A O 1
ATOM 2740 N N . PRO A 1 371 ? -2.651 8.433 23.314 1.00 97.50 371 PRO A N 1
ATOM 2741 C CA . PRO A 1 371 ? -1.683 8.141 24.363 1.00 97.50 371 PRO A CA 1
ATOM 2742 C C . PRO A 1 371 ? -0.833 9.375 24.731 1.00 97.50 371 PRO A C 1
ATOM 2744 O O . PRO A 1 371 ? -0.637 10.265 23.898 1.00 97.50 371 PRO A O 1
ATOM 2747 N N . PRO A 1 372 ? -0.288 9.445 25.961 1.00 96.06 372 PRO A N 1
ATOM 2748 C CA . PRO A 1 372 ? 0.600 10.531 26.366 1.00 96.06 372 PRO A CA 1
ATOM 2749 C C . PRO A 1 372 ? 1.768 10.730 25.391 1.00 96.06 372 PRO A C 1
ATOM 2751 O O . PRO A 1 372 ? 2.428 9.771 25.004 1.00 96.06 372 PRO A O 1
ATOM 2754 N N . GLY A 1 373 ? 2.044 11.986 25.035 1.00 93.81 373 GLY A N 1
ATOM 2755 C CA . GLY A 1 373 ? 3.097 12.345 24.078 1.00 93.81 373 GLY A CA 1
ATOM 2756 C C . GLY A 1 373 ? 2.635 12.411 22.622 1.00 93.81 373 GLY A C 1
ATOM 2757 O O . GLY A 1 373 ? 3.404 12.881 21.790 1.00 93.81 373 GLY A O 1
ATOM 2758 N N . MET A 1 374 ? 1.393 12.014 22.326 1.00 95.38 374 MET A N 1
ATOM 2759 C CA . MET A 1 374 ? 0.780 12.194 21.014 1.00 95.38 374 MET A CA 1
ATOM 2760 C C . MET A 1 374 ? -0.281 13.292 21.012 1.00 95.38 374 MET A C 1
ATOM 2762 O O . MET A 1 374 ? -0.980 13.511 22.006 1.00 95.38 374 MET A O 1
ATOM 2766 N N . VAL A 1 375 ? -0.423 13.966 19.874 1.00 95.62 375 VAL A N 1
ATOM 2767 C CA . VAL A 1 375 ? -1.409 15.031 19.663 1.00 95.62 375 VAL A CA 1
ATOM 2768 C C . VAL A 1 375 ? -2.026 14.930 18.278 1.00 95.62 375 VAL A C 1
ATOM 2770 O O . VAL A 1 375 ? -1.369 14.535 17.326 1.00 95.62 375 VAL A O 1
ATOM 2773 N N . PHE A 1 376 ? -3.291 15.310 18.162 1.00 95.19 376 PHE A N 1
ATOM 2774 C CA . PHE A 1 376 ? -3.883 15.661 16.884 1.00 95.19 376 PHE A CA 1
ATOM 2775 C C . PHE A 1 376 ? -3.424 17.065 16.494 1.00 95.19 376 PHE A C 1
ATOM 2777 O O . PHE A 1 376 ? -3.569 17.974 17.314 1.00 95.19 376 PHE A O 1
ATOM 2784 N N . ASP A 1 377 ? -2.924 17.250 15.272 1.00 92.31 377 ASP A N 1
ATOM 2785 C CA . ASP A 1 377 ? -2.625 18.570 14.699 1.00 92.31 377 ASP A CA 1
ATOM 2786 C C . ASP A 1 377 ? -3.586 18.875 13.545 1.00 92.31 377 ASP A C 1
ATOM 2788 O O . ASP A 1 377 ? -3.328 18.606 12.375 1.00 92.31 377 ASP A O 1
ATOM 2792 N N . SER A 1 378 ? -4.740 19.449 13.880 1.00 90.69 378 SER A N 1
ATOM 2793 C CA . SER A 1 378 ? -5.787 19.735 12.900 1.00 90.69 378 SER A CA 1
ATOM 2794 C C . SER A 1 378 ? -5.591 21.075 12.179 1.00 90.69 378 SER A C 1
ATOM 2796 O O . SER A 1 378 ? -6.552 21.603 11.604 1.00 90.69 378 SER A O 1
ATOM 2798 N N . ARG A 1 379 ? -4.408 21.694 12.277 1.00 86.94 379 ARG A N 1
ATOM 2799 C CA . ARG A 1 379 ? -4.125 22.984 11.638 1.00 86.94 379 ARG A CA 1
ATOM 2800 C C . ARG A 1 379 ? -3.925 22.820 10.136 1.00 86.94 379 ARG A C 1
ATOM 2802 O O . ARG A 1 379 ? -3.672 21.729 9.634 1.00 86.94 379 ARG A O 1
ATOM 2809 N N . ALA A 1 380 ? -4.045 23.914 9.390 1.00 75.94 380 ALA A N 1
ATOM 2810 C CA . ALA A 1 380 ? -3.886 23.874 7.939 1.00 75.94 380 ALA A CA 1
ATOM 2811 C C . ALA A 1 380 ? -2.454 23.488 7.496 1.00 75.94 380 ALA A C 1
ATOM 2813 O O . ALA A 1 380 ? -1.470 24.113 7.904 1.00 75.94 380 ALA A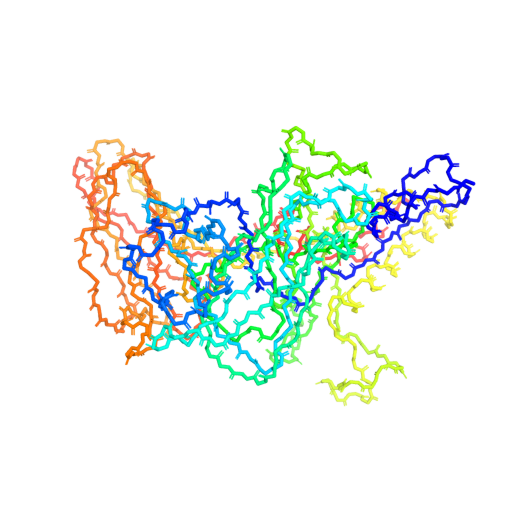 O 1
ATOM 2814 N N . LEU A 1 381 ? -2.394 22.515 6.577 1.00 66.12 381 LEU A N 1
ATOM 2815 C CA . LEU A 1 381 ? -1.216 21.976 5.874 1.00 66.12 381 LEU A CA 1
ATOM 2816 C C . LEU A 1 381 ? -0.138 23.022 5.564 1.00 66.12 381 LEU A C 1
ATOM 2818 O O . LEU A 1 381 ? 0.994 22.920 6.028 1.00 66.12 381 LEU A O 1
ATOM 2822 N N . PHE A 1 382 ? -0.498 24.058 4.808 1.00 56.09 382 PHE A N 1
ATOM 2823 C CA . PHE A 1 382 ? 0.471 24.981 4.209 1.00 56.09 382 PHE A CA 1
ATOM 2824 C C . PHE A 1 382 ? 0.929 26.116 5.133 1.00 56.09 382 PHE A C 1
ATOM 2826 O O . PHE A 1 382 ? 1.908 26.788 4.826 1.00 56.09 382 PHE A O 1
ATOM 2833 N N . SER A 1 383 ? 0.243 26.349 6.255 1.00 54.94 383 SER A N 1
ATOM 2834 C CA . SER A 1 383 ? 0.566 27.456 7.168 1.00 54.94 383 SER A CA 1
ATOM 2835 C C . SER A 1 383 ? 1.174 27.006 8.492 1.00 54.94 383 SER A C 1
ATOM 2837 O O . SER A 1 383 ? 1.829 27.809 9.153 1.00 54.94 383 SER A O 1
ATOM 2839 N N . ALA A 1 384 ? 0.931 25.761 8.910 1.00 60.78 384 ALA A N 1
ATOM 2840 C CA . ALA A 1 384 ? 1.248 25.309 10.265 1.00 60.78 384 ALA A CA 1
ATOM 2841 C C . ALA A 1 384 ? 1.858 23.902 10.356 1.00 60.78 384 ALA A C 1
ATOM 2843 O O . ALA A 1 384 ? 2.302 23.534 11.442 1.00 60.78 384 ALA A O 1
ATOM 2844 N N . GLY A 1 385 ? 1.903 23.149 9.248 1.00 66.06 385 GLY A N 1
ATOM 2845 C CA . GLY A 1 385 ? 2.490 21.807 9.191 1.00 66.06 385 GLY A CA 1
ATOM 2846 C C . GLY A 1 385 ? 1.560 20.653 9.581 1.00 66.06 385 GLY A C 1
ATOM 2847 O O . GLY A 1 385 ? 2.004 19.519 9.474 1.00 66.06 385 GLY A O 1
ATOM 2848 N N . GLY A 1 386 ? 0.309 20.932 9.974 1.00 77.69 386 GLY A N 1
ATOM 2849 C CA . GLY A 1 386 ? -0.690 19.921 10.355 1.00 77.69 386 GLY A CA 1
ATOM 2850 C C . GLY A 1 386 ? -1.512 19.356 9.186 1.00 77.69 386 GLY A C 1
ATOM 2851 O O . GLY A 1 386 ? -1.310 19.713 8.026 1.00 77.69 386 GLY A O 1
ATOM 2852 N N . TYR A 1 387 ? -2.516 18.533 9.483 1.00 81.88 387 TYR A N 1
ATOM 2853 C CA . TYR A 1 387 ? -3.528 18.040 8.540 1.00 81.88 387 TYR A CA 1
ATOM 2854 C C . TYR A 1 387 ? -4.928 18.190 9.152 1.00 81.88 387 TYR A C 1
ATOM 2856 O O . TYR A 1 387 ? -5.251 17.507 10.132 1.00 81.88 387 TYR A O 1
ATOM 2864 N N . PRO A 1 388 ? -5.780 19.068 8.582 1.00 87.44 388 PRO A N 1
ATOM 2865 C CA . PRO A 1 388 ? -7.137 19.290 9.067 1.00 87.44 388 PRO A CA 1
ATOM 2866 C C . PRO A 1 388 ? -7.971 18.016 9.141 1.00 87.44 388 PRO A C 1
ATOM 2868 O O . PRO A 1 388 ? -7.728 17.055 8.415 1.00 87.44 388 PRO A O 1
ATOM 2871 N N . LEU A 1 389 ? -9.025 18.052 9.959 1.00 90.12 389 LEU A N 1
ATOM 2872 C CA . LEU A 1 389 ? -10.031 16.994 9.958 1.00 90.12 389 LEU A CA 1
ATOM 2873 C C . LEU A 1 389 ? -10.669 16.875 8.562 1.00 90.12 389 LEU A C 1
ATOM 2875 O O . LEU A 1 389 ? -11.361 17.793 8.114 1.00 90.12 389 LEU A O 1
ATOM 2879 N N . THR A 1 390 ? -10.470 15.739 7.899 1.00 86.12 390 THR A N 1
ATOM 2880 C CA . THR A 1 390 ? -11.049 15.422 6.588 1.00 86.12 390 THR A CA 1
ATOM 2881 C C . THR A 1 390 ? -12.020 14.254 6.681 1.00 86.12 390 THR A C 1
ATOM 2883 O O . THR A 1 390 ? -11.908 13.392 7.550 1.00 86.12 390 THR A O 1
ATOM 2886 N N . ILE A 1 391 ? -13.012 14.236 5.792 1.00 86.25 391 ILE A N 1
ATOM 2887 C CA . ILE A 1 391 ? -13.973 13.137 5.664 1.00 86.25 391 ILE A CA 1
ATOM 2888 C C . ILE A 1 391 ? -13.533 12.264 4.486 1.00 86.25 391 ILE A C 1
ATOM 2890 O O . ILE A 1 391 ? -13.321 12.784 3.393 1.00 86.25 391 ILE A O 1
ATOM 2894 N N . GLY A 1 392 ? -13.415 10.959 4.717 1.00 83.81 392 GLY A N 1
ATOM 2895 C CA . GLY A 1 392 ? -13.282 9.947 3.670 1.00 83.81 392 GLY A CA 1
ATOM 2896 C C . GLY A 1 392 ? -14.644 9.345 3.311 1.00 83.81 392 GLY A C 1
ATOM 2897 O O . GLY A 1 392 ? -15.686 9.984 3.448 1.00 83.81 392 GLY A O 1
ATOM 2898 N N . ASP A 1 393 ? -14.670 8.079 2.897 1.00 83.50 393 ASP A N 1
ATOM 2899 C CA . ASP A 1 393 ? -15.928 7.405 2.557 1.00 83.50 393 ASP A CA 1
ATOM 2900 C C . ASP A 1 393 ? -16.895 7.295 3.748 1.00 83.50 393 ASP A C 1
ATOM 2902 O O . ASP A 1 393 ? -16.513 6.970 4.879 1.00 83.50 393 ASP A O 1
ATOM 2906 N N . SER A 1 394 ? -18.188 7.483 3.484 1.00 91.38 394 SER A N 1
ATOM 2907 C CA . SER A 1 394 ? -19.244 7.354 4.488 1.00 91.38 394 SER A CA 1
ATOM 2908 C C . SER A 1 394 ? -20.501 6.681 3.936 1.00 91.38 394 SER A C 1
ATOM 2910 O O . SER A 1 394 ? -20.727 6.584 2.728 1.00 91.38 394 SER A O 1
ATOM 2912 N N . SER A 1 395 ? -21.349 6.184 4.839 1.00 94.75 395 SER A N 1
ATOM 2913 C CA . SER A 1 395 ? -22.686 5.722 4.458 1.00 94.75 395 SER A CA 1
ATOM 2914 C C . SER A 1 395 ? -23.555 6.892 3.959 1.00 94.75 395 SER A C 1
ATOM 2916 O O . SER A 1 395 ? -23.451 7.995 4.498 1.00 94.75 395 SER A O 1
ATOM 2918 N N . PRO A 1 396 ? -24.491 6.673 3.014 1.00 92.94 396 PRO A N 1
ATOM 2919 C CA . PRO A 1 396 ? -25.333 7.745 2.483 1.00 92.94 396 PRO A CA 1
ATOM 2920 C C . PRO A 1 396 ? -26.059 8.559 3.567 1.00 92.94 396 PRO A C 1
ATOM 2922 O O . PRO A 1 396 ? -26.792 8.013 4.400 1.00 92.94 396 PRO A O 1
ATOM 2925 N N . GLY A 1 397 ? -25.880 9.881 3.538 1.00 91.31 397 GLY A N 1
ATOM 2926 C CA . GLY A 1 397 ? -26.482 10.818 4.494 1.00 91.31 397 GLY A CA 1
ATOM 2927 C C . GLY A 1 397 ? -25.769 10.914 5.848 1.00 91.31 397 GLY A C 1
ATOM 2928 O O . GLY A 1 397 ? -26.317 11.532 6.756 1.00 91.31 397 GLY A O 1
ATOM 2929 N N . VAL A 1 398 ? -24.591 10.303 6.001 1.00 94.50 398 VAL A N 1
ATOM 2930 C CA . VAL A 1 398 ? -23.706 10.502 7.157 1.00 94.50 398 VAL A CA 1
ATOM 2931 C C . VAL A 1 398 ? -22.691 11.598 6.850 1.00 94.50 398 VAL A C 1
ATOM 2933 O O . VAL A 1 398 ? -22.024 11.540 5.817 1.00 94.50 398 VAL A O 1
ATOM 2936 N N . ALA A 1 399 ? -22.524 12.550 7.766 1.00 90.56 399 ALA A N 1
ATOM 2937 C CA . ALA A 1 399 ? -21.499 13.587 7.664 1.00 90.56 399 ALA A CA 1
ATOM 2938 C C . ALA A 1 399 ? -20.897 13.937 9.032 1.00 90.56 399 ALA A C 1
ATOM 2940 O O . ALA A 1 399 ? -21.542 13.775 10.072 1.00 90.56 399 ALA A O 1
ATOM 2941 N N . ILE A 1 400 ? -19.670 14.463 9.020 1.00 92.62 400 ILE A N 1
ATOM 2942 C CA . ILE A 1 400 ? -19.117 15.192 10.165 1.00 92.62 400 ILE A CA 1
ATOM 2943 C C . ILE A 1 400 ? -19.752 16.585 10.187 1.00 92.62 400 ILE A C 1
ATOM 2945 O O . ILE A 1 400 ? -19.744 17.295 9.185 1.00 92.62 400 ILE A O 1
ATOM 2949 N N . ALA A 1 401 ? -20.332 16.949 11.329 1.00 92.12 401 ALA A N 1
ATOM 2950 C CA . ALA A 1 401 ? -21.018 18.218 11.556 1.00 92.12 401 ALA A CA 1
ATOM 2951 C C . ALA A 1 401 ? -20.173 19.223 12.358 1.00 92.12 401 ALA A C 1
ATOM 2953 O O . ALA A 1 401 ? -20.494 20.411 12.381 1.00 92.12 401 ALA A O 1
ATOM 2954 N N . SER A 1 402 ? -19.114 18.770 13.033 1.00 88.00 402 SER A N 1
ATOM 2955 C CA . SER A 1 402 ? -18.215 19.653 13.776 1.00 88.00 402 SER A CA 1
ATOM 2956 C C . SER A 1 402 ? -17.342 20.466 12.817 1.00 88.00 402 SER A C 1
ATOM 2958 O O . SER A 1 402 ? -16.818 19.890 11.861 1.00 88.00 402 SER A O 1
ATOM 2960 N N . PRO A 1 403 ? -17.121 21.768 13.074 1.00 86.62 403 PRO A N 1
ATOM 2961 C CA . PRO A 1 403 ? -16.092 22.513 12.360 1.00 86.62 403 PRO A CA 1
ATOM 2962 C C . PRO A 1 403 ? -14.707 21.924 12.660 1.00 86.62 403 PRO A C 1
ATOM 2964 O O . PRO A 1 403 ? -14.506 21.313 13.713 1.00 86.62 403 PRO A O 1
ATOM 2967 N N . ASN A 1 404 ? -13.747 22.132 11.755 1.00 85.00 404 ASN A N 1
ATOM 2968 C CA . ASN A 1 404 ? -12.354 21.786 12.025 1.00 85.00 404 ASN A CA 1
ATOM 2969 C C . ASN A 1 404 ? -11.870 22.577 13.258 1.00 85.00 404 ASN A C 1
ATOM 2971 O O . ASN A 1 404 ? -11.978 23.804 13.243 1.00 85.00 404 ASN A O 1
ATOM 2975 N N . PRO A 1 405 ? -11.354 21.922 14.313 1.00 84.19 405 PRO A N 1
ATOM 2976 C CA . PRO A 1 405 ? -10.973 22.615 15.540 1.00 84.19 405 PRO A CA 1
ATOM 2977 C C . PRO A 1 405 ? -9.731 23.514 15.403 1.00 84.19 405 PRO A C 1
ATOM 2979 O O . PRO A 1 405 ? -9.457 24.254 16.341 1.00 84.19 405 PRO A O 1
ATOM 2982 N N . ASP A 1 406 ? -9.004 23.449 14.275 1.00 88.38 406 ASP A N 1
ATOM 2983 C CA . ASP A 1 406 ? -7.805 24.252 13.951 1.00 88.38 406 ASP A CA 1
ATOM 2984 C C . ASP A 1 406 ? -6.842 24.416 15.146 1.00 88.38 406 ASP A C 1
ATOM 2986 O O . ASP A 1 406 ? -6.539 25.518 15.603 1.00 88.38 406 ASP A O 1
ATOM 2990 N N . SER A 1 407 ? -6.420 23.292 15.734 1.00 91.62 407 SER A N 1
ATOM 2991 C CA . SER A 1 407 ? -5.659 23.273 16.987 1.00 91.62 407 SER A CA 1
ATOM 2992 C C . SER A 1 407 ? -4.732 22.062 17.085 1.00 91.62 407 SER A C 1
ATOM 2994 O O . SER A 1 407 ? -4.856 21.108 16.319 1.00 91.62 407 SER A O 1
ATOM 2996 N N . VAL A 1 408 ? -3.826 22.105 18.067 1.00 94.31 408 VAL A N 1
ATOM 2997 C CA . VAL A 1 408 ? -3.003 20.963 18.482 1.00 94.31 408 VAL A CA 1
ATOM 2998 C C . VAL A 1 408 ? -3.504 20.469 19.836 1.00 94.31 408 VAL A C 1
ATOM 3000 O O . VAL A 1 408 ? -3.511 21.233 20.804 1.00 94.31 408 VAL A O 1
ATOM 3003 N N . SER A 1 409 ? -3.949 19.216 19.926 1.00 96.12 409 SER A N 1
ATOM 3004 C CA . SER A 1 409 ? -4.590 18.686 21.138 1.00 96.12 409 SER A CA 1
ATOM 3005 C C . SER A 1 409 ? -4.425 17.175 21.273 1.00 96.12 409 SER A C 1
ATOM 3007 O O . SER A 1 409 ? -4.619 16.435 20.318 1.00 96.12 409 SER A O 1
ATOM 3009 N N . GLY A 1 410 ? -4.182 16.675 22.489 1.00 97.12 410 GLY A N 1
ATOM 3010 C CA . GLY A 1 410 ? -4.203 15.229 22.774 1.00 97.12 410 GLY A CA 1
ATOM 3011 C C . GLY A 1 410 ? -5.596 14.590 22.660 1.00 97.12 410 GLY A C 1
ATOM 3012 O O . GLY A 1 410 ? -5.745 13.378 22.795 1.00 97.12 410 GLY A O 1
ATOM 3013 N N . THR A 1 411 ? -6.641 15.396 22.461 1.00 97.12 411 THR A N 1
ATOM 3014 C CA . THR A 1 411 ? -8.027 14.941 22.320 1.00 97.12 411 THR A CA 1
ATOM 3015 C C . THR A 1 411 ? -8.708 15.598 21.128 1.00 97.12 411 THR A C 1
ATOM 3017 O O . THR A 1 411 ? -8.625 16.813 20.951 1.00 97.12 411 THR A O 1
ATOM 3020 N N . LEU A 1 412 ? -9.450 14.798 20.367 1.00 97.00 412 LEU A N 1
ATOM 3021 C CA . LEU A 1 412 ? -10.290 15.229 19.256 1.00 97.00 412 LEU A CA 1
ATOM 3022 C C . LEU A 1 412 ? -11.745 14.884 19.557 1.00 97.00 412 LEU A C 1
ATOM 3024 O O . LEU A 1 412 ? -12.055 13.738 19.871 1.00 97.00 412 LEU A O 1
ATOM 3028 N N . THR A 1 413 ? -12.641 15.864 19.444 1.00 97.00 413 THR A N 1
ATOM 3029 C CA . THR A 1 413 ? -14.089 15.641 19.548 1.00 97.00 413 THR A CA 1
ATOM 3030 C C . THR A 1 413 ? -14.759 15.983 18.228 1.00 97.00 413 THR A C 1
ATOM 3032 O O . THR A 1 413 ? -14.641 17.104 17.744 1.00 97.00 413 THR A O 1
ATOM 3035 N N . ILE A 1 414 ? -15.475 15.011 17.674 1.00 96.62 414 ILE A N 1
ATOM 3036 C CA . ILE A 1 414 ? -16.169 15.098 16.391 1.00 96.62 414 ILE A CA 1
ATOM 3037 C C . ILE A 1 414 ? -17.662 14.947 16.649 1.00 96.62 414 ILE A C 1
ATOM 3039 O O . ILE A 1 414 ? -18.070 14.056 17.397 1.00 96.62 414 ILE A O 1
ATOM 3043 N N . THR A 1 415 ? -18.485 15.790 16.030 1.00 97.81 415 THR A N 1
ATOM 3044 C CA . THR A 1 415 ? -19.944 15.616 16.016 1.00 97.81 415 THR A CA 1
ATOM 3045 C C . THR A 1 415 ? -20.401 15.124 14.650 1.00 97.81 415 THR A C 1
ATOM 3047 O O . THR A 1 415 ? -19.803 15.461 13.628 1.00 97.81 415 THR A O 1
ATOM 3050 N N . PHE A 1 416 ? -21.459 14.317 14.620 1.00 96.62 416 PHE A N 1
ATOM 3051 C CA . PHE A 1 416 ? -21.956 13.683 13.400 1.00 96.62 416 PHE A CA 1
ATOM 3052 C C . PHE A 1 416 ? -23.429 13.993 13.162 1.00 96.62 416 PHE A C 1
ATOM 3054 O O . PHE A 1 416 ? -24.209 14.187 14.097 1.00 96.62 416 PHE A O 1
ATOM 3061 N N . SER A 1 417 ? -23.824 13.955 11.894 1.00 95.62 417 SER A N 1
ATOM 3062 C CA . SER A 1 417 ? -25.217 13.863 11.468 1.00 95.62 417 SER A CA 1
ATOM 3063 C C . SER A 1 417 ? -25.453 12.533 10.744 1.00 95.62 417 SER A C 1
ATOM 3065 O O . SER A 1 417 ? -24.573 12.007 10.063 1.00 95.62 417 SER A O 1
ATOM 3067 N N . GLY A 1 418 ? -26.636 11.941 10.934 1.00 94.69 418 GLY A N 1
ATOM 3068 C CA . GLY A 1 418 ? -27.082 10.760 10.182 1.00 94.69 418 GLY A CA 1
ATOM 3069 C C . GLY A 1 418 ? -26.408 9.419 10.514 1.00 94.69 418 GLY A C 1
ATOM 3070 O O . GLY A 1 418 ? -26.722 8.424 9.854 1.00 94.69 418 GLY A O 1
ATOM 3071 N N . LEU A 1 419 ? -25.521 9.352 11.518 1.00 96.88 419 LEU A N 1
ATOM 3072 C CA . LEU A 1 419 ? -24.814 8.129 11.930 1.00 96.88 419 LEU A CA 1
ATOM 3073 C C . LEU A 1 419 ? -25.694 7.230 12.827 1.00 96.88 419 LEU A C 1
ATOM 3075 O O . LEU A 1 419 ? -25.524 7.134 14.044 1.00 96.88 419 LEU A O 1
ATOM 3079 N N . THR A 1 420 ? -26.687 6.593 12.206 1.00 97.06 420 THR A N 1
ATOM 3080 C CA . THR A 1 420 ? -27.607 5.627 12.833 1.00 97.06 420 THR A CA 1
ATOM 3081 C C . THR A 1 420 ? -27.076 4.190 12.765 1.00 97.06 420 THR A C 1
ATOM 3083 O O . THR A 1 420 ? -26.055 3.920 12.138 1.00 97.06 420 THR A O 1
ATOM 3086 N N . SER A 1 421 ? -27.802 3.244 13.367 1.00 96.56 421 SER A N 1
ATOM 3087 C CA . SER A 1 421 ? -27.460 1.815 13.354 1.00 96.56 421 SER A CA 1
ATOM 3088 C C . SER A 1 421 ? -27.096 1.259 11.969 1.00 96.56 421 SER A C 1
ATOM 3090 O O . SER A 1 421 ? -27.823 1.478 10.998 1.00 96.56 421 SER A O 1
ATOM 3092 N N . GLY A 1 422 ? -25.999 0.504 11.895 1.00 96.75 422 GLY A N 1
ATOM 3093 C CA . GLY A 1 422 ? -25.503 -0.149 10.682 1.00 96.75 422 GLY A CA 1
ATOM 3094 C C . GLY A 1 422 ? -24.724 0.770 9.739 1.00 96.75 422 GLY A C 1
ATOM 3095 O O . GLY A 1 422 ? -24.322 0.323 8.667 1.00 96.75 422 GLY A O 1
ATOM 3096 N N . ARG A 1 423 ? -24.515 2.039 10.109 1.00 97.81 423 ARG A N 1
ATOM 3097 C CA . ARG A 1 423 ? -23.806 3.026 9.287 1.00 97.81 423 ARG A CA 1
ATOM 3098 C C . ARG A 1 423 ? -22.377 3.250 9.766 1.00 97.81 423 ARG A C 1
ATOM 3100 O O . ARG A 1 423 ? -22.022 2.945 10.907 1.00 97.81 423 ARG A O 1
ATOM 3107 N N . PHE A 1 424 ? -21.572 3.815 8.873 1.00 97.62 424 PHE A N 1
ATOM 3108 C CA . PHE A 1 424 ? -20.176 4.138 9.125 1.00 97.62 424 PHE A CA 1
ATOM 3109 C C . PHE A 1 424 ? -19.767 5.491 8.534 1.00 97.62 424 PHE A C 1
ATOM 3111 O O . PHE A 1 424 ? -20.434 6.030 7.644 1.00 97.62 424 PHE A O 1
ATOM 3118 N N . VAL A 1 425 ? -18.635 5.997 9.016 1.00 95.88 425 VAL A N 1
ATOM 3119 C CA . VAL A 1 425 ? -17.898 7.135 8.459 1.00 95.88 425 VAL A CA 1
ATOM 3120 C C . VAL A 1 425 ? -16.402 6.881 8.589 1.00 95.88 425 VAL A C 1
ATOM 3122 O O . VAL A 1 425 ? -15.949 6.328 9.597 1.00 95.88 425 VAL A O 1
ATOM 3125 N N . ARG A 1 426 ? -15.639 7.276 7.572 1.00 93.62 426 ARG A N 1
ATOM 3126 C CA . ARG A 1 426 ? -14.186 7.373 7.645 1.00 93.62 426 ARG A CA 1
ATOM 3127 C C . ARG A 1 426 ? -13.741 8.823 7.701 1.00 93.62 426 ARG A C 1
ATOM 3129 O O . ARG A 1 426 ? -14.400 9.694 7.133 1.00 93.62 426 ARG A O 1
ATOM 3136 N N . PHE A 1 427 ? -12.661 9.075 8.422 1.00 92.19 427 PHE A N 1
ATOM 3137 C CA . PHE A 1 427 ? -12.098 10.412 8.557 1.00 92.19 427 PHE A CA 1
ATOM 3138 C C . PHE A 1 427 ? -10.600 10.361 8.848 1.00 92.19 427 PHE A C 1
ATOM 3140 O O . PHE A 1 427 ? -10.076 9.361 9.349 1.00 92.19 427 PHE A O 1
ATOM 3147 N N . GLY A 1 428 ? -9.936 11.470 8.553 1.00 89.94 428 GLY A N 1
ATOM 3148 C CA . GLY A 1 428 ? -8.508 11.675 8.728 1.00 89.94 428 GLY A CA 1
ATOM 3149 C C . GLY A 1 428 ? -8.212 12.935 9.510 1.00 89.94 428 GLY A C 1
ATOM 3150 O O . GLY A 1 428 ? -9.005 13.870 9.516 1.00 89.94 428 GLY A O 1
ATOM 3151 N N . VAL A 1 429 ? -7.075 12.945 10.186 1.00 90.56 429 VAL A N 1
ATOM 3152 C CA . VAL A 1 429 ? -6.492 14.106 10.863 1.00 90.56 429 VAL A CA 1
ATOM 3153 C C . VAL A 1 429 ? -5.034 13.762 11.152 1.00 90.56 429 VAL A C 1
ATOM 3155 O O . VAL A 1 429 ? -4.710 12.578 11.311 1.00 90.56 429 VAL A O 1
ATOM 3158 N N . ASP A 1 430 ? -4.170 14.765 11.222 1.00 88.69 430 ASP A N 1
ATOM 3159 C CA . ASP A 1 430 ? -2.774 14.570 11.615 1.00 88.69 430 ASP A CA 1
ATOM 3160 C C . ASP A 1 430 ? -2.655 14.012 13.033 1.00 88.69 430 ASP A C 1
ATOM 3162 O O . ASP A 1 430 ? -3.454 14.362 13.911 1.00 88.69 430 ASP A O 1
ATOM 3166 N N . ARG A 1 431 ? -1.642 13.180 13.273 1.00 91.94 431 ARG A N 1
ATOM 3167 C CA . ARG A 1 431 ? -1.240 12.701 14.596 1.00 91.94 431 ARG A CA 1
ATOM 3168 C C . ARG A 1 431 ? 0.273 12.815 14.754 1.00 91.94 431 ARG A C 1
ATOM 3170 O O . ARG A 1 431 ? 1.032 11.975 14.276 1.00 91.94 431 ARG A O 1
ATOM 3177 N N . ASP A 1 432 ? 0.700 13.784 15.543 1.00 87.19 432 ASP A N 1
ATOM 3178 C CA . ASP A 1 432 ? 2.102 13.973 15.883 1.00 87.19 432 ASP A CA 1
ATOM 3179 C C . ASP A 1 432 ? 2.499 13.222 17.160 1.00 87.19 432 ASP A C 1
ATOM 3181 O O . ASP A 1 432 ? 1.663 12.999 18.043 1.00 87.19 432 ASP A O 1
ATOM 3185 N N . PRO A 1 433 ? 3.789 12.862 17.312 1.00 86.38 433 PRO A N 1
ATOM 3186 C CA . PRO A 1 433 ? 4.857 12.997 16.311 1.00 86.38 433 PRO A CA 1
ATOM 3187 C C . PRO A 1 433 ? 4.933 11.803 15.343 1.00 86.38 433 PRO A C 1
ATOM 3189 O O . PRO A 1 433 ? 5.727 11.812 14.406 1.00 86.38 433 PRO A O 1
ATOM 3192 N N . LEU A 1 434 ? 4.165 10.742 15.607 1.00 82.81 434 LEU A N 1
ATOM 3193 C CA . LEU A 1 434 ? 4.183 9.500 14.843 1.00 82.81 434 LEU A CA 1
ATOM 3194 C C . LEU A 1 434 ? 2.823 9.279 14.199 1.00 82.81 434 LEU A C 1
ATOM 3196 O O . LEU A 1 434 ? 1.865 8.852 14.839 1.00 82.81 434 LEU A O 1
ATOM 3200 N N . ASN A 1 435 ? 2.768 9.513 12.899 1.00 79.50 435 ASN A N 1
ATOM 3201 C CA . ASN A 1 435 ? 1.569 9.357 12.100 1.00 79.50 435 ASN A CA 1
ATOM 3202 C C . ASN A 1 435 ? 1.300 7.885 11.750 1.00 79.50 435 ASN A C 1
ATOM 3204 O O . ASN A 1 435 ? 1.167 7.522 10.588 1.00 79.50 435 ASN A O 1
ATOM 3208 N N . ASP A 1 436 ? 1.186 7.027 12.762 1.00 85.56 436 ASP A N 1
ATOM 3209 C CA . ASP A 1 436 ? 1.103 5.570 12.632 1.00 85.56 436 ASP A CA 1
ATOM 3210 C C . ASP A 1 436 ? -0.061 5.004 13.463 1.00 85.56 436 ASP A C 1
ATOM 3212 O O . ASP A 1 436 ? -0.326 5.471 14.574 1.00 85.56 436 ASP A O 1
ATOM 3216 N N . ALA A 1 437 ? -0.793 4.027 12.929 1.00 90.81 437 ALA A N 1
ATOM 3217 C CA . ALA A 1 437 ? -1.857 3.338 13.655 1.00 90.81 437 ALA A CA 1
ATOM 3218 C C . ALA A 1 437 ? -1.343 2.566 14.877 1.00 90.81 437 ALA A C 1
ATOM 3220 O O . ALA A 1 437 ? -1.996 2.609 15.919 1.00 90.81 437 ALA A O 1
ATOM 3221 N N . ASP A 1 438 ? -0.169 1.943 14.803 1.00 90.88 438 ASP A N 1
ATOM 3222 C CA . ASP A 1 438 ? 0.424 1.238 15.941 1.00 90.88 438 ASP A CA 1
ATOM 3223 C C . ASP A 1 438 ? 0.844 2.218 17.048 1.00 90.88 438 ASP A C 1
ATOM 3225 O O . ASP A 1 438 ? 0.756 1.890 18.233 1.00 90.88 438 ASP A O 1
ATOM 3229 N N . ALA A 1 439 ? 1.237 3.449 16.691 1.00 91.56 439 ALA A N 1
ATOM 3230 C CA . ALA A 1 439 ? 1.623 4.478 17.662 1.00 91.56 439 ALA A CA 1
ATOM 3231 C C . ALA A 1 439 ? 0.450 4.938 18.542 1.00 91.56 439 ALA A C 1
ATOM 3233 O O . ALA A 1 439 ? 0.652 5.316 19.695 1.00 91.56 439 ALA A O 1
ATOM 3234 N N . ILE A 1 440 ? -0.783 4.859 18.032 1.00 94.62 440 ILE A N 1
ATOM 3235 C CA . ILE A 1 440 ? -1.988 5.232 18.782 1.00 94.62 440 ILE A CA 1
ATOM 3236 C C . ILE A 1 440 ? -2.635 4.042 19.509 1.00 94.62 440 ILE A C 1
ATOM 3238 O O . ILE A 1 440 ? -3.747 4.166 20.035 1.00 94.62 440 ILE A O 1
ATOM 3242 N N . ALA A 1 441 ? -1.968 2.885 19.567 1.00 95.19 441 ALA A N 1
ATOM 3243 C CA . ALA A 1 441 ? -2.390 1.789 20.428 1.00 95.19 441 ALA A CA 1
ATOM 3244 C C . ALA A 1 441 ? -2.475 2.269 21.889 1.00 95.19 441 ALA A C 1
ATOM 3246 O O . ALA A 1 441 ? -1.576 2.921 22.414 1.00 95.19 441 ALA A O 1
ATOM 3247 N N . GLY A 1 442 ? -3.589 1.970 22.554 1.00 96.25 442 GLY A N 1
ATOM 3248 C CA . GLY A 1 442 ? -3.913 2.493 23.882 1.00 96.25 442 GLY A CA 1
ATOM 3249 C C . GLY A 1 442 ? -4.711 3.800 23.875 1.00 96.25 442 GLY A C 1
ATOM 3250 O O . GLY A 1 442 ? -5.173 4.208 24.942 1.00 96.25 442 GLY A O 1
ATOM 3251 N N . ALA A 1 443 ? -4.941 4.437 22.717 1.00 98.25 443 ALA A N 1
ATOM 3252 C CA . ALA A 1 443 ? -5.880 5.555 22.619 1.00 98.25 443 ALA A CA 1
ATOM 3253 C C . ALA A 1 443 ? -7.265 5.127 23.116 1.00 98.25 443 ALA A C 1
ATOM 3255 O O . ALA A 1 443 ? -7.731 4.020 22.836 1.00 98.25 443 ALA A O 1
ATOM 3256 N N . THR A 1 444 ? -7.954 6.017 23.817 1.00 98.69 444 THR A N 1
ATOM 3257 C CA . THR A 1 444 ? -9.318 5.764 24.294 1.00 98.69 444 THR A CA 1
ATOM 3258 C C . THR A 1 444 ? -10.318 6.546 23.473 1.00 98.69 444 THR A C 1
ATOM 3260 O O . THR A 1 444 ? -9.998 7.586 22.899 1.00 98.69 444 THR A O 1
ATOM 3263 N N . PHE A 1 445 ? -11.544 6.049 23.407 1.00 98.62 445 PHE A N 1
ATOM 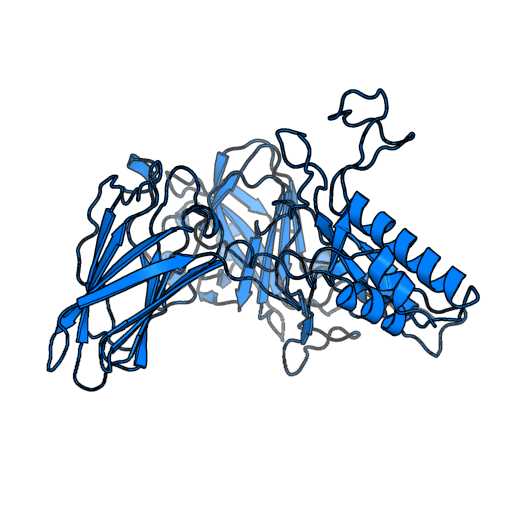3264 C CA . PHE A 1 445 ? -12.630 6.771 22.775 1.00 98.62 445 PHE A CA 1
ATOM 3265 C C . PHE A 1 445 ? -13.912 6.663 23.588 1.00 98.62 445 PHE A C 1
ATOM 3267 O O . PHE A 1 445 ? -14.177 5.651 24.236 1.00 98.62 445 PHE A O 1
ATOM 3274 N N . THR A 1 446 ? -14.718 7.718 23.537 1.00 98.62 446 THR A N 1
ATOM 3275 C CA . THR A 1 446 ? -16.057 7.775 24.120 1.00 98.62 446 THR A CA 1
ATOM 3276 C C . THR A 1 446 ? -17.027 8.317 23.084 1.00 98.62 446 THR A C 1
ATOM 3278 O O . THR A 1 446 ? -16.884 9.440 22.608 1.00 98.62 446 THR A O 1
ATOM 3281 N N . ALA A 1 447 ? -18.013 7.505 22.726 1.00 98.25 447 ALA A N 1
ATOM 3282 C CA . ALA A 1 447 ? -19.116 7.885 21.865 1.00 98.25 447 ALA A CA 1
ATOM 3283 C C . ALA A 1 447 ? -20.311 8.329 22.711 1.00 98.25 447 ALA A C 1
ATOM 3285 O O . ALA A 1 447 ? -20.666 7.660 23.683 1.00 98.25 447 ALA A O 1
ATOM 3286 N N . THR A 1 448 ? -20.955 9.422 22.316 1.00 98.12 448 THR A N 1
ATOM 3287 C CA . THR A 1 448 ? -22.220 9.891 22.889 1.00 98.12 448 THR A CA 1
ATOM 3288 C C . THR A 1 448 ? -23.361 9.515 21.959 1.00 98.12 448 THR A C 1
ATOM 3290 O O . THR A 1 448 ? -23.282 9.710 20.742 1.00 98.12 448 THR A O 1
ATOM 3293 N N . LEU A 1 449 ? -24.420 8.962 22.540 1.00 97.62 449 LEU A N 1
ATOM 3294 C CA . LEU A 1 449 ? -25.584 8.453 21.834 1.00 97.62 449 LEU A CA 1
ATOM 3295 C C . LEU A 1 449 ? -26.825 9.263 22.209 1.00 97.62 449 LEU A C 1
ATOM 3297 O O . LEU A 1 449 ? -27.004 9.660 23.361 1.00 97.62 449 LEU A O 1
ATOM 3301 N N . SER A 1 450 ? -27.719 9.442 21.244 1.00 96.31 450 SER A N 1
ATOM 3302 C CA . SER A 1 450 ? -29.083 9.922 21.470 1.00 96.31 450 SER A CA 1
ATOM 3303 C C . SER A 1 450 ? -30.095 8.822 21.150 1.00 96.31 450 SER A C 1
ATOM 3305 O O . SER A 1 450 ? -29.843 7.961 20.305 1.00 96.31 450 SER A O 1
ATOM 3307 N N . GLY A 1 451 ? -31.242 8.848 21.831 1.00 92.06 451 GLY A N 1
ATOM 3308 C CA . GLY A 1 451 ? -32.298 7.839 21.711 1.00 92.06 451 GLY A CA 1
ATOM 3309 C C . GLY A 1 451 ? -32.457 6.978 22.973 1.00 92.06 451 GLY A C 1
ATOM 3310 O O . GLY A 1 451 ? -31.842 7.267 24.001 1.00 92.06 451 GLY A O 1
ATOM 3311 N N . PRO A 1 452 ? -33.301 5.933 22.928 1.00 83.94 452 PRO A N 1
ATOM 3312 C CA . PRO A 1 452 ? -33.570 5.071 24.071 1.00 83.94 452 PRO A CA 1
ATOM 3313 C C . PRO A 1 452 ? -32.362 4.177 24.373 1.00 83.94 452 PRO A C 1
ATOM 3315 O O . PRO A 1 452 ? -31.873 3.477 23.490 1.00 83.94 452 PRO A O 1
ATOM 3318 N N . GLY A 1 453 ? -31.903 4.173 25.625 1.00 85.31 453 GLY A N 1
ATOM 3319 C CA . GLY A 1 453 ? -30.803 3.319 26.078 1.00 85.31 453 GLY A CA 1
ATOM 3320 C C . GLY A 1 453 ? -29.619 4.109 26.644 1.00 85.31 453 GLY A C 1
ATOM 3321 O O . GLY A 1 453 ? -29.813 5.216 27.151 1.00 85.31 453 GLY A O 1
ATOM 3322 N N . PRO A 1 454 ? -28.401 3.539 26.621 1.00 83.62 454 PRO A N 1
ATOM 3323 C CA . PRO A 1 454 ? -27.226 4.188 27.185 1.00 83.62 454 PRO A CA 1
ATOM 3324 C C . PRO A 1 454 ? -26.870 5.444 26.395 1.00 83.62 454 PRO A C 1
ATOM 3326 O O . PRO A 1 454 ? -26.947 5.463 25.168 1.00 83.62 454 PRO A O 1
ATOM 3329 N N . THR A 1 455 ? -26.457 6.484 27.110 1.00 92.81 455 THR A N 1
ATOM 3330 C CA . THR A 1 455 ? -26.061 7.770 26.525 1.00 92.81 455 THR A CA 1
ATOM 3331 C C . THR A 1 455 ? -24.593 7.802 26.119 1.00 92.81 455 THR A C 1
ATOM 3333 O O . THR A 1 455 ? -24.197 8.676 25.352 1.00 92.81 455 THR A O 1
ATOM 3336 N N . THR A 1 456 ? -23.782 6.856 26.600 1.00 96.50 456 THR A N 1
ATOM 3337 C CA . THR A 1 456 ? -22.356 6.764 26.284 1.00 96.50 456 THR A CA 1
ATOM 3338 C C . THR A 1 456 ? -21.885 5.325 26.086 1.00 96.50 456 THR A C 1
ATOM 3340 O O . THR A 1 456 ? -22.410 4.379 26.679 1.00 96.50 456 THR A O 1
ATOM 3343 N N . VAL A 1 457 ? -20.868 5.174 25.237 1.00 97.50 457 VAL A N 1
ATOM 3344 C CA . VAL A 1 457 ? -20.138 3.926 24.988 1.00 97.50 457 VAL A CA 1
ATOM 3345 C C . VAL A 1 457 ? -18.651 4.263 24.914 1.00 97.50 457 VAL A C 1
ATOM 3347 O O . VAL A 1 457 ? -18.262 5.089 24.093 1.00 97.50 457 VAL A O 1
ATOM 3350 N N . SER A 1 458 ? -17.820 3.623 25.737 1.00 98.06 458 SER A N 1
ATOM 3351 C CA . SER A 1 458 ? -16.381 3.912 25.805 1.00 98.06 458 SER A CA 1
ATOM 3352 C C . SER A 1 458 ? -15.535 2.663 25.588 1.00 98.06 458 SER A C 1
ATOM 3354 O O . SER A 1 458 ? -15.906 1.573 26.023 1.00 98.06 458 SER A O 1
ATOM 3356 N N . GLY A 1 459 ? -14.387 2.823 24.934 1.00 97.94 459 GLY A N 1
ATOM 3357 C CA . GLY A 1 459 ? -13.430 1.749 24.684 1.00 97.94 459 GLY A CA 1
ATOM 3358 C C . GLY A 1 459 ? -12.016 2.261 24.457 1.00 97.94 459 GLY A C 1
ATOM 3359 O O . GLY A 1 459 ? -11.740 3.451 24.594 1.00 97.94 459 GLY A O 1
ATOM 3360 N N . ALA A 1 460 ? -11.127 1.341 24.097 1.00 98.12 460 ALA A N 1
ATOM 3361 C CA . ALA A 1 460 ? -9.745 1.640 23.754 1.00 98.12 460 ALA A CA 1
ATOM 3362 C C . ALA A 1 460 ? -9.348 0.943 22.451 1.00 98.12 460 ALA A C 1
ATOM 3364 O O . ALA A 1 460 ? -9.849 -0.140 22.140 1.00 98.12 460 ALA A O 1
ATOM 3365 N N . LEU A 1 461 ? -8.469 1.590 21.695 1.00 98.06 461 LEU A N 1
ATOM 3366 C CA . LEU A 1 461 ? -7.784 1.029 20.542 1.00 98.06 461 LEU A CA 1
ATOM 3367 C C . LEU A 1 461 ? -6.625 0.159 21.026 1.00 98.06 461 LEU A C 1
ATOM 3369 O O . LEU A 1 461 ? -5.908 0.530 21.952 1.00 98.06 461 LEU A O 1
ATOM 3373 N N . GLY A 1 462 ? -6.420 -0.987 20.390 1.00 96.00 462 GLY A N 1
ATOM 3374 C CA . GLY A 1 462 ? -5.271 -1.838 20.662 1.00 96.00 462 GLY A CA 1
ATOM 3375 C C . GLY A 1 462 ? -4.869 -2.660 19.449 1.00 96.00 462 GLY A C 1
ATOM 3376 O O . GLY A 1 462 ? -5.664 -2.867 18.526 1.00 96.00 462 GLY A O 1
ATOM 3377 N N . ASN A 1 463 ? -3.628 -3.133 19.489 1.00 91.75 463 ASN A N 1
ATOM 3378 C CA . ASN A 1 463 ? -3.069 -4.015 18.477 1.00 91.75 463 ASN A CA 1
ATOM 3379 C C . ASN A 1 463 ? -3.639 -5.424 18.645 1.00 91.75 463 ASN A C 1
ATOM 3381 O O . ASN A 1 463 ? -3.679 -5.973 19.749 1.00 91.75 463 ASN A O 1
ATOM 3385 N N . GLY A 1 464 ? -4.081 -6.015 17.538 1.00 87.06 464 GLY A N 1
ATOM 3386 C CA . GLY A 1 464 ? -4.514 -7.408 17.501 1.00 87.06 464 GLY A CA 1
ATOM 3387 C C . GLY A 1 464 ? -3.352 -8.353 17.209 1.00 87.06 464 GLY A C 1
ATOM 3388 O O . GLY A 1 464 ? -2.426 -8.004 16.479 1.00 87.06 464 GLY A O 1
ATOM 3389 N N . THR A 1 465 ? -3.432 -9.581 17.725 1.00 90.44 465 THR A N 1
ATOM 3390 C CA . THR A 1 465 ? -2.582 -10.686 17.266 1.00 90.44 465 THR A CA 1
ATOM 3391 C C . THR A 1 465 ? -3.251 -11.401 16.099 1.00 90.44 465 THR A C 1
ATOM 3393 O O . THR A 1 465 ? -4.430 -11.756 16.169 1.00 90.44 465 THR A O 1
ATOM 3396 N N . ILE A 1 466 ? -2.497 -11.644 15.034 1.00 91.94 466 ILE A N 1
ATOM 3397 C CA . ILE A 1 466 ? -2.990 -12.232 13.793 1.00 91.94 466 ILE A CA 1
ATOM 3398 C C . ILE A 1 466 ? -2.156 -13.429 13.344 1.00 91.94 466 ILE A C 1
ATOM 3400 O O . ILE A 1 466 ? -0.966 -13.549 13.630 1.00 91.94 466 ILE A O 1
ATOM 3404 N N . THR A 1 467 ? -2.809 -14.295 12.574 1.00 92.75 467 THR A N 1
ATOM 3405 C CA . THR A 1 467 ? -2.192 -15.358 11.775 1.00 92.75 467 THR A CA 1
ATOM 3406 C C . THR A 1 467 ? -2.664 -15.233 10.332 1.00 92.75 467 THR A C 1
ATOM 3408 O O . THR A 1 467 ? -3.780 -14.770 10.079 1.00 92.75 467 THR A O 1
ATOM 3411 N N . GLY A 1 468 ? -1.865 -15.719 9.386 1.00 94.69 468 GLY A N 1
ATOM 3412 C CA . GLY A 1 468 ? -2.202 -15.675 7.967 1.00 94.69 468 GLY A CA 1
ATOM 3413 C C . GLY A 1 468 ? -1.715 -14.406 7.275 1.00 94.69 468 GLY A C 1
ATOM 3414 O O . GLY A 1 468 ? -0.894 -13.656 7.806 1.00 94.69 468 GLY A O 1
ATOM 3415 N N . TRP A 1 469 ? -2.195 -14.219 6.046 1.00 95.94 469 TRP A N 1
ATOM 3416 C CA . TRP A 1 469 ? -1.665 -13.212 5.136 1.00 95.94 469 TRP A CA 1
ATOM 3417 C C . TRP A 1 469 ? -2.122 -11.780 5.474 1.00 95.94 469 TRP A C 1
ATOM 3419 O O . TRP A 1 469 ? -3.307 -11.550 5.756 1.00 95.94 469 TRP A O 1
ATOM 3429 N N . ARG A 1 470 ? -1.186 -10.829 5.385 1.00 93.25 470 ARG A N 1
ATOM 3430 C CA . ARG A 1 470 ? -1.390 -9.373 5.402 1.00 93.25 470 ARG A CA 1
ATOM 3431 C C . ARG A 1 470 ? -0.567 -8.687 4.320 1.00 93.25 470 ARG A C 1
ATOM 3433 O O . ARG A 1 470 ? 0.381 -9.257 3.788 1.00 93.25 470 ARG A O 1
ATOM 3440 N N . VAL A 1 471 ? -0.956 -7.453 4.012 1.00 91.00 471 VAL A N 1
ATOM 3441 C CA . VAL A 1 471 ? -0.413 -6.666 2.900 1.00 91.00 471 VAL A CA 1
ATOM 3442 C C . VAL A 1 471 ? 1.064 -6.303 3.068 1.00 91.00 471 VAL A C 1
ATOM 3444 O O . VAL A 1 471 ? 1.777 -6.280 2.071 1.00 91.00 471 VAL A O 1
ATOM 3447 N N . TYR A 1 472 ? 1.536 -6.068 4.297 1.00 89.38 472 TYR A N 1
ATOM 3448 C CA . TYR A 1 472 ? 2.895 -5.569 4.543 1.00 89.38 472 TYR A CA 1
ATOM 3449 C C . TYR A 1 472 ? 3.957 -6.670 4.634 1.00 89.38 472 TYR A C 1
ATOM 3451 O O . TYR A 1 472 ? 5.088 -6.491 4.189 1.00 89.38 472 TYR A O 1
ATOM 3459 N N . ASP A 1 473 ? 3.604 -7.828 5.191 1.00 93.38 473 ASP A N 1
ATOM 3460 C CA . ASP A 1 473 ? 4.573 -8.878 5.520 1.00 93.38 473 ASP A CA 1
ATOM 3461 C C . ASP A 1 473 ? 4.139 -10.296 5.135 1.00 93.38 473 ASP A C 1
ATOM 3463 O O . ASP A 1 473 ? 4.727 -11.299 5.553 1.00 93.38 473 ASP A O 1
ATOM 3467 N N . GLY A 1 474 ? 3.096 -10.402 4.319 1.00 95.50 474 GLY A N 1
ATOM 3468 C CA . GLY A 1 474 ? 2.615 -11.678 3.832 1.00 95.50 474 GLY A CA 1
ATOM 3469 C C . GLY A 1 474 ? 2.091 -12.554 4.963 1.00 95.50 474 GLY A C 1
ATOM 3470 O O . GLY A 1 474 ? 1.313 -12.108 5.803 1.00 95.50 474 GLY A O 1
ATOM 3471 N N . PHE A 1 475 ? 2.480 -13.828 4.991 1.00 96.88 475 PHE A N 1
ATOM 3472 C CA . PHE A 1 475 ? 2.131 -14.733 6.093 1.00 96.88 475 PHE A CA 1
ATOM 3473 C C . PHE A 1 475 ? 2.888 -14.451 7.406 1.00 96.88 475 PHE A C 1
ATOM 3475 O O . PHE A 1 475 ? 2.565 -15.075 8.416 1.00 96.88 475 PHE A O 1
ATOM 3482 N N . GLY A 1 476 ? 3.810 -13.483 7.422 1.00 95.69 476 GLY A N 1
ATOM 3483 C CA . GLY A 1 476 ? 4.622 -13.108 8.579 1.00 95.69 476 GLY A CA 1
ATOM 3484 C C . GLY A 1 476 ? 6.069 -13.584 8.467 1.00 95.69 476 GLY A C 1
ATOM 3485 O O . GLY A 1 476 ? 6.499 -14.085 7.425 1.00 95.69 476 GLY A O 1
ATOM 3486 N N . PHE A 1 477 ? 6.823 -13.410 9.551 1.00 95.88 477 PHE A N 1
ATOM 3487 C CA . PHE A 1 477 ? 8.220 -13.824 9.637 1.00 95.88 477 PHE A CA 1
ATOM 3488 C C . PHE A 1 477 ? 8.346 -15.351 9.713 1.00 95.88 477 PHE A C 1
ATOM 3490 O O . PHE A 1 477 ? 7.843 -15.974 10.648 1.00 95.88 477 PHE A O 1
ATOM 3497 N N . ILE A 1 478 ? 8.993 -15.951 8.712 1.00 97.12 478 ILE A N 1
ATOM 3498 C CA . ILE A 1 478 ? 9.157 -17.407 8.618 1.00 97.12 478 ILE A CA 1
ATOM 3499 C C . ILE A 1 478 ? 10.087 -17.946 9.708 1.00 97.12 478 ILE A C 1
ATOM 3501 O O . ILE A 1 478 ? 11.158 -17.401 9.965 1.00 97.12 478 ILE A O 1
ATOM 3505 N N . ASP A 1 479 ? 9.705 -19.079 10.293 1.00 95.25 479 ASP A N 1
ATOM 3506 C CA . ASP A 1 479 ? 10.505 -19.797 11.285 1.00 95.25 479 ASP A CA 1
ATOM 3507 C C . ASP A 1 479 ? 11.120 -21.051 10.647 1.00 95.25 479 ASP A C 1
ATOM 3509 O O . ASP A 1 479 ? 10.408 -21.947 10.178 1.00 95.25 479 ASP A O 1
ATOM 3513 N N . ALA A 1 480 ? 12.451 -21.108 10.601 1.00 95.81 480 ALA A N 1
ATOM 3514 C CA . ALA A 1 480 ? 13.182 -22.217 9.996 1.00 95.81 480 ALA A CA 1
ATOM 3515 C C . ALA A 1 480 ? 13.016 -23.531 10.776 1.00 95.81 480 ALA A C 1
ATOM 3517 O O . ALA A 1 480 ? 12.869 -24.592 10.165 1.00 95.81 480 ALA A O 1
ATOM 3518 N N . VAL A 1 481 ? 13.012 -23.472 12.111 1.00 96.50 481 VAL A N 1
ATOM 3519 C CA . VAL A 1 481 ? 12.906 -24.648 12.986 1.00 96.50 481 VAL A CA 1
ATOM 3520 C C . VAL A 1 481 ? 11.516 -25.255 12.856 1.00 96.50 481 VAL A C 1
ATOM 3522 O O . VAL A 1 481 ? 11.388 -26.455 12.599 1.00 96.50 481 VAL A O 1
ATOM 3525 N N . ASN A 1 482 ? 10.476 -24.424 12.938 1.00 96.81 482 ASN A N 1
ATOM 3526 C CA . ASN A 1 482 ? 9.097 -24.870 12.762 1.00 96.81 482 ASN A CA 1
ATOM 3527 C C . ASN A 1 482 ? 8.853 -25.390 11.342 1.00 96.81 482 ASN A C 1
ATOM 3529 O O . ASN A 1 482 ? 8.182 -26.407 11.185 1.00 96.81 482 ASN A O 1
ATOM 3533 N N . ALA A 1 483 ? 9.416 -24.754 10.307 1.00 97.75 483 ALA A N 1
ATOM 3534 C CA . ALA A 1 483 ? 9.289 -25.245 8.934 1.00 97.75 483 ALA A CA 1
ATOM 3535 C C . ALA A 1 483 ? 9.939 -26.629 8.770 1.00 97.75 483 ALA A C 1
ATOM 3537 O O . ALA A 1 483 ? 9.320 -27.543 8.222 1.00 97.75 483 ALA A O 1
ATOM 3538 N N . LEU A 1 484 ? 11.161 -26.811 9.285 1.00 97.69 484 LEU A N 1
ATOM 3539 C CA . LEU A 1 484 ? 11.875 -28.089 9.237 1.00 97.69 484 LEU A CA 1
ATOM 3540 C C . LEU A 1 484 ? 11.140 -29.176 10.019 1.00 97.69 484 LEU A C 1
ATOM 3542 O O . LEU A 1 484 ? 11.100 -30.317 9.564 1.00 97.69 484 LEU A O 1
ATOM 3546 N N . ALA A 1 485 ? 10.529 -28.854 11.159 1.00 97.62 485 ALA A N 1
ATOM 3547 C CA . ALA A 1 485 ? 9.748 -29.803 11.953 1.00 97.62 485 ALA A CA 1
ATOM 3548 C C . ALA A 1 485 ? 8.518 -30.363 11.208 1.00 97.62 485 ALA A C 1
ATOM 3550 O O . ALA A 1 485 ? 8.032 -31.433 11.563 1.00 97.62 485 ALA A O 1
ATOM 3551 N N . MET A 1 486 ? 8.036 -29.685 10.158 1.00 96.81 486 MET A N 1
ATOM 3552 C CA . MET A 1 486 ? 6.929 -30.167 9.318 1.00 96.81 486 MET A CA 1
ATOM 3553 C C . MET A 1 486 ? 7.360 -31.151 8.223 1.00 96.81 486 MET A C 1
ATOM 3555 O O . MET A 1 486 ? 6.490 -31.735 7.568 1.00 96.81 486 MET A O 1
ATOM 3559 N N . ILE A 1 487 ? 8.666 -31.310 7.992 1.00 95.50 487 ILE A N 1
ATOM 3560 C CA . ILE A 1 487 ? 9.199 -32.317 7.072 1.00 95.50 487 ILE A CA 1
ATOM 3561 C C . ILE A 1 487 ? 9.276 -33.660 7.818 1.00 95.50 487 ILE A C 1
ATOM 3563 O O . ILE A 1 487 ? 9.960 -33.698 8.851 1.00 95.50 487 ILE A O 1
ATOM 3567 N N . PRO A 1 488 ? 8.573 -34.703 7.323 1.00 84.19 488 PRO A N 1
ATOM 3568 C CA . PRO A 1 488 ? 8.528 -36.033 7.931 1.00 84.19 488 PRO A CA 1
ATOM 3569 C C . PRO A 1 488 ? 9.887 -36.690 8.156 1.00 84.19 488 PRO A C 1
ATOM 3571 O O . PRO A 1 488 ? 10.836 -36.374 7.401 1.00 84.19 488 PRO A O 1
#

Radius of gyration: 24.5 Å; chains: 1; bounding box: 68×65×60 Å

Secondary structure (DSSP, 8-state):
-------HHHHHHHHHH-SSSSS----EEEE--S-TT-EEEEE--EEEHHHHTTS--SS-GGGS-HHHHTT-SEEE----SSS--S-EEEEEEEEEEEEEEESSPTT-TT---EEEEEEEE-TTT--EEEEE---HHHHT--EEEEE-SS-EEEEEEEEEEEE-SS---EEEEEEEEEEEEETT--TT-----GGGG-TTEEEEEEEESSPTTT-SSP--EE-TTS----EEEEE-TTSPEEEEEEEE--S-EEEEE-EE-SS--SB-SS-SSS-EE-SHHHHHHHHHHHHHHHHHHTTSTTSS-HHHHHHHHHHHPPPEEEEEEEEEEEEETTEEEEEEEE-B-S--TTSEEEEEE-TT-EEEEEEEEPPTT-EEE-S-HHHHS----EEEEE-TT-EE-SPP--SEESEEEEEEES-BTTEEEEEE-EEES--BTGGGTT-EEEEEEESSS-SEEEEE-EEEEE-S-BTTTBT-B--HHHHHHT--

pLDDT: mean 88.38, std 10.82, range [23.97, 98.69]

Sequence (488 aa):
TSQPPAPPSQAIDLAATSTTLAGRRVAYFTAAGNDGANGYYSEIRMVPRATAASLPQPIDLNSVPPETLALYDGFHDFEPGPGLALSQFLSLGPNPMFSVQWDDPFDLPGGMTTDFDVLFFNPETGAFLFALSANSFATNQPVELFALGGAGGLRMAFARRNTGARLATRIKYFVQSLSSASEFIGNQSAVTFGHSTARGAFGVGAYRYDVSPYQAPFTPALEFFSSAGPAYIALDANGSRLPAVEVRRKPDFSAANGGNTTFFRLSDVEADGLPNFFGTSAAAPHAAAIAALLLEKAGGPGSLTSARIGTYLQRSAAPRTDYFFVRGTAASGPATVTLTANGSGAYDSGFFHLAFNSPGQTLTSLTITLPPGMVFDSRALFSAGGYPLTIGDSSPGVAIASPNPDSVSGTLTITFSGLTSGRFVRFGVDRDPLNDADAIAGATFTATLSGPGPTTVSGALGNGTITGWRVYDGFGFIDAVNALAMIP